Protein AF-A0A3C0FYF1-F1 (afdb_monomer)

Mean predicted aligned error: 15.23 Å

Solvent-accessible surface area (backbone atoms only — not comparable to full-atom values): 23617 Å² total; per-residue (Å²): 107,72,69,59,52,50,49,64,76,41,51,91,79,51,52,75,67,56,49,53,53,52,49,53,48,49,56,50,48,57,61,75,69,49,78,74,63,60,72,56,49,61,72,53,39,64,73,31,57,93,36,77,67,30,49,50,52,52,50,50,48,56,54,50,75,79,43,85,51,36,62,59,48,36,39,55,43,13,52,52,30,30,51,48,55,74,44,46,79,72,55,81,54,66,71,36,42,51,34,52,51,57,49,42,57,51,42,52,53,43,38,56,68,32,52,76,68,42,75,62,92,44,71,44,47,43,35,42,50,39,35,28,33,47,42,29,26,36,26,73,66,31,34,56,71,71,57,44,70,73,45,46,77,57,39,62,54,35,82,53,95,73,76,54,73,67,56,51,47,51,36,50,55,52,48,47,48,54,39,52,45,28,54,44,45,52,45,74,76,40,45,70,61,34,54,62,43,32,76,81,40,67,76,43,62,52,48,66,59,51,54,43,65,75,35,50,50,42,58,31,44,52,47,47,34,53,52,36,48,51,50,22,68,77,62,75,64,51,50,44,46,70,89,57,74,73,46,52,49,48,38,26,73,28,43,29,65,33,70,27,39,28,43,61,46,84,61,91,37,81,86,63,87,80,56,52,62,28,28,39,36,26,44,43,75,40,90,84,66,72,75,42,31,25,44,33,26,41,48,82,64,59,90,83,27,67,65,52,52,50,26,60,76,71,50,22,16,27,30,40,33,42,65,70,49,54,65,63,48,48,84,48,49,72,36,53,30,40,38,35,17,39,92,84,22,37,36,38,31,38,50,59,91,74,56,49,72,69,62,52,52,73,71,54,80,70,76,73,79,80,74,69,81,76,74,67,66,87,54,46,43,59,86,48,65,63,77,35,55,25,75,80,38,28,59,85,34,39,59,25,38,31,54,58,68,58,10,46,51,9,36,47,27,64,77,34,65,90,81,39,80,88,56,74,38,75,30,53,14,56,74,72,119

Sequence (433 aa):
QKVIDFKTKHQKSLTTDLIKKLDGLVTTMNTFFKPVDVQALLNTSKLVKGTLLGDKVQSFINAKADNDNPSYIVNETALLLLDIREGLLTEKRSLARLQLLDISLKLEELLFQNAPNWEPETVSGQLEKICALTTASVGAGYLELWEWEQISGTLSKFGESKLTLAELTQVLETARSAVEWSAATVKANYQEVVNTYTAFEPKSYAFIDDRIRGSVALHLGQSVGQLGDFISKESALTNKVMDITNQSTFRGLNPGYAFGELVVVDGSSEDIEVSADKIYIFQRSPSDLKPVAGIATVAEGNMVSHVQLLARNLGIPNAALSDQNLQSLKKYDGDRVFYAVSNKGNVILKPETQMTDQERGLFLKKERNTDKIEVPVEKIQLGTTDVLNMRDVDASDSGALCGPKAANLGQLKKMFPEQVVEGLVIPFGIFKD

Structure (mmCIF, N/CA/C/O backbone):
data_AF-A0A3C0FYF1-F1
#
_entry.id   AF-A0A3C0FYF1-F1
#
loop_
_atom_site.group_PDB
_atom_site.id
_atom_site.type_symbol
_atom_site.label_atom_id
_atom_site.label_alt_id
_atom_site.label_comp_id
_atom_site.label_asym_id
_atom_site.label_entity_id
_atom_site.label_seq_id
_atom_site.pdbx_PDB_ins_code
_atom_site.Cartn_x
_atom_site.Cartn_y
_atom_site.Cartn_z
_atom_site.occupancy
_atom_site.B_iso_or_equiv
_atom_site.auth_seq_id
_atom_site.auth_comp_id
_atom_site.auth_asym_id
_atom_site.auth_atom_id
_atom_site.pdbx_PDB_model_num
ATOM 1 N N . GLN A 1 1 ? -15.568 22.247 5.409 1.00 77.62 1 GLN A N 1
ATOM 2 C CA . GLN A 1 1 ? -15.174 23.643 5.120 1.00 77.62 1 GLN A CA 1
ATOM 3 C C . GLN A 1 1 ? -15.304 24.031 3.642 1.00 77.62 1 GLN A C 1
ATOM 5 O O . GLN A 1 1 ? -16.175 24.830 3.338 1.00 77.62 1 GLN A O 1
ATOM 10 N N . LYS A 1 2 ? -14.576 23.408 2.699 1.00 84.44 2 LYS A N 1
ATOM 11 C CA . LYS A 1 2 ? -14.571 23.799 1.264 1.00 84.44 2 LYS A CA 1
ATOM 12 C C . LYS A 1 2 ? -15.954 24.000 0.609 1.00 84.44 2 LYS A C 1
ATOM 14 O O . LYS A 1 2 ? -16.149 24.968 -0.117 1.00 84.44 2 LYS A O 1
ATOM 19 N N . VAL A 1 3 ? -16.921 23.112 0.869 1.00 86.75 3 VAL A N 1
ATOM 20 C CA . VAL A 1 3 ? -18.294 23.225 0.324 1.00 86.75 3 VAL A CA 1
ATOM 21 C C . VAL A 1 3 ? -19.041 24.433 0.903 1.00 86.75 3 VAL A C 1
ATOM 23 O O . VAL A 1 3 ? -19.753 25.125 0.179 1.00 86.75 3 VAL A O 1
ATOM 26 N N . ILE A 1 4 ? -18.836 24.722 2.190 1.00 88.69 4 ILE A N 1
ATOM 27 C CA . ILE A 1 4 ? -19.415 25.882 2.880 1.00 88.69 4 ILE A CA 1
ATOM 28 C C . ILE A 1 4 ? -18.813 27.172 2.310 1.00 88.69 4 ILE A C 1
ATOM 30 O O . ILE A 1 4 ? -19.552 28.103 1.983 1.00 88.69 4 ILE A O 1
ATOM 34 N N . ASP A 1 5 ? -17.494 27.204 2.107 1.00 90.94 5 ASP A N 1
ATOM 35 C CA . ASP A 1 5 ? -16.796 28.358 1.530 1.00 90.94 5 ASP A CA 1
ATOM 36 C C . ASP A 1 5 ? -17.251 28.616 0.089 1.00 90.94 5 ASP A C 1
ATOM 38 O O . ASP A 1 5 ? -17.552 29.752 -0.276 1.00 90.94 5 ASP A O 1
ATOM 42 N N . PHE A 1 6 ? -17.372 27.559 -0.722 1.00 91.88 6 PHE A N 1
ATOM 43 C CA . PHE A 1 6 ? -17.886 27.647 -2.089 1.00 91.88 6 PHE A CA 1
ATOM 44 C C . PHE A 1 6 ? -19.315 28.199 -2.115 1.00 91.88 6 PHE A C 1
ATOM 46 O O . PHE A 1 6 ? -19.596 29.153 -2.846 1.00 91.88 6 PHE A O 1
ATOM 53 N N . LYS A 1 7 ? -20.207 27.646 -1.280 1.00 90.00 7 LYS A N 1
ATOM 54 C CA . LYS A 1 7 ? -21.593 28.114 -1.160 1.00 90.00 7 LYS A CA 1
ATOM 55 C C . LYS A 1 7 ? -21.641 29.597 -0.793 1.00 90.00 7 LYS A C 1
ATOM 57 O O . LYS A 1 7 ? -22.388 30.348 -1.412 1.00 90.00 7 LYS A O 1
ATOM 62 N N . THR A 1 8 ? -20.826 30.019 0.172 1.00 90.38 8 THR A N 1
ATOM 63 C CA . THR A 1 8 ? -20.766 31.409 0.648 1.00 90.38 8 THR A CA 1
ATOM 64 C C . THR A 1 8 ? -20.240 32.347 -0.441 1.00 90.38 8 THR A C 1
ATOM 66 O O . THR A 1 8 ? -20.841 33.383 -0.718 1.00 90.38 8 THR A O 1
ATOM 69 N N . LYS A 1 9 ? -19.162 31.956 -1.130 1.00 93.00 9 LYS A N 1
ATOM 70 C CA . LYS A 1 9 ? -18.534 32.745 -2.200 1.00 93.00 9 LYS A CA 1
ATOM 71 C C . LYS A 1 9 ? -19.445 32.936 -3.416 1.00 93.00 9 LYS A C 1
ATOM 73 O O . LYS A 1 9 ? -19.435 34.003 -4.024 1.00 93.00 9 LYS A O 1
ATOM 78 N N . HIS A 1 10 ? -20.237 31.924 -3.763 1.00 91.75 10 HIS A N 1
ATOM 79 C CA . HIS A 1 10 ? -21.076 31.916 -4.967 1.00 91.75 10 HIS A CA 1
ATOM 80 C C . HIS A 1 10 ? -22.570 32.107 -4.678 1.00 91.75 10 HIS A C 1
ATOM 82 O O . HIS A 1 10 ? -23.399 31.948 -5.571 1.00 91.75 10 HIS A O 1
ATOM 88 N N . GLN A 1 11 ? -22.939 32.496 -3.455 1.00 86.19 11 GLN A N 1
ATOM 89 C CA . GLN A 1 11 ? -24.332 32.549 -3.003 1.00 86.19 11 GLN A CA 1
ATOM 90 C C . GLN A 1 11 ? -25.250 33.379 -3.914 1.00 86.19 11 GLN A C 1
ATOM 92 O O . GLN A 1 11 ? -26.404 33.015 -4.114 1.00 86.19 11 GLN A O 1
ATOM 97 N N . LYS A 1 12 ? -24.736 34.470 -4.502 1.00 87.12 12 LYS A N 1
ATOM 98 C CA . LYS A 1 12 ? -25.500 35.363 -5.393 1.00 87.12 12 LYS A CA 1
ATOM 99 C C . LYS A 1 12 ? -25.732 34.797 -6.799 1.00 87.12 12 LYS A C 1
ATOM 101 O O . LYS A 1 12 ? -26.635 35.258 -7.485 1.00 87.12 12 LYS A O 1
ATOM 106 N N . SER A 1 13 ? -24.914 33.840 -7.236 1.00 90.56 13 SER A N 1
ATOM 107 C CA . SER A 1 13 ? -24.991 33.220 -8.567 1.00 90.56 13 SER A CA 1
ATOM 108 C C . SER A 1 13 ? -25.652 31.840 -8.554 1.00 90.56 13 SER A C 1
ATOM 110 O O . SER A 1 13 ? -25.868 31.256 -9.612 1.00 90.56 13 SER A O 1
ATOM 112 N N . LEU A 1 14 ? -25.941 31.288 -7.373 1.00 90.06 14 LEU A N 1
ATOM 113 C CA . LEU A 1 14 ? -26.557 29.973 -7.224 1.00 90.06 14 LEU A CA 1
ATOM 114 C C . LEU A 1 14 ? -28.083 30.084 -7.253 1.00 90.06 14 LEU A C 1
ATOM 116 O O . LEU A 1 14 ? -28.677 30.947 -6.608 1.00 90.06 14 LEU A O 1
ATOM 120 N N . THR A 1 15 ? -28.731 29.172 -7.974 1.00 93.06 15 THR A N 1
ATOM 121 C CA . THR A 1 15 ? -30.193 29.061 -7.964 1.00 93.06 15 THR A CA 1
ATOM 122 C C . THR A 1 15 ? -30.685 28.521 -6.621 1.00 93.06 15 THR A C 1
ATOM 124 O O . THR A 1 15 ? -29.960 27.834 -5.899 1.00 93.06 15 THR A O 1
ATOM 127 N N . THR A 1 16 ? -31.954 28.768 -6.294 1.00 91.19 16 THR A N 1
ATOM 128 C CA . THR A 1 16 ? -32.572 28.249 -5.064 1.00 91.19 16 THR A CA 1
ATOM 129 C C . THR A 1 16 ? -32.516 26.717 -4.976 1.00 91.19 16 THR A C 1
ATOM 131 O O . THR A 1 16 ? -32.326 26.178 -3.887 1.00 91.19 16 THR A O 1
ATOM 134 N N . ASP A 1 17 ? -32.633 26.011 -6.107 1.00 93.75 17 ASP A N 1
ATOM 135 C CA . ASP A 1 17 ? -32.500 24.546 -6.166 1.00 93.75 17 ASP A CA 1
ATOM 136 C C . ASP A 1 17 ? -31.073 24.081 -5.828 1.00 93.75 17 ASP A C 1
ATOM 138 O O . ASP A 1 17 ? -30.882 23.191 -4.997 1.00 93.75 17 ASP A O 1
ATOM 142 N N . LEU A 1 18 ? -30.055 24.734 -6.400 1.00 91.56 18 LEU A N 1
ATOM 143 C CA . LEU A 1 18 ? -28.651 24.437 -6.103 1.00 91.56 18 LEU A CA 1
ATOM 144 C C . LEU A 1 18 ? -28.305 24.717 -4.638 1.00 91.56 18 LEU A C 1
ATOM 146 O O . LEU A 1 18 ? -27.593 23.929 -4.021 1.00 91.56 18 LEU A O 1
ATOM 150 N N . ILE A 1 19 ? -28.841 25.795 -4.059 1.00 91.50 19 ILE A N 1
ATOM 151 C CA . ILE A 1 19 ? -28.662 26.109 -2.635 1.00 91.50 19 ILE A CA 1
ATOM 152 C C . ILE A 1 19 ? -29.231 24.984 -1.763 1.00 91.50 19 ILE A C 1
ATOM 154 O O . ILE A 1 19 ? -28.526 24.510 -0.876 1.00 91.50 19 ILE A O 1
ATOM 158 N N . LYS A 1 20 ? -30.447 24.493 -2.053 1.00 93.62 20 LYS A N 1
ATOM 159 C CA . LYS A 1 20 ? -31.047 23.365 -1.318 1.00 93.62 20 LYS A CA 1
ATOM 160 C C . LYS A 1 20 ? -30.212 22.087 -1.418 1.00 93.62 20 LYS A C 1
ATOM 162 O O . LYS A 1 20 ? -30.033 21.401 -0.415 1.00 93.62 20 LYS A O 1
ATOM 167 N N . LYS A 1 21 ? -29.680 21.771 -2.603 1.00 92.88 21 LYS A N 1
ATOM 168 C CA . LYS A 1 21 ? -28.794 20.609 -2.796 1.00 92.88 21 LYS A CA 1
ATOM 169 C C . LYS A 1 21 ? -27.493 20.747 -2.006 1.00 92.88 21 LYS A C 1
ATOM 171 O O . LYS A 1 21 ? -27.070 19.789 -1.367 1.00 92.88 21 LYS A O 1
ATOM 176 N N . LEU A 1 22 ? -26.888 21.936 -2.009 1.00 92.69 22 LEU A N 1
ATOM 177 C CA . LEU A 1 22 ? -25.689 22.222 -1.220 1.00 92.69 22 LEU A CA 1
ATOM 178 C C . LEU A 1 22 ? -25.964 22.146 0.284 1.00 92.69 22 LEU A C 1
ATOM 180 O O . LEU A 1 22 ? -25.123 21.640 1.016 1.00 92.69 22 LEU A O 1
ATOM 184 N N . ASP A 1 23 ? -27.135 22.586 0.745 1.00 92.69 23 ASP A N 1
ATOM 185 C CA . ASP A 1 23 ? -27.543 22.436 2.145 1.00 92.69 23 ASP A CA 1
ATOM 186 C C . ASP A 1 23 ? -27.698 20.970 2.546 1.00 92.69 23 ASP A C 1
ATOM 188 O O . ASP A 1 23 ? -27.118 20.546 3.546 1.00 92.69 23 ASP A O 1
ATOM 192 N N . GLY A 1 24 ? -28.381 20.168 1.724 1.00 92.88 24 GLY A N 1
ATOM 193 C CA . GLY A 1 24 ? -28.468 18.722 1.935 1.00 92.88 24 GLY A CA 1
ATOM 194 C C . GLY A 1 24 ? -27.092 18.046 1.958 1.00 92.88 24 GLY A C 1
ATOM 195 O O . GLY A 1 24 ? -26.829 17.202 2.819 1.00 92.88 24 GLY A O 1
ATOM 196 N N . LEU A 1 25 ? -26.183 18.459 1.068 1.00 91.25 25 LEU A N 1
ATOM 197 C CA . LEU A 1 25 ? -24.801 17.982 1.055 1.00 91.25 25 LEU A CA 1
ATOM 198 C C . LEU A 1 25 ? -24.061 18.366 2.342 1.00 91.25 25 LEU A C 1
ATOM 200 O O . LEU A 1 25 ? -23.414 17.509 2.933 1.00 91.25 25 LEU A O 1
ATOM 204 N N . VAL A 1 26 ? -24.178 19.611 2.816 1.00 91.50 26 VAL A N 1
ATOM 205 C CA . VAL A 1 26 ? -23.542 20.061 4.066 1.00 91.50 26 VAL A CA 1
ATOM 206 C C . VAL A 1 26 ? -24.069 19.276 5.268 1.00 91.50 26 VAL A C 1
ATOM 208 O O . VAL A 1 26 ? -23.268 18.815 6.077 1.00 91.50 26 VAL A O 1
ATOM 211 N N . THR A 1 27 ? -25.382 19.052 5.374 1.00 93.12 27 THR A N 1
ATOM 212 C CA . THR A 1 27 ? -25.962 18.216 6.441 1.00 93.12 27 THR A CA 1
ATOM 213 C C . THR A 1 27 ? -25.430 16.784 6.389 1.00 93.12 27 THR A C 1
ATOM 215 O O . THR A 1 27 ? -25.056 16.222 7.420 1.00 93.12 27 THR A O 1
ATOM 218 N N . THR A 1 28 ? -25.347 16.210 5.188 1.00 89.31 28 THR A N 1
ATOM 219 C CA . THR A 1 28 ? -24.805 14.863 4.977 1.00 89.31 28 THR A CA 1
ATOM 220 C C . THR A 1 28 ? -23.338 14.810 5.397 1.00 89.31 28 THR A C 1
ATOM 222 O O . THR A 1 28 ? -22.968 13.987 6.227 1.00 89.31 28 THR A O 1
ATOM 225 N N . MET A 1 29 ? -22.512 15.748 4.928 1.00 85.44 29 MET A N 1
ATOM 226 C CA . MET A 1 29 ? -21.100 15.845 5.303 1.00 85.44 29 MET A CA 1
ATOM 227 C C . MET A 1 29 ? -20.915 16.013 6.814 1.00 85.44 29 MET A C 1
ATOM 229 O O . MET A 1 29 ? -20.097 15.314 7.395 1.00 85.44 29 MET A O 1
ATOM 233 N N . ASN A 1 30 ? -21.694 16.869 7.478 1.00 87.12 30 ASN A N 1
ATOM 234 C CA . ASN A 1 30 ? -21.612 17.035 8.934 1.00 87.12 30 ASN A CA 1
ATOM 235 C C . ASN A 1 30 ? -21.947 15.745 9.697 1.00 87.12 30 ASN A C 1
ATOM 237 O O . ASN A 1 30 ? -21.440 15.536 10.794 1.00 87.12 30 ASN A O 1
ATOM 241 N N . THR A 1 31 ? -22.792 14.888 9.124 1.00 85.38 31 THR A N 1
ATOM 242 C CA . THR A 1 31 ? -23.115 13.579 9.703 1.00 85.38 31 THR A CA 1
ATOM 243 C C . THR A 1 31 ? -21.977 12.584 9.471 1.00 85.38 31 THR A C 1
ATOM 245 O O . THR A 1 31 ? -21.546 11.933 10.415 1.00 85.38 31 THR A O 1
ATOM 248 N N . PHE A 1 32 ? -21.461 12.500 8.241 1.00 77.69 32 PHE A N 1
ATOM 249 C CA . PHE A 1 32 ? -20.393 11.567 7.858 1.00 77.69 32 PHE A CA 1
ATOM 250 C C . PHE A 1 32 ? -19.027 11.901 8.473 1.00 77.69 32 PHE A C 1
ATOM 252 O O . PHE A 1 32 ? -18.264 10.998 8.785 1.00 77.69 32 PHE A O 1
ATOM 259 N N . PHE A 1 33 ? -18.715 13.185 8.655 1.00 77.94 33 PHE A N 1
ATOM 260 C CA . PHE A 1 33 ? -17.458 13.653 9.252 1.00 77.94 33 PHE A CA 1
ATOM 261 C C . PHE A 1 33 ? -17.600 13.977 10.743 1.00 77.94 33 PHE A C 1
ATOM 263 O O . PHE A 1 33 ? -16.772 14.698 11.303 1.00 77.94 33 PHE A O 1
ATOM 270 N N . LYS A 1 34 ? -18.663 13.492 11.395 1.00 84.56 34 LYS A N 1
ATOM 271 C CA . LYS A 1 34 ? -18.806 13.640 12.841 1.00 84.56 34 LYS A CA 1
ATOM 272 C C . LYS A 1 34 ? -17.660 12.873 13.525 1.00 84.56 34 LYS A C 1
ATOM 274 O O . LYS A 1 34 ? -17.457 11.705 13.188 1.00 84.56 34 LYS A O 1
ATOM 279 N N . PRO A 1 35 ? -16.947 13.486 14.489 1.00 82.38 35 PRO A N 1
ATOM 280 C CA . PRO A 1 35 ? -15.924 12.785 15.251 1.00 82.38 35 PRO A CA 1
ATOM 281 C C . PRO A 1 35 ? -16.484 11.517 15.894 1.00 82.38 35 PRO A C 1
ATOM 283 O O . PRO A 1 35 ? -17.601 11.531 16.428 1.00 82.38 35 PRO A O 1
ATOM 286 N N . VAL A 1 36 ? -15.707 10.436 15.850 1.00 82.19 36 VAL A N 1
ATOM 287 C CA . VAL A 1 36 ? -16.067 9.184 16.521 1.00 82.19 36 VAL A CA 1
ATOM 288 C C . VAL A 1 36 ? -16.213 9.429 18.023 1.00 82.19 36 VAL A C 1
ATOM 290 O O . VAL A 1 36 ? -15.292 9.896 18.693 1.00 82.19 36 VAL A O 1
ATOM 293 N N . ASP A 1 37 ? -17.380 9.082 18.564 1.00 83.19 37 ASP A N 1
ATOM 294 C CA . ASP A 1 37 ? -17.626 9.103 20.003 1.00 83.19 37 ASP A CA 1
ATOM 295 C C . ASP A 1 37 ? -16.982 7.869 20.647 1.00 83.19 37 ASP A C 1
ATOM 297 O O . ASP A 1 37 ? -17.576 6.792 20.725 1.00 83.19 37 ASP A O 1
ATOM 301 N N . VAL A 1 38 ? -15.737 8.027 21.095 1.00 80.38 38 VAL A N 1
ATOM 302 C CA . VAL A 1 38 ? -14.959 6.960 21.739 1.00 80.38 38 VAL A CA 1
ATOM 303 C C . VAL A 1 38 ? -15.633 6.476 23.030 1.00 80.38 38 VAL A C 1
ATOM 305 O O . VAL A 1 38 ? -15.543 5.297 23.362 1.00 80.38 38 VAL A O 1
ATOM 308 N N . GLN A 1 39 ? -16.389 7.331 23.732 1.00 81.62 39 GLN A N 1
ATOM 309 C CA . GLN A 1 39 ? -17.134 6.921 24.929 1.00 81.62 39 GLN A CA 1
ATOM 310 C C . GLN A 1 39 ? -18.309 6.000 24.579 1.00 81.62 39 GLN A C 1
ATOM 312 O O . GLN A 1 39 ? -18.651 5.104 25.354 1.00 81.62 39 GLN A O 1
ATOM 317 N N . ALA A 1 40 ? -18.887 6.131 23.381 1.00 82.12 40 ALA A N 1
ATOM 318 C CA . ALA A 1 40 ? -19.912 5.205 22.905 1.00 82.12 40 ALA A CA 1
ATOM 319 C C . ALA A 1 40 ? -19.389 3.762 22.734 1.00 82.12 40 ALA A C 1
ATOM 321 O O . ALA A 1 40 ? -20.188 2.819 22.772 1.00 82.12 40 ALA A O 1
ATOM 322 N N . LEU A 1 41 ? -18.069 3.548 22.640 1.00 79.06 41 LEU A N 1
ATOM 323 C CA . LEU A 1 41 ? -17.482 2.202 22.654 1.00 79.06 41 LEU A CA 1
ATOM 324 C C . LEU A 1 41 ? -17.758 1.465 23.972 1.00 79.06 41 LEU A C 1
ATOM 326 O O . LEU A 1 41 ? -17.966 0.255 23.940 1.00 79.06 41 LEU A O 1
ATOM 330 N N . LEU A 1 42 ? -17.879 2.171 25.107 1.00 75.38 42 LEU A N 1
ATOM 331 C CA . LEU A 1 42 ? -18.256 1.567 26.398 1.00 75.38 42 LEU A CA 1
ATOM 332 C C . LEU A 1 42 ? -19.659 0.959 26.373 1.00 75.38 42 LEU A C 1
ATOM 334 O O . LEU A 1 42 ? -19.934 -0.053 27.020 1.00 75.38 42 LEU A O 1
ATOM 338 N N . ASN A 1 43 ? -20.566 1.568 25.610 1.00 77.44 43 ASN A N 1
ATOM 339 C CA . ASN A 1 43 ? -21.913 1.035 25.441 1.00 77.44 43 ASN A CA 1
ATOM 340 C C . ASN A 1 43 ? -21.913 -0.235 24.586 1.00 77.44 43 ASN A C 1
ATOM 342 O O . ASN A 1 43 ? -22.748 -1.116 24.809 1.00 77.44 43 ASN A O 1
ATOM 346 N N . THR A 1 44 ? -20.965 -0.327 23.654 1.00 75.56 44 THR A N 1
ATOM 347 C CA . THR A 1 44 ? -20.784 -1.454 22.732 1.00 75.56 44 THR A CA 1
ATOM 348 C C . THR A 1 44 ? -19.985 -2.592 23.377 1.00 75.56 44 THR A C 1
ATOM 350 O O . THR A 1 44 ? -20.196 -3.746 23.034 1.00 75.56 44 THR A O 1
ATOM 353 N N . SER A 1 45 ? -19.149 -2.316 24.385 1.00 77.50 45 SER A N 1
ATOM 354 C CA . SER A 1 45 ? -18.263 -3.298 25.031 1.00 77.50 45 SER A CA 1
ATOM 355 C C . SER A 1 45 ? -18.880 -4.071 26.214 1.00 77.50 45 SER A C 1
ATOM 357 O O . SER A 1 45 ? -18.182 -4.773 26.951 1.00 77.50 45 SER A O 1
ATOM 359 N N . LYS A 1 46 ? -20.202 -3.996 26.419 1.00 85.75 46 LYS A N 1
ATOM 360 C CA . LYS A 1 46 ? -20.868 -4.562 27.611 1.00 85.75 46 LYS A CA 1
ATOM 361 C C . LYS A 1 46 ? -20.633 -6.063 27.818 1.00 85.75 46 LYS A C 1
ATOM 363 O O . LYS A 1 46 ? -20.489 -6.482 28.963 1.00 85.75 46 LYS A O 1
ATOM 368 N N . LEU A 1 47 ? -20.607 -6.873 26.754 1.00 87.50 47 LEU A N 1
ATOM 369 C CA . LEU A 1 47 ? -20.444 -8.333 26.867 1.00 87.50 47 LEU A CA 1
ATOM 370 C C . LEU A 1 47 ? -18.976 -8.763 26.950 1.00 87.50 47 LEU A C 1
ATOM 372 O O . LEU A 1 47 ? -18.688 -9.866 27.423 1.00 87.50 47 LEU A O 1
ATOM 376 N N . VAL A 1 48 ? -18.056 -7.901 26.512 1.00 86.81 48 VAL A N 1
ATOM 377 C CA . VAL A 1 48 ? -16.608 -8.138 26.599 1.00 86.81 48 VAL A CA 1
ATOM 378 C C . VAL A 1 48 ? -16.019 -7.634 27.919 1.00 86.81 48 VAL A C 1
ATOM 380 O O . VAL A 1 48 ? -14.856 -7.899 28.204 1.00 86.81 48 VAL A O 1
ATOM 383 N N . LYS A 1 49 ? -16.808 -6.961 28.764 1.00 86.94 49 LYS A N 1
ATOM 384 C CA . LYS A 1 49 ? -16.379 -6.514 30.095 1.00 86.94 49 LYS A CA 1
ATOM 385 C C . LYS A 1 49 ? -15.852 -7.684 30.940 1.00 86.94 49 LYS A C 1
ATOM 387 O O . LYS A 1 49 ? -16.514 -8.716 31.047 1.00 86.94 49 LYS A O 1
ATOM 392 N N . GLY A 1 50 ? -14.682 -7.501 31.558 1.00 83.25 50 GLY A N 1
ATOM 393 C CA . GLY A 1 50 ? -14.011 -8.532 32.358 1.00 83.25 50 GLY A CA 1
ATOM 394 C C . GLY A 1 50 ? -13.317 -9.619 31.531 1.00 83.25 50 GLY A C 1
ATOM 395 O O . GLY A 1 50 ? -12.921 -10.645 32.079 1.00 83.25 50 GLY A O 1
ATOM 396 N N . THR A 1 51 ? -13.195 -9.423 30.216 1.00 90.00 51 THR A N 1
ATOM 397 C CA . THR A 1 51 ? -12.295 -10.206 29.361 1.00 90.00 51 THR A CA 1
ATOM 398 C C . THR A 1 51 ? -11.019 -9.417 29.109 1.00 90.00 51 THR A C 1
ATOM 400 O O . THR A 1 51 ? -11.039 -8.189 29.129 1.00 90.00 51 THR A O 1
ATOM 403 N N . LEU A 1 52 ? -9.940 -10.115 28.756 1.00 90.75 52 LEU A N 1
ATOM 404 C CA . LEU A 1 52 ? -8.658 -9.486 28.438 1.00 90.75 52 LEU A CA 1
ATOM 405 C C . LEU A 1 52 ? -8.774 -8.414 27.337 1.00 90.75 52 LEU A C 1
ATOM 407 O O . LEU A 1 52 ? -8.202 -7.338 27.470 1.00 90.75 52 LEU A O 1
ATOM 411 N N . LEU A 1 53 ? -9.554 -8.667 26.279 1.00 92.12 53 LEU A N 1
ATOM 412 C CA . LEU A 1 53 ? -9.794 -7.671 25.226 1.00 92.12 53 LEU A CA 1
ATOM 413 C C . LEU A 1 53 ? -10.692 -6.524 25.699 1.00 92.12 53 LEU A C 1
ATOM 415 O O . LEU A 1 53 ? -10.440 -5.374 25.357 1.00 92.12 53 LEU A O 1
ATOM 419 N N . GLY A 1 54 ? -11.716 -6.805 26.506 1.00 90.94 54 GLY A N 1
ATOM 420 C CA . GLY A 1 54 ? -12.560 -5.753 27.074 1.00 90.94 54 GLY A CA 1
ATOM 421 C C . GLY A 1 54 ? -11.794 -4.808 27.998 1.00 90.94 54 GLY A C 1
ATOM 422 O O . GLY A 1 54 ? -12.033 -3.603 27.965 1.00 90.94 54 GLY A O 1
ATOM 423 N N . ASP A 1 55 ? -10.840 -5.332 28.767 1.00 91.69 55 ASP A N 1
ATOM 424 C CA . ASP A 1 55 ? -9.983 -4.533 29.644 1.00 91.69 55 ASP A CA 1
ATOM 425 C C . ASP A 1 55 ? -9.026 -3.646 28.831 1.00 91.69 55 ASP A C 1
ATOM 427 O O . ASP A 1 55 ? -8.817 -2.479 29.178 1.00 91.69 55 ASP A O 1
ATOM 431 N N . LYS A 1 56 ? -8.512 -4.148 27.698 1.00 93.38 56 LYS A N 1
ATOM 432 C CA . LYS A 1 56 ? -7.740 -3.345 26.733 1.00 93.38 56 LYS A CA 1
ATOM 433 C C . LYS A 1 56 ? -8.582 -2.228 26.114 1.00 93.38 56 LYS A C 1
ATOM 435 O O . LYS A 1 56 ? -8.144 -1.081 26.100 1.00 93.38 56 LYS A O 1
ATOM 440 N N . VAL A 1 57 ? -9.815 -2.525 25.689 1.00 92.50 57 VAL A N 1
ATOM 441 C CA . VAL A 1 57 ? -10.759 -1.514 25.170 1.00 92.50 57 VAL A CA 1
ATOM 442 C C . VAL A 1 57 ? -11.034 -0.434 26.221 1.00 92.50 57 VAL A C 1
ATOM 444 O O . VAL A 1 57 ? -10.972 0.754 25.916 1.00 92.50 57 VAL A O 1
ATOM 447 N N . GLN A 1 58 ? -11.296 -0.820 27.472 1.00 91.12 58 GLN A N 1
ATOM 448 C CA . GLN A 1 58 ? -11.525 0.135 28.559 1.00 91.12 58 GLN A CA 1
ATOM 449 C C . GLN A 1 58 ? -10.292 1.010 28.823 1.00 91.12 58 GLN A C 1
ATOM 451 O O . GLN A 1 58 ? -10.428 2.217 29.024 1.00 91.12 58 GLN A O 1
ATOM 456 N N . SER A 1 59 ? -9.102 0.407 28.813 1.00 91.19 59 SER A N 1
ATOM 457 C CA . SER A 1 59 ? -7.836 1.114 29.024 1.00 91.19 59 SER A CA 1
ATOM 458 C C . SER A 1 59 ? -7.580 2.137 27.919 1.00 91.19 59 SER A C 1
ATOM 460 O O . SER A 1 59 ? -7.263 3.284 28.222 1.00 91.19 59 SER A O 1
ATOM 462 N N . PHE A 1 60 ? -7.816 1.758 26.660 1.00 92.81 60 PHE A N 1
ATOM 463 C CA . PHE A 1 60 ? -7.734 2.657 25.510 1.00 92.81 60 PHE A CA 1
ATOM 464 C C . PHE A 1 60 ? -8.678 3.857 25.646 1.00 92.81 60 PHE A C 1
ATOM 466 O O . PHE A 1 60 ? -8.251 4.997 25.489 1.00 92.81 60 PHE A O 1
ATOM 473 N N . ILE A 1 61 ? -9.949 3.623 25.992 1.00 90.06 61 ILE A N 1
ATOM 474 C CA . ILE A 1 61 ? -10.950 4.694 26.133 1.00 90.06 61 ILE A CA 1
ATOM 475 C C . ILE A 1 61 ? -10.544 5.690 27.225 1.00 90.06 61 ILE A C 1
ATOM 477 O O . ILE A 1 61 ? -10.668 6.899 27.029 1.00 90.06 61 ILE A O 1
ATOM 481 N N . ASN A 1 62 ? -10.040 5.190 28.356 1.00 89.00 62 ASN A N 1
ATOM 482 C CA . ASN A 1 62 ? -9.580 6.035 29.454 1.00 89.00 62 ASN A CA 1
ATOM 483 C C . ASN A 1 62 ? -8.352 6.856 29.039 1.00 89.00 62 ASN A C 1
ATOM 485 O O . ASN A 1 62 ? -8.349 8.071 29.189 1.00 89.00 62 ASN A O 1
ATOM 489 N N . ALA A 1 63 ? -7.338 6.214 28.455 1.00 87.81 63 ALA A N 1
ATOM 490 C CA . ALA A 1 63 ? -6.099 6.892 28.090 1.00 87.81 63 ALA A CA 1
ATOM 491 C C . ALA A 1 63 ? -6.294 7.906 26.945 1.00 87.81 63 ALA A C 1
ATOM 493 O O . ALA A 1 63 ? -5.697 8.981 26.943 1.00 87.81 63 ALA A O 1
ATOM 494 N N . LYS A 1 64 ? -7.203 7.615 26.006 1.00 86.81 64 LYS A N 1
ATOM 495 C CA . LYS A 1 64 ? -7.619 8.538 24.942 1.00 86.81 64 LYS A CA 1
ATOM 496 C C . LYS A 1 64 ? -8.340 9.780 25.473 1.00 86.81 64 LYS A C 1
ATOM 498 O O . LYS A 1 64 ? -8.258 10.831 24.833 1.00 86.81 64 LYS A O 1
ATOM 503 N N . ALA A 1 65 ? -9.064 9.674 26.590 1.00 82.75 65 ALA A N 1
ATOM 504 C CA . ALA A 1 65 ? -9.727 10.823 27.210 1.00 82.75 65 ALA A CA 1
ATOM 505 C C . ALA A 1 65 ? -8.710 11.855 27.727 1.00 82.75 65 ALA A C 1
ATOM 507 O O . ALA A 1 65 ? -8.983 13.053 27.683 1.00 82.75 65 ALA A O 1
ATOM 508 N N . ASP A 1 66 ? -7.529 11.386 28.133 1.00 81.56 66 ASP A N 1
ATOM 509 C CA . ASP A 1 66 ? -6.452 12.214 28.675 1.00 81.56 66 ASP A CA 1
ATOM 510 C C . ASP A 1 66 ? -5.419 12.643 27.612 1.00 81.56 66 ASP A C 1
ATOM 512 O O . ASP A 1 66 ? -4.562 13.486 27.886 1.00 81.56 66 ASP A O 1
ATOM 516 N N . ASN A 1 67 ? -5.483 12.087 26.393 1.00 83.69 67 ASN A N 1
ATOM 517 C CA . ASN A 1 67 ? -4.515 12.349 25.329 1.00 83.69 67 ASN A CA 1
ATOM 518 C C . ASN A 1 67 ? -5.179 12.549 23.955 1.00 83.69 67 ASN A C 1
ATOM 520 O O . ASN A 1 67 ? -5.718 11.624 23.335 1.00 83.69 67 ASN A O 1
ATOM 524 N N . ASP A 1 68 ? -5.097 13.784 23.458 1.00 83.81 68 ASP A N 1
ATOM 525 C CA . ASP A 1 68 ? -5.648 14.197 22.163 1.00 83.81 68 ASP A CA 1
ATOM 526 C C . ASP A 1 68 ? -4.585 14.347 21.061 1.00 83.81 68 ASP A C 1
ATOM 528 O O . ASP A 1 68 ? -4.870 14.859 19.982 1.00 83.81 68 ASP A O 1
ATOM 532 N N . ASN A 1 69 ? -3.351 13.891 21.307 1.00 91.12 69 ASN A N 1
ATOM 533 C CA . ASN A 1 69 ? -2.288 13.928 20.307 1.00 91.12 69 ASN A CA 1
ATOM 534 C C . ASN A 1 69 ? -2.581 12.931 19.162 1.00 91.12 69 ASN A C 1
ATOM 536 O O . ASN A 1 69 ? -2.655 11.728 19.427 1.00 91.12 69 ASN A O 1
ATOM 540 N N . PRO A 1 70 ? -2.666 13.373 17.891 1.00 92.12 70 PRO A N 1
ATOM 541 C CA . PRO A 1 70 ? -2.915 12.492 16.751 1.00 92.12 70 PRO A CA 1
ATOM 542 C C . PRO A 1 70 ? -1.970 11.289 16.648 1.00 92.12 70 PRO A C 1
ATOM 544 O O . PRO A 1 70 ? -2.432 10.200 16.309 1.00 92.12 70 PRO A O 1
ATOM 547 N N . SER A 1 71 ? -0.678 11.441 16.973 1.00 94.38 71 SER A N 1
ATOM 548 C CA . SER A 1 71 ? 0.272 10.320 16.908 1.00 94.38 71 SER A CA 1
ATOM 549 C C . SER A 1 71 ? -0.055 9.234 17.930 1.00 94.38 71 SER A C 1
ATOM 551 O O . SER A 1 71 ? -0.050 8.048 17.607 1.00 94.38 71 SER A O 1
ATOM 553 N N . TYR A 1 72 ? -0.411 9.641 19.149 1.00 94.19 72 TYR A N 1
ATOM 554 C CA . TYR A 1 72 ? -0.841 8.732 20.204 1.00 94.19 72 TYR A CA 1
ATOM 555 C C . TYR A 1 72 ? -2.125 8.002 19.806 1.00 94.19 72 TYR A C 1
ATOM 557 O O . TYR A 1 72 ? -2.195 6.779 19.878 1.00 94.19 72 TYR A O 1
ATOM 565 N N . ILE A 1 73 ? -3.118 8.748 19.312 1.00 93.62 73 ILE A N 1
ATOM 566 C CA . ILE A 1 73 ? -4.410 8.191 18.899 1.00 93.62 73 ILE A CA 1
ATOM 567 C C . ILE A 1 73 ? -4.212 7.130 17.819 1.00 93.62 73 ILE A C 1
ATOM 569 O O . ILE A 1 73 ? -4.746 6.032 17.944 1.00 93.62 73 ILE A O 1
ATOM 573 N N . VAL A 1 74 ? -3.449 7.438 16.768 1.00 96.31 74 VAL A N 1
ATOM 574 C CA . VAL A 1 74 ? -3.236 6.512 15.650 1.00 96.31 74 VAL A CA 1
ATOM 575 C C . VAL A 1 74 ? -2.496 5.255 16.110 1.00 96.31 74 VAL A C 1
ATOM 577 O O . VAL A 1 74 ? -2.940 4.157 15.783 1.00 96.31 74 VAL A O 1
ATOM 580 N N . ASN A 1 75 ? -1.427 5.389 16.901 1.00 96.12 75 ASN A N 1
ATOM 581 C CA . ASN A 1 75 ? -0.675 4.240 17.415 1.00 96.12 75 ASN A CA 1
ATOM 582 C C . ASN A 1 75 ? -1.539 3.322 18.291 1.00 96.12 75 ASN A C 1
ATOM 584 O O . ASN A 1 75 ? -1.662 2.132 18.007 1.00 96.12 75 ASN A O 1
ATOM 588 N N . GLU A 1 76 ? -2.178 3.866 19.325 1.00 96.25 76 GLU A N 1
ATOM 589 C CA . GLU A 1 76 ? -2.948 3.061 20.280 1.00 96.25 76 GLU A CA 1
ATOM 590 C C . GLU A 1 76 ? -4.189 2.434 19.639 1.00 96.25 76 GLU A C 1
ATOM 592 O O . GLU A 1 76 ? -4.545 1.294 19.937 1.00 96.25 76 GLU A O 1
ATOM 597 N N . THR A 1 77 ? -4.827 3.147 18.705 1.00 96.62 77 THR A N 1
ATOM 598 C CA . THR A 1 77 ? -5.968 2.598 17.962 1.00 96.62 77 THR A CA 1
ATOM 599 C C . THR A 1 77 ? -5.523 1.446 17.059 1.00 96.62 77 THR A C 1
ATOM 601 O O . THR A 1 77 ? -6.212 0.429 16.993 1.00 96.62 77 THR A O 1
ATOM 604 N N . ALA A 1 78 ? -4.366 1.566 16.396 1.00 97.75 78 ALA A N 1
ATOM 605 C CA . ALA A 1 78 ? -3.808 0.503 15.562 1.00 97.75 78 ALA A CA 1
ATOM 606 C C . ALA A 1 78 ? -3.450 -0.749 16.380 1.00 97.75 78 ALA A C 1
ATOM 608 O O . ALA A 1 78 ? -3.776 -1.862 15.967 1.00 97.75 78 ALA A O 1
ATOM 609 N N . LEU A 1 79 ? -2.831 -0.569 17.551 1.00 97.38 79 LEU A N 1
ATOM 610 C CA . LEU A 1 79 ? -2.490 -1.666 18.461 1.00 97.38 79 LEU A CA 1
ATOM 611 C C . LEU A 1 79 ? -3.737 -2.385 18.979 1.00 97.38 79 LEU A C 1
ATOM 613 O O . LEU A 1 79 ? -3.808 -3.610 18.904 1.00 97.38 79 LEU A O 1
ATOM 617 N N . LEU A 1 80 ? -4.749 -1.639 19.435 1.00 97.12 80 LEU A N 1
ATOM 618 C CA . LEU A 1 80 ? -6.001 -2.237 19.897 1.00 97.12 80 LEU A CA 1
ATOM 619 C C . LEU A 1 80 ? -6.715 -3.001 18.774 1.00 97.12 80 LEU A C 1
ATOM 621 O O . LEU A 1 80 ? -7.298 -4.058 19.013 1.00 97.12 80 LEU A O 1
ATOM 625 N N . LEU A 1 81 ? -6.669 -2.482 17.546 1.00 97.25 81 LEU A N 1
ATOM 626 C CA . LEU A 1 81 ? -7.262 -3.143 16.391 1.00 97.25 81 LEU A CA 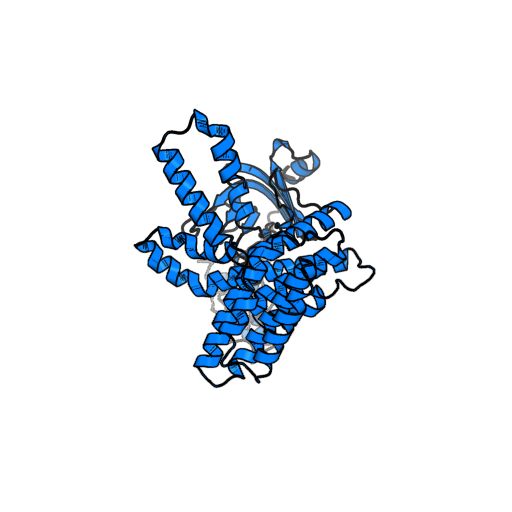1
ATOM 627 C C . LEU A 1 81 ? -6.562 -4.479 16.083 1.00 97.25 81 LEU A C 1
ATOM 629 O O . LEU A 1 81 ? -7.239 -5.482 15.847 1.00 97.25 81 LEU A O 1
ATOM 633 N N . LEU A 1 82 ? -5.226 -4.518 16.148 1.00 97.75 82 LEU A N 1
ATOM 634 C CA . LEU A 1 82 ? -4.455 -5.757 16.011 1.00 97.75 82 LEU A CA 1
ATOM 635 C C . LEU A 1 82 ? -4.760 -6.746 17.146 1.00 97.75 82 LEU A C 1
ATOM 637 O O . LEU A 1 82 ? -5.054 -7.909 16.878 1.00 97.75 82 LEU A O 1
ATOM 641 N N . ASP A 1 83 ? -4.784 -6.273 18.393 1.00 97.12 83 ASP A N 1
ATOM 642 C CA . ASP A 1 83 ? -5.116 -7.086 19.567 1.00 97.12 83 ASP A CA 1
ATOM 643 C C . ASP A 1 83 ? -6.489 -7.756 19.435 1.00 97.12 83 ASP A C 1
ATOM 645 O O . ASP A 1 83 ? -6.657 -8.938 19.753 1.00 97.12 83 ASP A O 1
ATOM 649 N N . ILE A 1 84 ? -7.487 -7.007 18.953 1.00 96.25 84 ILE A N 1
ATOM 650 C CA . ILE A 1 84 ? -8.823 -7.543 18.690 1.00 96.25 84 ILE A CA 1
ATOM 651 C C . ILE A 1 84 ? -8.754 -8.634 17.622 1.00 96.25 84 ILE A C 1
ATOM 653 O O . ILE A 1 84 ? -9.354 -9.691 17.825 1.00 96.25 84 ILE A O 1
ATOM 657 N N . ARG A 1 85 ? -8.021 -8.420 16.521 1.00 95.88 85 ARG A N 1
ATOM 658 C CA . ARG A 1 85 ? -7.869 -9.423 15.456 1.00 95.88 85 ARG A CA 1
ATOM 659 C C . ARG A 1 85 ? -7.241 -10.715 15.981 1.00 95.88 85 ARG A C 1
ATOM 661 O O . ARG A 1 85 ? -7.789 -11.791 15.743 1.00 95.88 85 ARG A O 1
ATOM 668 N N . GLU A 1 86 ? -6.133 -10.621 16.710 1.00 95.25 86 GLU A N 1
ATOM 669 C CA . GLU A 1 86 ? -5.422 -11.780 17.264 1.00 95.25 86 GLU A CA 1
ATOM 670 C C . GLU A 1 86 ? -6.257 -12.517 18.323 1.00 95.25 86 GLU A C 1
ATOM 672 O O . GLU A 1 86 ? -6.297 -13.749 18.371 1.00 95.25 86 GLU A O 1
ATOM 677 N N . GLY A 1 87 ? -6.977 -11.769 19.162 1.00 92.94 87 GLY A N 1
ATOM 678 C CA . GLY A 1 87 ? -7.774 -12.316 20.256 1.00 92.94 87 GLY A CA 1
ATOM 679 C C . GLY A 1 87 ? -9.204 -12.729 19.884 1.00 92.94 87 GLY A C 1
ATOM 680 O O . GLY A 1 87 ? -9.897 -13.312 20.725 1.00 92.94 87 GLY A O 1
ATOM 681 N N . LEU A 1 88 ? -9.670 -12.471 18.655 1.00 91.62 88 LEU A N 1
ATOM 682 C CA . LEU A 1 88 ? -11.075 -12.655 18.263 1.00 91.62 88 LEU A CA 1
ATOM 683 C C . LEU A 1 88 ? -11.568 -14.097 18.467 1.00 91.62 88 LEU A C 1
ATOM 685 O O . LEU A 1 88 ? -12.692 -14.334 18.917 1.00 91.62 88 LEU A O 1
ATOM 689 N N . LEU A 1 89 ? -10.719 -15.080 18.149 1.00 90.94 89 LEU A N 1
ATOM 690 C CA . LEU A 1 89 ? -11.050 -16.503 18.271 1.00 90.94 89 LEU A CA 1
ATOM 691 C C . LEU A 1 89 ? -10.933 -17.033 19.709 1.00 90.94 89 LEU A C 1
ATOM 693 O O . LEU A 1 89 ? -11.453 -18.122 20.000 1.00 90.94 89 LEU A O 1
ATOM 697 N N . THR A 1 90 ? -10.281 -16.283 20.601 1.00 91.44 90 THR A N 1
ATOM 698 C CA . THR A 1 90 ? -10.126 -16.619 22.023 1.00 91.44 90 THR A CA 1
ATOM 699 C C . THR A 1 90 ? -11.443 -16.452 22.767 1.00 91.44 90 THR A C 1
ATOM 701 O O . THR A 1 90 ? -11.845 -17.350 23.508 1.00 91.44 90 THR A O 1
ATOM 704 N N . GLU A 1 91 ? -12.173 -15.365 22.507 1.00 90.94 91 GLU A N 1
ATOM 705 C CA . GLU A 1 91 ? -13.562 -15.236 22.947 1.00 90.94 91 GLU A CA 1
ATOM 706 C C . GLU A 1 91 ? -14.390 -16.351 22.295 1.00 90.94 91 GLU A C 1
ATOM 708 O O . GLU A 1 91 ? -14.241 -16.603 21.106 1.00 90.94 91 GLU A O 1
ATOM 713 N N . LYS A 1 92 ? -15.244 -17.067 23.034 1.00 90.75 92 LYS A N 1
ATOM 714 C CA . LYS A 1 92 ? -16.066 -18.171 22.487 1.00 90.75 92 LYS A CA 1
ATOM 715 C C . LYS A 1 92 ? -17.542 -17.804 22.350 1.00 90.75 92 LYS A C 1
ATOM 717 O O . LYS A 1 92 ? -18.266 -18.458 21.603 1.00 90.75 92 LYS A O 1
ATOM 722 N N . ARG A 1 93 ? -17.988 -16.747 23.030 1.00 92.94 93 ARG A N 1
ATOM 723 C CA . ARG A 1 93 ? -19.371 -16.265 23.009 1.00 92.94 93 ARG A CA 1
ATOM 724 C C . ARG A 1 93 ? -19.614 -15.483 21.717 1.00 92.94 93 ARG A C 1
ATOM 726 O O . ARG A 1 93 ? -19.001 -14.443 21.491 1.00 92.94 93 ARG A O 1
ATOM 733 N N . SER A 1 94 ? -20.537 -15.960 20.884 1.00 92.62 94 SER A N 1
ATOM 734 C CA . SER A 1 94 ? -20.835 -15.381 19.562 1.00 92.62 94 SER A CA 1
ATOM 735 C C . SER A 1 94 ? -21.212 -13.897 19.618 1.00 92.62 94 SER A C 1
ATOM 737 O O . SER A 1 94 ? -20.684 -13.104 18.846 1.00 92.62 94 SER A O 1
ATOM 739 N N . LEU A 1 95 ? -22.067 -13.503 20.566 1.00 92.12 95 LEU A N 1
ATOM 740 C CA . LEU A 1 95 ? -22.483 -12.106 20.731 1.00 92.12 95 LEU A CA 1
ATOM 741 C C . LEU A 1 95 ? -21.338 -11.194 21.191 1.00 92.12 95 LEU A C 1
ATOM 743 O O . LEU A 1 95 ? -21.261 -10.051 20.758 1.00 92.12 95 LEU A O 1
ATOM 747 N N . ALA A 1 96 ? -20.430 -11.692 22.036 1.00 91.69 96 ALA A N 1
ATOM 748 C CA . ALA A 1 96 ? -19.264 -10.920 22.463 1.00 91.69 96 ALA A CA 1
ATOM 749 C C . ALA A 1 96 ? -18.258 -10.746 21.313 1.00 91.69 96 ALA A C 1
ATOM 751 O O . ALA A 1 96 ? -17.716 -9.660 21.145 1.00 91.69 96 ALA A O 1
ATOM 752 N N . ARG A 1 97 ? -18.072 -11.771 20.464 1.00 92.62 97 ARG A N 1
ATOM 753 C CA . ARG A 1 97 ? -17.283 -11.635 19.226 1.00 92.62 97 ARG A CA 1
ATOM 754 C C . ARG A 1 97 ? -17.868 -10.599 18.278 1.00 92.62 97 ARG A C 1
ATOM 756 O O . ARG A 1 97 ? -17.117 -9.807 17.729 1.00 92.62 97 ARG A O 1
ATOM 763 N N . LEU A 1 98 ? -19.190 -10.594 18.098 1.00 92.38 98 LEU A N 1
ATOM 764 C CA . LEU A 1 98 ? -19.843 -9.595 17.254 1.00 92.38 98 LEU A CA 1
ATOM 765 C C . LEU A 1 98 ? -19.596 -8.177 17.787 1.00 92.38 98 LEU A C 1
ATOM 767 O O . LEU A 1 98 ? -19.245 -7.299 17.013 1.00 92.38 98 LEU A O 1
ATOM 771 N N . GLN A 1 99 ? -19.653 -7.978 19.109 1.00 92.38 99 GLN A N 1
ATOM 772 C CA . GLN A 1 99 ? -19.297 -6.690 19.713 1.00 92.38 99 GLN A CA 1
ATOM 773 C C . GLN A 1 99 ? -17.833 -6.297 19.486 1.00 92.38 99 GLN A C 1
ATOM 775 O O . GLN A 1 99 ? -17.554 -5.121 19.284 1.00 92.38 99 GLN A O 1
ATOM 780 N N . LEU A 1 100 ? -16.895 -7.250 19.501 1.00 93.06 100 LEU A N 1
ATOM 781 C CA . LEU A 1 100 ? -15.495 -6.971 19.156 1.00 93.06 100 LEU A CA 1
ATOM 782 C C . LEU A 1 100 ? -15.347 -6.512 17.699 1.00 93.06 100 LEU A C 1
ATOM 784 O O . LEU A 1 100 ? -14.562 -5.605 17.443 1.00 93.06 100 LEU A O 1
ATOM 788 N N . LEU A 1 101 ? -16.123 -7.084 16.773 1.00 93.44 101 LEU A N 1
ATOM 789 C CA . LEU A 1 101 ? -16.163 -6.642 15.374 1.00 93.44 101 LEU A CA 1
ATOM 790 C C . LEU A 1 101 ? -16.803 -5.252 15.228 1.00 93.44 101 LEU A C 1
ATOM 792 O O . LEU A 1 101 ? -16.304 -4.412 14.489 1.00 93.44 101 LEU A O 1
ATOM 796 N N . ASP A 1 102 ? -17.872 -4.959 15.970 1.00 92.56 102 ASP A N 1
ATOM 797 C CA . ASP A 1 102 ? -18.461 -3.613 15.976 1.00 92.56 102 ASP A CA 1
ATOM 798 C C . ASP A 1 102 ? -17.464 -2.570 16.509 1.00 92.56 102 ASP A C 1
ATOM 800 O O . ASP A 1 102 ? -17.366 -1.458 15.983 1.00 92.56 102 ASP A O 1
ATOM 804 N N . ILE A 1 103 ? -16.691 -2.936 17.538 1.00 93.31 103 ILE A N 1
ATOM 805 C CA . ILE A 1 103 ? -15.606 -2.105 18.066 1.00 93.31 103 ILE A CA 1
ATOM 806 C C . ILE A 1 103 ? -14.511 -1.936 17.008 1.00 93.31 103 ILE A C 1
ATOM 808 O O . ILE A 1 103 ? -14.093 -0.803 16.783 1.00 93.31 103 ILE A O 1
ATOM 812 N N . SER A 1 104 ? -14.077 -3.002 16.325 1.00 94.88 104 SER A N 1
ATOM 813 C CA . SER A 1 104 ? -13.022 -2.914 15.304 1.00 94.88 104 SER A CA 1
ATOM 814 C C . SER A 1 104 ? -13.392 -1.932 14.188 1.00 94.88 104 SER A C 1
ATOM 816 O O . SER A 1 104 ? -12.596 -1.054 13.867 1.00 94.88 104 SER A O 1
ATOM 818 N N . LEU A 1 105 ? -14.637 -1.973 13.701 1.00 93.00 105 LEU A N 1
ATOM 819 C CA . LEU A 1 105 ? -15.138 -1.033 12.690 1.00 93.00 105 LEU A CA 1
ATOM 820 C C . LEU A 1 105 ? -15.094 0.428 13.167 1.00 93.00 105 LEU A C 1
ATOM 822 O O . LEU A 1 105 ? -14.806 1.339 12.391 1.00 93.00 105 LEU A O 1
ATOM 826 N N . LYS A 1 106 ? -15.366 0.674 14.453 1.00 92.69 106 LYS A N 1
ATOM 827 C CA . LYS A 1 106 ? -15.284 2.021 15.036 1.00 92.69 106 LYS A CA 1
ATOM 828 C C . LYS A 1 106 ? -13.847 2.499 15.223 1.00 92.69 106 LYS A C 1
ATOM 830 O O . LYS A 1 106 ? -13.589 3.693 15.083 1.00 92.69 106 LYS A O 1
ATOM 835 N N . LEU A 1 107 ? -12.920 1.591 15.517 1.00 94.75 107 LEU A N 1
ATOM 836 C CA . LEU A 1 107 ? -11.490 1.899 15.570 1.00 94.75 107 LEU A CA 1
ATOM 837 C C . LEU A 1 107 ? -10.944 2.221 14.172 1.00 94.75 107 LEU A C 1
ATOM 839 O O . LEU A 1 107 ? -10.181 3.172 14.033 1.00 94.75 107 LEU A O 1
ATOM 843 N N . GLU A 1 108 ? -11.378 1.506 13.130 1.00 94.94 108 GLU A N 1
ATOM 844 C CA . GLU A 1 108 ? -11.051 1.837 11.734 1.00 94.94 108 GLU A CA 1
ATOM 845 C C . GLU A 1 108 ? -11.540 3.242 11.350 1.00 94.94 108 GLU A C 1
ATOM 847 O O . GLU A 1 108 ? -10.784 4.027 10.779 1.00 94.94 108 GLU A O 1
ATOM 852 N N . GLU A 1 109 ? -12.777 3.594 11.719 1.00 92.25 109 GLU A N 1
ATOM 853 C CA . GLU A 1 109 ? -13.329 4.939 11.506 1.00 92.25 109 GLU A CA 1
ATOM 854 C C . GLU A 1 109 ? -12.505 6.010 12.243 1.00 92.25 109 GLU A C 1
ATOM 856 O O . GLU A 1 109 ? -12.176 7.054 11.674 1.00 92.25 109 GLU A O 1
ATOM 861 N N . LEU A 1 110 ? -12.109 5.734 13.491 1.00 92.50 110 LEU A N 1
ATOM 862 C CA . LEU A 1 110 ? -11.274 6.631 14.291 1.00 92.50 110 LEU A CA 1
ATOM 863 C C . LEU A 1 110 ? -9.883 6.819 13.664 1.00 92.50 110 LEU A C 1
ATOM 865 O O . LEU A 1 110 ? -9.399 7.950 13.590 1.00 92.50 110 LEU A O 1
ATOM 869 N N . LEU A 1 111 ? -9.257 5.742 13.179 1.00 94.44 111 LEU A N 1
ATOM 870 C CA . LEU A 1 111 ? -7.979 5.783 12.462 1.00 94.44 111 LEU A CA 1
ATOM 871 C C . LEU A 1 111 ? -8.083 6.610 11.185 1.00 94.44 111 LEU A C 1
ATOM 873 O O . LEU A 1 111 ? -7.256 7.493 10.965 1.00 94.44 111 LEU A O 1
ATOM 877 N N . PHE A 1 112 ? -9.110 6.368 10.370 1.00 92.69 112 PHE A N 1
ATOM 878 C CA . PHE A 1 112 ? -9.324 7.086 9.116 1.00 92.69 112 PHE A CA 1
ATOM 879 C C . PHE A 1 112 ? -9.494 8.597 9.340 1.00 92.69 112 PHE A C 1
ATOM 881 O O . PHE A 1 112 ? -8.944 9.407 8.598 1.00 92.69 112 PHE A O 1
ATOM 888 N N . GLN A 1 113 ? -10.197 9.001 10.404 1.00 90.00 113 GLN A N 1
ATOM 889 C CA . GLN A 1 113 ? -10.380 10.417 10.743 1.00 90.00 113 GLN A CA 1
ATOM 890 C C . GLN A 1 113 ? -9.117 11.084 11.320 1.00 90.00 113 GLN A C 1
ATOM 892 O O . GLN A 1 113 ? -8.923 12.282 11.113 1.00 90.00 113 GLN A O 1
ATOM 897 N N . ASN A 1 114 ? -8.265 10.346 12.044 1.00 92.50 114 ASN A N 1
ATOM 898 C CA . ASN A 1 114 ? -7.113 10.918 12.758 1.00 92.50 114 ASN A CA 1
ATOM 899 C C . ASN A 1 114 ? -5.776 10.783 12.020 1.00 92.50 114 ASN A C 1
ATOM 901 O O . ASN A 1 114 ? -4.883 11.601 12.241 1.00 92.50 114 ASN A O 1
ATOM 905 N N . ALA A 1 115 ? -5.627 9.815 11.113 1.00 94.44 115 ALA A N 1
ATOM 906 C CA . ALA A 1 115 ? -4.404 9.632 10.333 1.00 94.44 115 ALA A CA 1
ATOM 907 C C . ALA A 1 115 ? -3.987 10.879 9.520 1.00 94.44 115 ALA A C 1
ATOM 909 O O . ALA A 1 115 ? -2.785 11.158 9.469 1.00 94.44 115 ALA A O 1
ATOM 910 N N . PRO A 1 116 ? -4.907 11.669 8.924 1.00 92.56 116 PRO A N 1
ATOM 911 C CA . PRO A 1 116 ? -4.554 12.937 8.281 1.00 92.56 116 PRO A CA 1
ATOM 912 C C . PRO A 1 116 ? -4.042 14.008 9.248 1.00 92.56 116 PRO A C 1
ATOM 914 O O . PRO A 1 116 ? -3.225 14.825 8.849 1.00 92.56 116 PRO A O 1
ATOM 917 N N . ASN A 1 117 ? -4.503 14.002 10.504 1.00 93.31 117 ASN A N 1
ATOM 918 C CA . ASN A 1 117 ? -4.160 15.031 11.495 1.00 93.31 117 ASN A CA 1
ATOM 919 C C . ASN A 1 117 ? -2.760 14.832 12.088 1.00 93.31 117 ASN A C 1
ATOM 921 O O . ASN A 1 117 ? -2.194 15.753 12.672 1.00 93.31 117 ASN A O 1
ATOM 925 N N . TRP A 1 118 ? -2.201 13.628 11.969 1.00 95.69 118 TRP A N 1
ATOM 926 C CA . TRP A 1 118 ? -0.811 13.380 12.319 1.00 95.69 118 TRP A CA 1
ATOM 927 C C . TRP A 1 118 ? 0.086 13.786 11.151 1.00 95.69 118 TRP A C 1
ATOM 929 O O . TRP A 1 118 ? 0.246 13.020 10.204 1.00 95.69 118 TRP A O 1
ATOM 939 N N . GLU A 1 119 ? 0.689 14.969 11.214 1.00 94.69 119 GLU A N 1
ATOM 940 C CA . GLU A 1 119 ? 1.682 15.445 10.242 1.00 94.69 119 GLU A CA 1
ATOM 941 C C . GLU A 1 119 ? 3.089 15.349 10.860 1.00 94.69 119 GLU A C 1
ATOM 943 O O . GLU A 1 119 ? 3.450 16.187 11.686 1.00 94.69 119 GLU A O 1
ATOM 948 N N . PRO A 1 120 ? 3.887 14.308 10.549 1.00 93.69 120 PRO A N 1
ATOM 949 C CA . PRO A 1 120 ? 5.199 14.146 11.161 1.00 93.69 120 PRO A CA 1
ATOM 950 C C . PRO A 1 120 ? 6.192 15.211 10.689 1.00 93.69 120 PRO A C 1
ATOM 952 O O . PRO A 1 120 ? 6.399 15.398 9.493 1.00 93.69 120 PRO A O 1
ATOM 955 N N . GLU A 1 121 ? 6.872 15.859 11.635 1.00 91.31 121 GLU A N 1
ATOM 956 C CA . GLU A 1 121 ? 7.927 16.843 11.338 1.00 91.31 121 GLU A CA 1
ATOM 957 C C . GLU A 1 121 ? 9.302 16.195 11.107 1.00 91.31 121 GLU A C 1
ATOM 959 O O . GLU A 1 121 ? 10.223 16.821 10.582 1.00 91.31 121 GLU A O 1
ATOM 964 N N . THR A 1 122 ? 9.463 14.934 11.518 1.00 92.81 122 THR A N 1
ATOM 965 C CA . THR A 1 122 ? 10.737 14.208 11.478 1.00 92.81 122 THR A CA 1
ATOM 966 C C . THR A 1 122 ? 10.607 12.899 10.709 1.00 92.81 122 THR A C 1
ATOM 968 O O . THR A 1 122 ? 9.535 12.297 10.649 1.00 92.81 122 THR A O 1
ATOM 971 N N . VAL A 1 123 ? 11.730 12.411 10.169 1.00 92.19 123 VAL A N 1
ATOM 972 C CA . VAL A 1 123 ? 11.794 11.092 9.515 1.00 92.19 123 VAL A CA 1
ATOM 973 C C . VAL A 1 123 ? 11.382 9.989 10.485 1.00 92.19 123 VAL A C 1
ATOM 975 O O . VAL A 1 123 ? 10.603 9.125 10.111 1.00 92.19 123 VAL A O 1
ATOM 978 N N . SER A 1 124 ? 11.844 10.045 11.739 1.00 94.31 124 SER A N 1
ATOM 979 C CA . SER A 1 124 ? 11.453 9.086 12.781 1.00 94.31 124 SER A CA 1
ATOM 980 C C . SER A 1 124 ? 9.932 9.060 12.971 1.00 94.31 124 SER A C 1
ATOM 982 O O . SER A 1 124 ? 9.338 7.990 12.880 1.00 94.31 124 SER A O 1
ATOM 984 N N . GLY A 1 125 ? 9.281 10.224 13.080 1.00 95.56 125 GLY A N 1
ATOM 985 C CA . GLY A 1 125 ? 7.819 10.296 13.157 1.00 95.56 125 GLY A CA 1
ATOM 986 C C . GLY A 1 125 ? 7.114 9.784 11.893 1.00 95.56 125 GLY A C 1
ATOM 987 O O . GLY A 1 125 ? 6.048 9.182 11.987 1.00 95.56 125 GLY A O 1
ATOM 988 N N . GLN A 1 126 ? 7.702 9.971 10.705 1.00 96.25 126 GLN A N 1
ATOM 989 C CA . GLN A 1 126 ? 7.159 9.414 9.461 1.00 96.25 126 GLN A CA 1
ATOM 990 C C . GLN A 1 126 ? 7.246 7.884 9.436 1.00 96.25 126 GLN A C 1
ATOM 992 O O . GLN A 1 126 ? 6.297 7.219 9.022 1.00 96.25 126 GLN A O 1
ATOM 997 N N . LEU A 1 127 ? 8.369 7.321 9.888 1.00 97.12 127 LEU A N 1
ATOM 998 C CA . LEU A 1 127 ? 8.555 5.876 10.013 1.00 97.12 127 LEU A CA 1
ATOM 999 C C .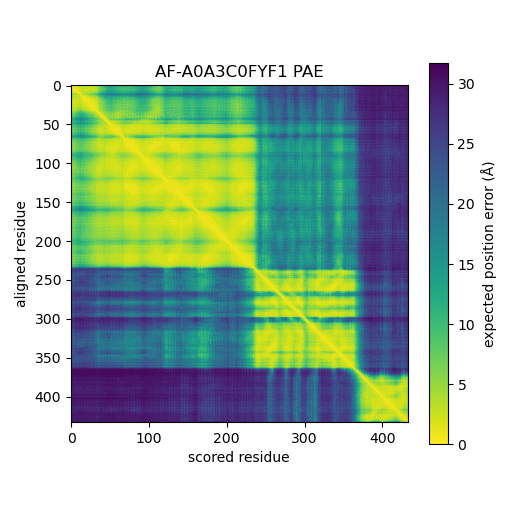 LEU A 1 127 ? 7.599 5.280 11.054 1.00 97.12 127 LEU A C 1
ATOM 1001 O O . LEU A 1 127 ? 6.990 4.243 10.801 1.00 97.12 127 LEU A O 1
ATOM 1005 N N . GLU A 1 128 ? 7.414 5.963 12.184 1.00 97.62 128 GLU A N 1
ATOM 1006 C CA . GLU A 1 128 ? 6.451 5.584 13.220 1.00 97.62 128 GLU A CA 1
ATOM 1007 C C . GLU A 1 128 ? 5.025 5.568 12.659 1.00 97.62 128 GLU A C 1
ATOM 1009 O O . GLU A 1 128 ? 4.308 4.580 12.811 1.00 97.62 128 GLU A O 1
ATOM 1014 N N . LYS A 1 129 ? 4.639 6.613 11.913 1.00 98.00 129 LYS A N 1
ATOM 1015 C CA . LYS A 1 129 ? 3.332 6.690 11.252 1.00 98.00 129 LYS A CA 1
ATOM 1016 C C . LYS A 1 129 ? 3.112 5.552 10.260 1.00 98.00 129 LYS A C 1
ATOM 1018 O O . LYS A 1 129 ? 2.038 4.955 10.246 1.00 98.00 129 LYS A O 1
ATOM 1023 N N . ILE A 1 130 ? 4.119 5.221 9.452 1.00 98.06 130 ILE A N 1
ATOM 1024 C CA . ILE A 1 130 ? 4.059 4.081 8.527 1.00 98.06 130 ILE A CA 1
ATOM 1025 C C . ILE A 1 130 ? 3.877 2.769 9.293 1.00 98.06 130 ILE A C 1
ATOM 1027 O O . ILE A 1 130 ? 3.033 1.958 8.910 1.00 98.06 130 ILE A O 1
ATOM 1031 N N . CYS A 1 131 ? 4.623 2.566 10.380 1.00 98.06 131 CYS A N 1
ATOM 1032 C CA . CYS A 1 131 ? 4.490 1.378 11.216 1.00 98.06 131 CYS A CA 1
ATOM 1033 C C . CYS A 1 131 ? 3.073 1.275 11.798 1.00 98.06 131 CYS A C 1
ATOM 1035 O O . CYS A 1 131 ? 2.407 0.266 11.589 1.00 98.06 131 CYS A O 1
ATOM 1037 N N . ALA A 1 132 ? 2.560 2.344 12.414 1.00 98.06 132 ALA A N 1
ATOM 1038 C CA . ALA A 1 132 ? 1.217 2.385 12.988 1.00 98.06 132 ALA A CA 1
ATOM 1039 C C . ALA A 1 132 ? 0.115 2.108 11.951 1.00 98.06 132 ALA A C 1
ATOM 1041 O O . ALA A 1 132 ? -0.794 1.317 12.195 1.00 98.06 132 ALA A O 1
ATOM 1042 N N . LEU A 1 133 ? 0.201 2.714 10.762 1.00 98.19 133 LEU A N 1
ATOM 1043 C CA . LEU A 1 133 ? -0.775 2.498 9.690 1.00 98.19 133 LEU A CA 1
ATOM 1044 C C . LEU A 1 133 ? -0.672 1.098 9.068 1.00 98.19 133 LEU A C 1
ATOM 1046 O O . LEU A 1 133 ? -1.684 0.543 8.634 1.00 98.19 133 LEU A O 1
ATOM 1050 N N . THR A 1 134 ? 0.521 0.498 9.062 1.00 98.12 134 THR A N 1
ATOM 1051 C CA . THR A 1 134 ? 0.692 -0.903 8.659 1.00 98.12 134 THR A CA 1
ATOM 1052 C C . THR A 1 134 ? 0.064 -1.829 9.697 1.00 98.12 134 THR A C 1
ATOM 1054 O O . THR A 1 134 ? -0.754 -2.666 9.329 1.00 98.12 134 THR A O 1
ATOM 1057 N N . THR A 1 135 ? 0.330 -1.614 10.989 1.00 98.31 135 THR A N 1
ATOM 1058 C CA . THR A 1 135 ? -0.322 -2.327 12.101 1.00 98.31 135 THR A CA 1
ATOM 1059 C C . THR A 1 135 ? -1.844 -2.228 12.013 1.00 98.31 135 THR A C 1
ATOM 1061 O O . THR A 1 135 ? -2.536 -3.234 12.139 1.00 98.31 135 THR A O 1
ATOM 1064 N N . ALA A 1 136 ? -2.385 -1.041 11.720 1.00 98.00 136 ALA A N 1
ATOM 1065 C CA . ALA A 1 136 ? -3.816 -0.847 11.504 1.00 98.00 136 ALA A CA 1
ATOM 1066 C C . ALA A 1 136 ? -4.343 -1.636 10.295 1.00 98.00 136 ALA A C 1
ATOM 1068 O O . ALA A 1 136 ? -5.420 -2.222 10.365 1.00 98.00 136 ALA A O 1
ATOM 1069 N N . SER A 1 137 ? -3.586 -1.677 9.196 1.00 97.12 137 SER A N 1
ATOM 1070 C CA . SER A 1 137 ? -3.952 -2.440 7.994 1.00 97.12 137 SER A CA 1
ATOM 1071 C C . SER A 1 137 ? -3.990 -3.945 8.277 1.00 97.12 137 SER A C 1
ATOM 1073 O O . SER A 1 137 ? -4.882 -4.641 7.792 1.00 97.12 137 SER A O 1
ATOM 1075 N N . VAL A 1 138 ? -3.088 -4.437 9.131 1.00 97.56 138 VAL A N 1
ATOM 1076 C CA . VAL A 1 138 ? -3.146 -5.802 9.666 1.00 97.56 138 VAL A CA 1
ATOM 1077 C C . VAL A 1 138 ? -4.367 -5.949 10.570 1.00 97.56 138 VAL A C 1
ATOM 1079 O O . VAL A 1 138 ? -5.191 -6.816 10.330 1.00 97.56 138 VAL A O 1
ATOM 1082 N N . GLY A 1 139 ? -4.587 -5.090 11.561 1.00 96.81 139 GLY A N 1
ATOM 1083 C CA . GLY A 1 139 ? -5.759 -5.196 12.438 1.00 96.81 139 GLY A CA 1
ATOM 1084 C C . GLY A 1 139 ? -7.105 -5.214 11.687 1.00 96.81 139 GLY A C 1
ATOM 1085 O O . GLY A 1 139 ? -7.995 -5.982 12.042 1.00 96.81 139 GLY A O 1
ATOM 1086 N N . ALA A 1 140 ? -7.223 -4.442 10.604 1.00 95.50 140 ALA A N 1
ATOM 1087 C CA . ALA A 1 140 ? -8.425 -4.342 9.773 1.00 95.50 140 ALA A CA 1
ATOM 1088 C C . ALA A 1 140 ? -8.593 -5.469 8.730 1.00 95.50 140 ALA A C 1
ATOM 1090 O O . ALA A 1 140 ? -9.612 -5.523 8.043 1.00 95.50 140 ALA A O 1
ATOM 1091 N N . GLY A 1 141 ? -7.619 -6.372 8.578 1.00 94.38 141 GLY A N 1
ATOM 1092 C CA . GLY A 1 141 ? -7.735 -7.487 7.628 1.00 94.38 141 GLY A CA 1
ATOM 1093 C C . GLY A 1 141 ? -7.261 -7.200 6.202 1.00 94.38 141 GLY A C 1
ATOM 1094 O O . GLY A 1 141 ? -7.558 -7.990 5.311 1.00 94.38 141 GLY A O 1
ATOM 1095 N N . TYR A 1 142 ? -6.538 -6.103 5.959 1.00 94.25 142 TYR A N 1
ATOM 1096 C CA . TYR A 1 142 ? -5.951 -5.817 4.640 1.00 94.25 142 TYR A CA 1
ATOM 1097 C C . TYR A 1 142 ? -4.616 -6.543 4.422 1.00 94.25 142 TYR A C 1
ATOM 1099 O O . TYR A 1 142 ? -4.280 -6.873 3.289 1.00 94.25 142 TYR A O 1
ATOM 1107 N N . LEU A 1 143 ? -3.883 -6.824 5.500 1.00 94.94 143 LEU A N 1
ATOM 1108 C CA . LEU A 1 143 ? -2.638 -7.601 5.504 1.00 94.94 143 LEU A CA 1
ATOM 1109 C C . LEU A 1 143 ? -2.781 -8.814 6.404 1.00 94.94 143 LEU A C 1
ATOM 1111 O O . LEU A 1 143 ? -3.378 -8.698 7.468 1.00 94.94 143 LEU A O 1
ATOM 1115 N N . GLU A 1 144 ? -2.224 -9.957 6.039 1.00 94.62 144 GLU A N 1
ATOM 1116 C CA . GLU A 1 144 ? -2.270 -11.152 6.876 1.00 94.62 144 GLU A CA 1
ATOM 1117 C C . GLU A 1 144 ? -1.307 -11.086 8.071 1.00 94.62 144 GLU A C 1
ATOM 1119 O O . GLU A 1 144 ? -0.277 -10.411 8.044 1.00 94.62 144 GLU A O 1
ATOM 1124 N N . LEU A 1 145 ? -1.626 -11.824 9.144 1.00 95.81 145 LEU A N 1
ATOM 1125 C CA . LEU A 1 145 ? -0.785 -11.864 10.352 1.00 95.81 145 LEU A CA 1
ATOM 1126 C C . LEU A 1 145 ? 0.623 -12.402 10.051 1.00 95.81 145 LEU A C 1
ATOM 1128 O O . LEU A 1 145 ? 1.609 -11.871 10.551 1.00 95.81 145 LEU A O 1
ATOM 1132 N N . TRP A 1 146 ? 0.733 -13.409 9.184 1.00 95.69 146 TRP A N 1
ATOM 1133 C CA . TRP A 1 146 ? 2.033 -13.959 8.799 1.00 95.69 146 TRP A CA 1
ATOM 1134 C C . TRP A 1 146 ? 2.849 -12.976 7.941 1.00 95.69 146 TRP A C 1
ATOM 1136 O O . TRP A 1 146 ? 4.071 -12.955 8.052 1.00 95.69 146 TRP A O 1
ATOM 1146 N N . GLU A 1 147 ? 2.205 -12.138 7.115 1.00 95.44 147 GLU A N 1
ATOM 1147 C CA . GLU A 1 147 ? 2.887 -11.079 6.352 1.00 95.44 147 GLU A CA 1
ATOM 1148 C C . GLU A 1 147 ? 3.460 -10.039 7.313 1.00 95.44 147 GLU A C 1
ATOM 1150 O O . GLU A 1 147 ? 4.618 -9.639 7.187 1.00 95.44 147 GLU A O 1
ATOM 1155 N N . TRP A 1 148 ? 2.668 -9.658 8.321 1.00 96.56 148 TRP A N 1
ATOM 1156 C CA . TRP A 1 148 ? 3.084 -8.748 9.383 1.00 96.56 148 TRP A CA 1
ATOM 1157 C C . TRP A 1 148 ? 4.309 -9.249 10.152 1.00 96.56 148 TRP A C 1
ATOM 1159 O O . TRP A 1 148 ? 5.254 -8.488 10.371 1.00 96.56 148 TRP A O 1
ATOM 1169 N N . GLU A 1 149 ? 4.340 -10.533 10.511 1.00 95.69 149 GLU A N 1
ATOM 1170 C CA . GLU A 1 149 ? 5.488 -11.157 11.179 1.00 95.69 149 GLU A CA 1
ATOM 1171 C C . GLU A 1 149 ? 6.789 -11.003 10.373 1.00 95.69 149 GLU A C 1
ATOM 1173 O O . GLU A 1 149 ? 7.851 -10.813 10.963 1.00 95.69 149 GLU A O 1
ATOM 1178 N N . GLN A 1 150 ? 6.720 -11.016 9.035 1.00 96.38 150 GLN A N 1
ATOM 1179 C CA . GLN A 1 150 ? 7.904 -10.853 8.182 1.00 96.38 150 GLN A CA 1
ATOM 1180 C C . GLN A 1 150 ? 8.392 -9.401 8.083 1.00 96.38 150 GLN A C 1
ATOM 1182 O O . GLN A 1 150 ? 9.593 -9.164 7.940 1.00 96.38 150 GLN A O 1
ATOM 1187 N N . ILE A 1 151 ? 7.485 -8.421 8.133 1.00 96.44 151 ILE A N 1
ATOM 1188 C CA . ILE A 1 151 ? 7.815 -7.018 7.826 1.00 96.44 151 ILE A CA 1
ATOM 1189 C C . ILE A 1 151 ? 7.947 -6.119 9.059 1.00 96.44 151 ILE A C 1
ATOM 1191 O O . ILE A 1 151 ? 8.669 -5.119 9.010 1.00 96.44 151 ILE A O 1
ATOM 1195 N N . SER A 1 152 ? 7.298 -6.473 10.170 1.00 95.44 152 SER A N 1
ATOM 1196 C CA . SER A 1 152 ? 7.194 -5.643 11.380 1.00 95.44 152 SER A CA 1
ATOM 1197 C C . SER A 1 152 ? 8.550 -5.197 11.926 1.00 95.44 152 SER A C 1
ATOM 1199 O O . SER A 1 152 ? 8.743 -4.010 12.178 1.00 95.44 152 SER A O 1
ATOM 1201 N N . GLY A 1 153 ? 9.526 -6.107 12.014 1.00 94.75 153 GLY A N 1
ATOM 1202 C CA . GLY A 1 153 ? 10.870 -5.793 12.515 1.00 94.75 153 GLY A CA 1
ATOM 1203 C C . GLY A 1 153 ? 11.637 -4.778 11.658 1.00 94.75 153 GLY A C 1
ATOM 1204 O O . GLY A 1 153 ? 12.465 -4.027 12.171 1.00 94.75 153 GLY A O 1
ATOM 1205 N N . THR A 1 154 ? 11.352 -4.713 10.354 1.00 95.06 154 THR A N 1
ATOM 1206 C CA . THR A 1 154 ? 11.936 -3.688 9.475 1.00 95.06 154 THR A CA 1
ATOM 1207 C C . THR A 1 154 ? 11.219 -2.351 9.648 1.00 95.06 154 THR A C 1
ATOM 1209 O O . THR A 1 154 ? 11.865 -1.306 9.684 1.00 95.06 154 THR A O 1
ATOM 1212 N N . LEU A 1 155 ? 9.894 -2.370 9.792 1.00 95.44 155 LEU A N 1
ATOM 1213 C CA . LEU A 1 155 ? 9.082 -1.160 9.944 1.00 95.44 155 LEU A CA 1
ATOM 1214 C C . LEU A 1 155 ? 9.233 -0.505 11.327 1.00 95.44 155 LEU A C 1
ATOM 1216 O O . LEU A 1 155 ? 9.047 0.703 11.450 1.00 95.44 155 LEU A O 1
ATOM 1220 N N . SER A 1 156 ? 9.654 -1.256 12.349 1.00 93.00 156 SER A N 1
ATOM 1221 C CA . SER A 1 156 ? 9.838 -0.763 13.721 1.00 93.00 156 SER A CA 1
ATOM 1222 C C . SER A 1 156 ? 11.141 0.012 13.972 1.00 93.00 156 SER A C 1
ATOM 1224 O O . SER A 1 156 ? 11.462 0.332 15.116 1.00 93.00 156 SER A O 1
ATOM 1226 N N . LYS A 1 157 ? 11.915 0.342 12.929 1.00 90.12 157 LYS A N 1
ATOM 1227 C CA . LYS A 1 157 ? 13.209 1.047 13.046 1.00 90.12 157 LYS A CA 1
ATOM 1228 C C . LYS A 1 157 ? 13.112 2.543 13.379 1.00 90.12 157 LYS A C 1
ATOM 1230 O O . LYS A 1 157 ? 14.127 3.230 13.452 1.00 90.12 157 LYS A O 1
ATOM 1235 N N . PHE A 1 158 ? 11.913 3.071 13.613 1.00 89.50 158 PHE A N 1
ATOM 1236 C CA . PHE A 1 158 ? 11.693 4.488 13.929 1.00 89.50 158 PHE A CA 1
ATOM 1237 C C . PHE A 1 158 ? 12.322 4.942 15.259 1.00 89.50 158 PHE A C 1
ATOM 1239 O O . PHE A 1 158 ? 12.546 6.138 15.436 1.00 89.50 158 PHE A O 1
ATOM 1246 N N . GLY A 1 159 ? 12.639 4.013 16.170 1.00 86.12 159 GLY A N 1
ATOM 1247 C CA . GLY A 1 159 ? 13.343 4.300 17.426 1.00 86.12 159 GLY A CA 1
ATOM 1248 C C . GLY A 1 159 ? 14.864 4.459 17.290 1.00 86.12 159 GLY A C 1
ATOM 1249 O O . GLY A 1 159 ? 15.532 4.828 18.258 1.00 86.12 159 GLY A O 1
ATOM 1250 N N . GLU A 1 160 ? 15.439 4.180 16.117 1.00 88.12 160 GLU A N 1
ATOM 1251 C CA . GLU A 1 160 ? 16.877 4.316 15.895 1.00 88.12 160 GLU A CA 1
ATOM 1252 C C . GLU A 1 160 ? 17.274 5.788 15.711 1.00 88.12 160 GLU A C 1
ATOM 1254 O O . GLU A 1 160 ? 16.693 6.526 14.918 1.00 88.12 160 GLU A O 1
ATOM 1259 N N . SER A 1 161 ? 18.317 6.227 16.425 1.00 85.12 161 SER A N 1
ATOM 1260 C CA . SER A 1 161 ? 18.777 7.626 16.362 1.00 85.12 161 SER A CA 1
ATOM 1261 C C . SER A 1 161 ? 19.343 8.035 14.995 1.00 85.12 161 SER A C 1
ATOM 1263 O O . SER A 1 161 ? 19.396 9.226 14.683 1.00 85.12 161 SER A O 1
ATOM 1265 N N . LYS A 1 162 ? 19.808 7.066 14.196 1.00 87.69 162 LYS A N 1
ATOM 1266 C CA . LYS A 1 162 ? 20.385 7.258 12.862 1.00 87.69 162 LYS A CA 1
ATOM 1267 C C . LYS A 1 162 ? 20.120 6.019 12.016 1.00 87.69 162 LYS A C 1
ATOM 1269 O O . LYS A 1 162 ? 20.314 4.915 12.501 1.00 87.69 162 LYS A O 1
ATOM 1274 N N . LEU A 1 163 ? 19.781 6.232 10.749 1.00 88.44 163 LEU A N 1
ATOM 1275 C CA . LEU A 1 163 ? 19.659 5.191 9.730 1.00 88.44 163 LEU A CA 1
ATOM 1276 C C . LEU A 1 163 ? 20.522 5.570 8.531 1.00 88.44 163 LEU A C 1
ATOM 1278 O O . LEU A 1 163 ? 20.596 6.740 8.145 1.00 88.44 163 LEU A O 1
ATOM 1282 N N . THR A 1 164 ? 21.171 4.584 7.923 1.00 88.31 164 THR A N 1
ATOM 1283 C CA . THR A 1 164 ? 21.813 4.768 6.621 1.00 88.31 164 THR A CA 1
ATOM 1284 C C . THR A 1 164 ? 20.75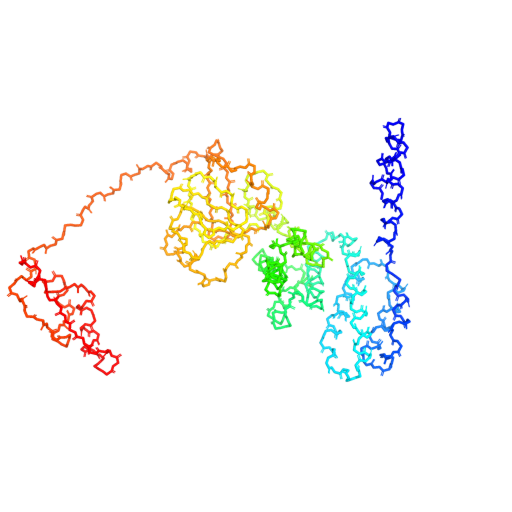8 4.902 5.522 1.00 88.31 164 THR A C 1
ATOM 1286 O O . THR A 1 164 ? 19.629 4.425 5.648 1.00 88.31 164 THR A O 1
ATOM 1289 N N . LEU A 1 165 ? 21.131 5.503 4.387 1.00 83.94 165 LEU A N 1
ATOM 1290 C CA . LEU A 1 165 ? 20.244 5.590 3.223 1.00 83.94 165 LEU A CA 1
ATOM 1291 C C . LEU A 1 165 ? 19.784 4.202 2.740 1.00 83.94 165 LEU A C 1
ATOM 1293 O O . LEU A 1 165 ? 18.647 4.050 2.302 1.00 83.94 165 LEU A O 1
ATOM 1297 N N . ALA A 1 166 ? 20.653 3.191 2.834 1.00 80.62 166 ALA A N 1
ATOM 1298 C CA . ALA A 1 166 ? 20.325 1.818 2.461 1.00 80.62 166 ALA A CA 1
ATOM 1299 C C . ALA A 1 166 ? 19.249 1.223 3.381 1.00 80.62 166 ALA A C 1
ATOM 1301 O O . ALA A 1 166 ? 18.285 0.640 2.896 1.00 80.62 166 ALA A O 1
ATOM 1302 N N . GLU A 1 167 ? 19.365 1.427 4.694 1.00 88.62 167 GLU A N 1
ATOM 1303 C CA . GLU A 1 167 ? 18.355 0.975 5.656 1.00 88.62 167 GLU A CA 1
ATOM 1304 C C . GLU A 1 167 ? 17.033 1.712 5.471 1.00 88.62 167 GLU A C 1
ATOM 1306 O O . GLU A 1 167 ? 15.982 1.081 5.459 1.00 88.62 167 GLU A O 1
ATOM 1311 N N . LEU A 1 168 ? 17.074 3.027 5.252 1.00 89.88 168 LEU A N 1
ATOM 1312 C CA . LEU A 1 168 ? 15.869 3.813 5.004 1.00 89.88 168 LEU A CA 1
ATOM 1313 C C . LEU A 1 168 ? 15.171 3.383 3.702 1.00 89.88 168 LEU A C 1
ATOM 1315 O O . LEU A 1 168 ? 13.946 3.300 3.650 1.00 89.88 168 LEU A O 1
ATOM 1319 N N . THR A 1 169 ? 15.952 3.039 2.674 1.00 85.50 169 THR A N 1
ATOM 1320 C CA . THR A 1 169 ? 15.436 2.464 1.422 1.00 85.50 169 THR A CA 1
ATOM 1321 C C . THR A 1 169 ? 14.804 1.095 1.669 1.00 85.50 169 THR A C 1
ATOM 1323 O O . THR A 1 169 ? 13.724 0.827 1.156 1.00 85.50 169 THR A O 1
ATOM 1326 N N . GLN A 1 170 ? 15.412 0.248 2.504 1.00 89.06 170 GLN A N 1
ATOM 1327 C CA . GLN A 1 170 ? 14.835 -1.047 2.871 1.00 89.06 170 GLN A CA 1
ATOM 1328 C C . GLN A 1 170 ? 13.488 -0.892 3.591 1.00 89.06 170 GLN A C 1
ATOM 1330 O O . GLN A 1 170 ? 12.547 -1.636 3.304 1.00 89.06 170 GLN A O 1
ATOM 1335 N N . VAL A 1 171 ? 13.371 0.086 4.496 1.00 93.69 171 VAL A N 1
ATOM 1336 C CA . VAL A 1 171 ? 12.102 0.407 5.167 1.00 93.69 171 VAL A CA 1
ATOM 1337 C C . VAL A 1 171 ? 11.055 0.868 4.155 1.00 93.69 171 VAL A C 1
ATOM 1339 O O . VAL A 1 171 ? 9.930 0.374 4.183 1.00 93.69 171 VAL A O 1
ATOM 1342 N N . LEU A 1 172 ? 11.429 1.747 3.219 1.00 89.88 172 LEU A N 1
ATOM 1343 C CA . LEU A 1 172 ? 10.538 2.209 2.153 1.00 89.88 172 LEU A CA 1
ATOM 1344 C C . LEU A 1 172 ? 10.029 1.054 1.278 1.00 89.88 172 LEU A C 1
ATOM 1346 O O . LEU A 1 172 ? 8.828 0.958 1.049 1.00 89.88 172 LEU A O 1
ATOM 1350 N N . GLU A 1 173 ? 10.911 0.173 0.807 1.00 86.25 173 GLU A N 1
ATOM 1351 C CA . GLU A 1 173 ? 10.536 -0.978 -0.029 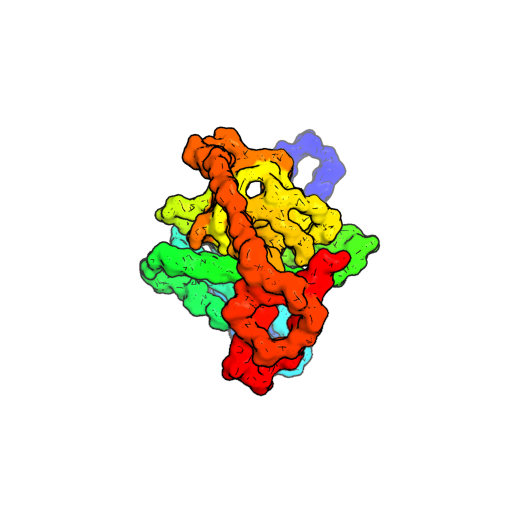1.00 86.25 173 GLU A CA 1
ATOM 1352 C C . GLU A 1 173 ? 9.609 -1.951 0.711 1.00 86.25 173 GLU A C 1
ATOM 1354 O O . GLU A 1 173 ? 8.627 -2.448 0.152 1.00 86.25 173 GLU A O 1
ATOM 1359 N N . THR A 1 174 ? 9.883 -2.177 1.995 1.00 93.31 174 THR A N 1
ATOM 1360 C CA . THR A 1 174 ? 9.041 -3.014 2.856 1.00 93.31 174 THR A CA 1
ATOM 1361 C C . THR A 1 174 ? 7.655 -2.392 3.035 1.00 93.31 174 THR A C 1
ATOM 1363 O O . THR A 1 174 ? 6.640 -3.069 2.894 1.00 93.31 174 THR A O 1
ATOM 1366 N N . ALA A 1 175 ? 7.594 -1.082 3.277 1.00 93.62 175 ALA A N 1
ATOM 1367 C CA . ALA A 1 175 ? 6.335 -0.370 3.445 1.00 93.62 175 ALA A CA 1
ATOM 1368 C C . ALA A 1 175 ? 5.528 -0.270 2.138 1.00 93.62 175 ALA A C 1
ATOM 1370 O O . ALA A 1 175 ? 4.302 -0.349 2.166 1.00 93.62 175 ALA A O 1
ATOM 1371 N N . ARG A 1 176 ? 6.194 -0.148 0.980 1.00 87.94 176 ARG A N 1
ATOM 1372 C CA . ARG A 1 176 ? 5.544 -0.242 -0.341 1.00 87.94 176 ARG A CA 1
ATOM 1373 C C . ARG A 1 176 ? 4.883 -1.602 -0.536 1.00 87.94 176 ARG A C 1
ATOM 1375 O O . ARG A 1 176 ? 3.717 -1.646 -0.910 1.00 87.94 176 ARG A O 1
ATOM 1382 N N . SER A 1 177 ? 5.589 -2.677 -0.189 1.00 88.50 177 SER A N 1
ATOM 1383 C CA . SER A 1 177 ? 5.043 -4.039 -0.262 1.00 88.50 177 SER A CA 1
ATOM 1384 C C . SER A 1 177 ? 3.782 -4.172 0.604 1.00 88.50 177 SER A C 1
ATOM 1386 O O . SER A 1 177 ? 2.768 -4.684 0.146 1.00 88.50 177 SER A O 1
ATOM 1388 N N . ALA A 1 178 ? 3.784 -3.599 1.814 1.00 93.38 178 ALA A N 1
ATOM 1389 C CA . ALA A 1 178 ? 2.604 -3.573 2.682 1.00 93.38 178 ALA A CA 1
ATOM 1390 C C . ALA A 1 178 ? 1.392 -2.851 2.053 1.00 93.38 178 ALA A C 1
ATOM 1392 O O . ALA A 1 178 ? 0.255 -3.307 2.192 1.00 93.38 178 ALA A O 1
ATOM 1393 N N . VAL A 1 179 ? 1.611 -1.738 1.341 1.00 89.00 179 VAL A N 1
ATOM 1394 C CA . VAL A 1 179 ? 0.551 -1.020 0.603 1.00 89.00 179 VAL A CA 1
ATOM 1395 C C . VAL A 1 179 ? 0.007 -1.875 -0.540 1.00 89.00 179 VAL A C 1
ATOM 1397 O O . VAL A 1 179 ? -1.208 -1.973 -0.721 1.00 89.00 179 VAL A O 1
ATOM 1400 N N . GLU A 1 180 ? 0.902 -2.492 -1.309 1.00 85.38 180 GLU A N 1
ATOM 1401 C CA . GLU A 1 180 ? 0.557 -3.326 -2.461 1.00 85.38 180 GLU A CA 1
ATOM 1402 C C . GLU A 1 180 ? -0.261 -4.545 -2.032 1.00 85.38 180 GLU A C 1
ATOM 1404 O O . GLU A 1 180 ? -1.345 -4.775 -2.573 1.00 85.38 180 GLU A O 1
ATOM 1409 N N . TRP A 1 181 ? 0.194 -5.266 -1.007 1.00 92.12 181 TRP A N 1
ATOM 1410 C CA . TRP A 1 181 ? -0.522 -6.410 -0.447 1.00 92.12 181 TRP A CA 1
ATOM 1411 C C . TRP A 1 181 ? -1.876 -5.995 0.137 1.00 92.12 181 TRP A C 1
ATOM 1413 O O . TRP A 1 181 ? -2.877 -6.641 -0.158 1.00 92.12 181 TRP A O 1
ATOM 1423 N N . SER A 1 182 ? -1.961 -4.848 0.824 1.00 89.75 182 SER A N 1
ATOM 1424 C CA . SER A 1 182 ? -3.240 -4.311 1.324 1.00 89.75 182 SER A CA 1
ATOM 1425 C C . SER A 1 182 ? -4.283 -4.129 0.214 1.00 89.75 182 SER A C 1
ATOM 1427 O O . SER A 1 182 ? -5.450 -4.500 0.365 1.00 89.75 182 SER A O 1
ATOM 1429 N N . ALA A 1 183 ? -3.872 -3.571 -0.928 1.00 85.31 183 ALA A N 1
ATOM 1430 C CA . ALA A 1 183 ? -4.745 -3.403 -2.087 1.00 85.31 183 ALA A CA 1
ATOM 1431 C C . ALA A 1 183 ? -5.042 -4.740 -2.791 1.00 85.31 183 ALA A C 1
ATOM 1433 O O . ALA A 1 183 ? -6.165 -4.972 -3.254 1.00 85.31 183 ALA A O 1
ATOM 1434 N N . ALA A 1 184 ? -4.046 -5.625 -2.873 1.00 85.25 184 ALA A N 1
ATOM 1435 C CA . ALA A 1 184 ? -4.170 -6.936 -3.495 1.00 85.25 184 ALA A CA 1
ATOM 1436 C C . ALA A 1 184 ? -5.143 -7.844 -2.734 1.00 85.25 184 ALA A C 1
ATOM 1438 O O . ALA A 1 184 ? -5.947 -8.511 -3.377 1.00 85.25 184 ALA A O 1
ATOM 1439 N N . THR A 1 185 ? -5.161 -7.808 -1.400 1.00 89.62 185 THR A N 1
ATOM 1440 C CA . THR A 1 185 ? -6.095 -8.575 -0.557 1.00 89.62 185 THR A CA 1
ATOM 1441 C C . THR A 1 185 ? -7.553 -8.246 -0.869 1.00 89.62 185 THR A C 1
ATOM 1443 O O . THR A 1 185 ? -8.394 -9.141 -0.974 1.00 89.62 185 THR A O 1
ATOM 1446 N N . VAL A 1 186 ? -7.880 -6.968 -1.087 1.00 89.56 186 VAL A N 1
ATOM 1447 C CA . VAL A 1 186 ? -9.242 -6.559 -1.474 1.00 89.56 186 VAL A CA 1
ATOM 1448 C C . VAL A 1 186 ? -9.597 -7.132 -2.846 1.00 89.56 186 VAL A C 1
ATOM 1450 O O . VAL A 1 186 ? -10.678 -7.693 -3.025 1.00 89.56 186 VAL A O 1
ATOM 1453 N N . LYS A 1 187 ? -8.679 -7.055 -3.815 1.00 86.31 187 LYS A N 1
ATOM 1454 C CA . LYS A 1 187 ? -8.891 -7.647 -5.144 1.00 86.31 187 LYS A CA 1
ATOM 1455 C C . LYS A 1 187 ? -9.050 -9.165 -5.057 1.00 86.31 187 LYS A C 1
ATOM 1457 O O . LYS A 1 187 ? -10.002 -9.700 -5.611 1.00 86.31 187 LYS A O 1
ATOM 1462 N N . ALA A 1 188 ? -8.181 -9.851 -4.325 1.00 87.56 188 ALA A N 1
ATOM 1463 C CA . ALA A 1 188 ? -8.212 -11.301 -4.179 1.00 87.56 188 ALA A CA 1
ATOM 1464 C C . ALA A 1 188 ? -9.554 -11.801 -3.621 1.00 87.56 188 ALA A C 1
ATOM 1466 O O . ALA A 1 188 ? -10.088 -12.789 -4.115 1.00 87.56 188 ALA A O 1
ATOM 1467 N N . ASN A 1 189 ? -10.127 -11.089 -2.647 1.00 91.19 189 ASN A N 1
ATOM 1468 C CA . ASN A 1 189 ? -11.385 -11.485 -2.016 1.00 91.19 189 ASN A CA 1
ATOM 1469 C C . ASN A 1 189 ? -12.637 -11.106 -2.820 1.00 91.19 189 ASN A C 1
ATOM 1471 O O . ASN A 1 189 ? -13.643 -11.810 -2.748 1.00 91.19 189 ASN A O 1
ATOM 1475 N N . TYR A 1 190 ? -12.614 -9.986 -3.550 1.00 92.25 190 TYR A N 1
ATOM 1476 C CA . TYR A 1 190 ? -13.842 -9.399 -4.101 1.00 92.25 190 TYR A CA 1
ATOM 1477 C C . TYR A 1 190 ? -13.873 -9.277 -5.629 1.00 92.25 190 TYR A C 1
ATOM 1479 O O . TYR A 1 190 ? -14.954 -9.063 -6.175 1.00 92.25 190 TYR A O 1
ATOM 1487 N N . GLN A 1 191 ? -12.750 -9.413 -6.346 1.00 88.44 191 GLN A N 1
ATOM 1488 C CA . GLN A 1 191 ? -12.691 -9.113 -7.785 1.00 88.44 191 GLN A CA 1
ATOM 1489 C C . GLN A 1 191 ? -13.659 -9.966 -8.613 1.00 88.44 191 GLN A C 1
ATOM 1491 O O . GLN A 1 191 ? -14.342 -9.435 -9.485 1.00 88.44 191 GLN A O 1
ATOM 1496 N N . GLU A 1 192 ? -13.752 -11.269 -8.343 1.00 91.69 192 GLU A N 1
ATOM 1497 C CA . GLU A 1 192 ? -14.644 -12.173 -9.083 1.00 91.69 192 GLU A CA 1
ATOM 1498 C C . GLU A 1 192 ? -16.123 -11.796 -8.899 1.00 91.69 192 GLU A C 1
ATOM 1500 O O . GLU A 1 192 ? -16.889 -11.698 -9.864 1.00 91.69 192 GLU A O 1
ATOM 1505 N N . VAL A 1 193 ? -16.515 -11.510 -7.656 1.00 95.44 193 VAL A N 1
ATOM 1506 C CA . VAL A 1 193 ? -17.880 -11.091 -7.323 1.00 95.44 193 VAL A CA 1
ATOM 1507 C C . VAL A 1 193 ? -18.190 -9.740 -7.967 1.00 95.44 193 VAL A C 1
ATOM 1509 O O . VAL A 1 193 ? -19.244 -9.578 -8.580 1.00 95.44 193 VAL A O 1
ATOM 1512 N N . VAL A 1 194 ? -17.259 -8.785 -7.903 1.00 93.06 194 VAL A N 1
ATOM 1513 C CA . VAL A 1 194 ? -17.403 -7.474 -8.551 1.00 93.06 194 VAL A CA 1
ATOM 1514 C C . VAL A 1 194 ? -17.553 -7.621 -10.063 1.00 93.06 194 VAL A C 1
ATOM 1516 O O . VAL A 1 194 ? -18.437 -6.986 -10.635 1.00 93.06 194 VAL A O 1
ATOM 1519 N N . ASN A 1 195 ? -16.768 -8.484 -10.712 1.00 90.81 195 ASN A N 1
ATOM 1520 C CA . ASN A 1 195 ? -16.894 -8.747 -12.148 1.00 90.81 195 ASN A CA 1
ATOM 1521 C C . ASN A 1 195 ? -18.288 -9.290 -12.494 1.00 90.81 195 ASN A C 1
ATOM 1523 O O . ASN A 1 195 ? -18.915 -8.820 -13.442 1.00 90.81 195 ASN A O 1
ATOM 1527 N N . THR A 1 196 ? -18.799 -10.223 -11.685 1.00 94.94 196 THR A N 1
ATOM 1528 C CA . THR A 1 196 ? -20.137 -10.807 -11.864 1.00 94.94 196 THR A CA 1
ATOM 1529 C C . THR A 1 196 ? -21.234 -9.746 -11.769 1.00 94.94 196 THR A C 1
ATOM 1531 O O . THR A 1 196 ? -22.108 -9.682 -12.631 1.00 94.94 196 THR A O 1
ATOM 1534 N N . TYR A 1 197 ? -21.181 -8.884 -10.750 1.00 95.31 197 TYR A N 1
ATOM 1535 C CA . TYR A 1 197 ? -22.167 -7.815 -10.571 1.00 95.31 197 TYR A CA 1
ATOM 1536 C C . TYR A 1 197 ? -22.062 -6.738 -11.651 1.00 95.31 197 TYR A C 1
ATOM 1538 O O . TYR A 1 197 ? -23.082 -6.239 -12.121 1.00 95.31 197 TYR A O 1
ATOM 1546 N N . THR A 1 198 ? -20.848 -6.439 -12.115 1.00 92.19 198 THR A N 1
ATOM 1547 C CA . THR A 1 198 ? -20.609 -5.389 -13.117 1.00 92.19 198 THR A CA 1
ATOM 1548 C C . THR A 1 198 ? -21.296 -5.698 -14.450 1.00 92.19 198 THR A C 1
ATOM 1550 O O . THR A 1 198 ? -21.657 -4.777 -15.179 1.00 92.19 198 THR A O 1
ATOM 1553 N N . ALA A 1 199 ? -21.559 -6.977 -14.742 1.00 93.69 199 ALA A N 1
ATOM 1554 C CA . ALA A 1 199 ? -22.294 -7.398 -15.933 1.00 93.69 199 ALA A CA 1
ATOM 1555 C C . ALA A 1 199 ? -23.744 -6.870 -15.993 1.00 93.69 199 ALA A C 1
ATOM 1557 O O . ALA A 1 199 ? -24.287 -6.730 -17.088 1.00 93.69 199 ALA A O 1
ATOM 1558 N N . PHE A 1 200 ? -24.378 -6.577 -14.849 1.00 95.44 200 PHE A N 1
ATOM 1559 C CA . PHE A 1 200 ? -25.768 -6.095 -14.795 1.00 95.44 200 PHE A CA 1
ATOM 1560 C C . PHE A 1 200 ? -25.981 -4.841 -13.929 1.00 95.44 200 PHE A C 1
ATOM 1562 O O . PHE A 1 200 ? -27.017 -4.192 -14.058 1.00 95.44 200 PHE A O 1
ATOM 1569 N N . GLU A 1 201 ? -25.022 -4.461 -13.085 1.00 95.31 201 GLU A N 1
ATOM 1570 C CA . GLU A 1 201 ? -25.020 -3.227 -12.295 1.00 95.31 201 GLU A CA 1
ATOM 1571 C C . GLU A 1 201 ? -23.664 -2.513 -12.451 1.00 95.31 201 GLU A C 1
ATOM 1573 O O . GLU A 1 201 ? -22.740 -2.753 -11.676 1.00 95.31 201 GLU A O 1
ATOM 1578 N N . PRO A 1 202 ? -23.509 -1.608 -13.434 1.00 87.06 202 PRO A N 1
ATOM 1579 C CA . PRO A 1 202 ? -22.233 -0.943 -13.706 1.00 87.06 202 PRO A CA 1
ATOM 1580 C C . PRO A 1 202 ? -21.637 -0.178 -12.514 1.00 87.06 202 PRO A C 1
ATOM 1582 O O . PRO A 1 202 ? -20.423 0.022 -12.465 1.00 87.06 202 PRO A O 1
ATOM 1585 N N . LYS A 1 203 ? -22.446 0.245 -11.527 1.00 88.00 203 LYS A N 1
ATOM 1586 C CA . LYS A 1 203 ? -21.931 0.935 -10.331 1.00 88.00 203 LYS A CA 1
ATOM 1587 C C . LYS A 1 203 ? -21.103 0.032 -9.420 1.00 88.00 203 LYS A C 1
ATOM 1589 O O . LYS A 1 203 ? -20.330 0.557 -8.624 1.00 88.00 203 LYS A O 1
ATOM 1594 N N . SER A 1 204 ? -21.223 -1.296 -9.523 1.00 91.25 204 SER A N 1
ATOM 1595 C CA . SER A 1 204 ? -20.415 -2.207 -8.705 1.00 91.25 204 SER A CA 1
ATOM 1596 C C . SER A 1 204 ? -18.932 -2.173 -9.062 1.00 91.25 204 SER A C 1
ATOM 1598 O O . SER A 1 204 ? -18.113 -2.514 -8.214 1.00 91.25 204 SER A O 1
ATOM 1600 N N . TYR A 1 205 ? -18.572 -1.734 -10.275 1.00 84.56 205 TYR A N 1
ATOM 1601 C CA . TYR A 1 205 ? -17.181 -1.666 -10.736 1.00 84.56 205 TYR A CA 1
ATOM 1602 C C . TYR A 1 205 ? -16.278 -0.867 -9.782 1.00 84.56 205 TYR A C 1
ATOM 1604 O O . TYR A 1 205 ? -15.146 -1.262 -9.511 1.00 84.56 205 TYR A O 1
ATOM 1612 N N . ALA A 1 206 ? -16.798 0.224 -9.208 1.00 83.38 206 ALA A N 1
ATOM 1613 C CA . ALA A 1 206 ? -16.044 1.099 -8.311 1.00 83.38 206 ALA A CA 1
ATOM 1614 C C . ALA A 1 206 ? -15.815 0.511 -6.904 1.00 83.38 206 ALA A C 1
ATOM 1616 O O . ALA A 1 206 ? -15.049 1.077 -6.130 1.00 83.38 206 ALA A O 1
ATOM 1617 N N . PHE A 1 207 ? -16.432 -0.627 -6.558 1.00 90.62 207 PHE A N 1
ATOM 1618 C CA . PHE A 1 207 ? -16.414 -1.169 -5.194 1.00 90.62 207 PHE A CA 1
ATOM 1619 C C . PHE A 1 207 ? -15.002 -1.394 -4.638 1.00 90.62 207 PHE A C 1
ATOM 1621 O O . PHE A 1 207 ? -14.736 -1.035 -3.492 1.00 90.62 207 PHE A O 1
ATOM 1628 N N . ILE A 1 208 ? -14.101 -1.990 -5.428 1.00 86.25 208 ILE A N 1
ATOM 1629 C CA . ILE A 1 208 ? -12.721 -2.278 -4.997 1.00 86.25 208 ILE A CA 1
ATOM 1630 C C . ILE A 1 208 ? -11.993 -0.984 -4.640 1.00 86.25 208 ILE A C 1
ATOM 1632 O O . ILE A 1 208 ? -11.354 -0.872 -3.596 1.00 86.25 208 ILE A O 1
ATOM 1636 N N . ASP A 1 209 ? -12.114 -0.006 -5.522 1.00 82.56 209 ASP A N 1
ATOM 1637 C CA . ASP A 1 209 ? -11.434 1.273 -5.436 1.00 82.56 209 ASP A CA 1
ATOM 1638 C C . ASP A 1 209 ? -11.988 2.113 -4.272 1.00 82.56 209 ASP A C 1
ATOM 1640 O O . ASP A 1 209 ? -11.236 2.655 -3.461 1.00 82.56 209 ASP A O 1
ATOM 1644 N N . ASP A 1 210 ? -13.310 2.114 -4.092 1.00 87.56 210 ASP A N 1
ATOM 1645 C CA . ASP A 1 210 ? -13.977 2.749 -2.955 1.00 87.56 210 ASP A CA 1
ATOM 1646 C C . ASP A 1 210 ? -13.637 2.068 -1.626 1.00 87.56 210 ASP A C 1
ATOM 1648 O O . ASP A 1 210 ? -13.433 2.751 -0.621 1.00 87.56 210 ASP A O 1
ATOM 1652 N N . ARG A 1 211 ? -13.498 0.736 -1.608 1.00 89.06 211 ARG A N 1
ATOM 1653 C CA . ARG A 1 211 ? -13.060 -0.009 -0.422 1.00 89.06 211 ARG A CA 1
ATOM 1654 C C . ARG A 1 211 ? -11.644 0.380 -0.011 1.00 89.06 211 ARG A C 1
ATOM 1656 O O . ARG A 1 211 ? -11.413 0.632 1.167 1.00 89.06 211 ARG A O 1
ATOM 1663 N N . ILE A 1 212 ? -10.709 0.439 -0.959 1.00 86.00 212 ILE A N 1
ATOM 1664 C CA . ILE A 1 212 ? -9.314 0.804 -0.677 1.00 86.00 212 ILE A CA 1
ATOM 1665 C C . ILE A 1 212 ? -9.243 2.264 -0.213 1.00 86.00 212 ILE A C 1
ATOM 1667 O O . ILE A 1 212 ? -8.642 2.550 0.824 1.00 86.00 212 ILE A O 1
ATOM 1671 N N . ARG A 1 213 ? -9.903 3.188 -0.924 1.00 85.00 213 ARG A N 1
ATOM 1672 C CA . ARG A 1 213 ? -9.904 4.618 -0.575 1.00 85.00 213 ARG A CA 1
ATOM 1673 C C . ARG A 1 213 ? -10.628 4.944 0.725 1.00 85.00 213 ARG A C 1
ATOM 1675 O O . ARG A 1 213 ? -10.268 5.919 1.373 1.00 85.00 213 ARG A O 1
ATOM 1682 N N . GLY A 1 214 ? -11.628 4.156 1.104 1.00 86.88 214 GLY A N 1
ATOM 1683 C CA . GLY A 1 214 ? -12.340 4.288 2.375 1.00 86.88 214 GLY A CA 1
ATOM 1684 C C . GLY A 1 214 ? -11.628 3.638 3.564 1.00 86.88 214 GLY A C 1
ATOM 1685 O O . GLY A 1 214 ? -12.212 3.573 4.641 1.00 86.88 214 GLY A O 1
ATOM 1686 N N . SER A 1 215 ? -10.405 3.129 3.379 1.00 90.81 215 SER A N 1
ATOM 1687 C CA . SER A 1 215 ? -9.664 2.384 4.397 1.00 90.81 215 SER A CA 1
ATOM 1688 C C . SER A 1 215 ? -8.368 3.072 4.820 1.00 90.81 215 SER A C 1
ATOM 1690 O O . SER A 1 215 ? -7.877 4.004 4.178 1.00 90.81 215 SER A O 1
ATOM 1692 N N . VAL A 1 216 ? -7.757 2.543 5.881 1.00 92.25 216 VAL A N 1
ATOM 1693 C CA . VAL A 1 216 ? -6.427 2.954 6.357 1.00 92.25 216 VAL A CA 1
ATOM 1694 C C . VAL A 1 216 ? -5.318 2.762 5.312 1.00 92.25 216 VAL A C 1
ATOM 1696 O O . VAL A 1 216 ? -4.317 3.479 5.366 1.00 92.25 216 VAL A O 1
ATOM 1699 N N . ALA A 1 217 ? -5.511 1.886 4.315 1.00 89.38 217 ALA A N 1
ATOM 1700 C CA . ALA A 1 217 ? -4.543 1.654 3.243 1.00 89.38 217 ALA A CA 1
ATOM 1701 C C . ALA A 1 217 ? -4.274 2.919 2.407 1.00 89.38 217 ALA A C 1
ATOM 1703 O O . ALA A 1 217 ? -3.149 3.126 1.951 1.00 89.38 217 ALA A O 1
ATOM 1704 N N . LEU A 1 218 ? -5.269 3.807 2.255 1.00 89.81 218 LEU A N 1
ATOM 1705 C CA . LEU A 1 218 ? -5.082 5.098 1.584 1.00 89.81 218 LEU A CA 1
ATOM 1706 C C . LEU A 1 218 ? -4.037 5.953 2.310 1.00 89.81 218 LEU A C 1
ATOM 1708 O O . LEU A 1 218 ? -3.113 6.480 1.688 1.00 89.81 218 LEU A O 1
ATOM 1712 N N . HIS A 1 219 ? -4.180 6.087 3.628 1.00 92.94 219 HIS A N 1
ATOM 1713 C CA . HIS A 1 219 ? -3.265 6.886 4.436 1.00 92.94 219 HIS A CA 1
ATOM 1714 C C . HIS A 1 219 ? -1.893 6.230 4.554 1.00 92.94 219 HIS A C 1
ATOM 1716 O O . HIS A 1 219 ? -0.888 6.938 4.517 1.00 92.94 219 HIS A O 1
ATOM 1722 N N . LEU A 1 220 ? -1.835 4.895 4.611 1.00 94.62 220 LEU A N 1
ATOM 1723 C CA . LEU A 1 220 ? -0.574 4.165 4.538 1.00 94.62 220 LEU A CA 1
ATOM 1724 C C . LEU A 1 220 ? 0.155 4.489 3.225 1.00 94.62 220 LEU A C 1
ATOM 1726 O O . LEU A 1 220 ? 1.304 4.924 3.259 1.00 94.62 220 LEU A O 1
ATOM 1730 N N . GLY A 1 221 ? -0.526 4.376 2.080 1.00 88.25 221 GLY A N 1
ATOM 1731 C CA . GLY A 1 221 ? 0.039 4.704 0.768 1.00 88.25 221 GLY A CA 1
ATOM 1732 C C . GLY A 1 221 ? 0.546 6.145 0.671 1.00 88.25 221 GLY A C 1
ATOM 1733 O O . GLY A 1 221 ? 1.640 6.384 0.158 1.00 88.25 221 GLY A O 1
ATOM 1734 N N . GLN A 1 222 ? -0.199 7.106 1.225 1.00 88.88 222 GLN A N 1
ATOM 1735 C CA . GLN A 1 222 ? 0.224 8.510 1.300 1.00 88.88 222 GLN A CA 1
ATOM 1736 C C . GLN A 1 222 ? 1.490 8.688 2.149 1.00 88.88 222 GLN A C 1
ATOM 1738 O O . GLN A 1 222 ? 2.429 9.354 1.712 1.00 88.88 222 GLN A O 1
ATOM 1743 N N . SER A 1 223 ? 1.547 8.077 3.335 1.00 94.38 223 SER A N 1
ATOM 1744 C CA . SER A 1 223 ? 2.714 8.163 4.218 1.00 94.38 223 SER A CA 1
ATOM 1745 C C . SER A 1 223 ? 3.954 7.492 3.618 1.00 94.38 223 SER A C 1
ATOM 1747 O O . SER A 1 223 ? 5.058 8.033 3.710 1.00 94.38 223 SER A O 1
ATOM 1749 N N . VAL A 1 224 ? 3.786 6.358 2.939 1.00 92.19 224 VAL A N 1
ATOM 1750 C CA . VAL A 1 224 ? 4.871 5.691 2.208 1.00 92.19 224 VAL A CA 1
ATOM 1751 C C . VAL A 1 224 ? 5.367 6.553 1.044 1.00 92.19 224 VAL A C 1
ATOM 1753 O O . VAL A 1 224 ? 6.577 6.698 0.864 1.00 92.19 224 VAL A O 1
ATOM 1756 N N . GLY A 1 225 ? 4.461 7.192 0.297 1.00 83.38 225 GLY A N 1
ATOM 1757 C CA . GLY A 1 225 ? 4.815 8.140 -0.764 1.00 83.38 225 GLY A CA 1
ATOM 1758 C C . GLY A 1 225 ? 5.642 9.322 -0.249 1.00 83.38 225 GLY A C 1
ATOM 1759 O O . GLY A 1 225 ? 6.699 9.617 -0.797 1.00 83.38 225 GLY A O 1
ATOM 1760 N N . GLN A 1 226 ? 5.228 9.934 0.866 1.00 89.62 226 GLN A N 1
ATOM 1761 C CA . GLN A 1 226 ? 5.962 11.031 1.514 1.00 89.62 226 GLN A CA 1
ATOM 1762 C C . GLN A 1 226 ? 7.379 10.624 1.952 1.00 89.62 226 GLN A C 1
ATOM 1764 O O . GLN A 1 226 ? 8.325 11.389 1.759 1.00 89.62 226 GLN A O 1
ATOM 1769 N N . LEU A 1 227 ? 7.551 9.415 2.505 1.00 90.44 227 LEU A N 1
ATOM 1770 C CA . LEU A 1 227 ? 8.882 8.883 2.815 1.00 90.44 227 LEU A CA 1
ATOM 1771 C C . LEU A 1 227 ? 9.712 8.715 1.535 1.00 90.44 227 LEU A C 1
ATOM 1773 O O . LEU A 1 227 ? 10.881 9.095 1.501 1.00 90.44 227 LEU A O 1
ATOM 1777 N N . GLY A 1 228 ? 9.109 8.179 0.474 1.00 85.12 228 GLY A N 1
ATOM 1778 C CA . GLY A 1 228 ? 9.758 8.036 -0.826 1.00 85.12 228 GLY A CA 1
ATOM 1779 C C . GLY A 1 228 ? 10.207 9.368 -1.424 1.00 85.12 228 GLY A C 1
ATOM 1780 O O . GLY A 1 228 ? 11.321 9.455 -1.945 1.00 85.12 228 GLY A O 1
ATOM 1781 N N . ASP A 1 229 ? 9.391 10.413 -1.304 1.00 82.44 229 ASP A N 1
ATOM 1782 C CA . ASP A 1 229 ? 9.723 11.766 -1.754 1.00 82.44 229 ASP A CA 1
ATOM 1783 C C . ASP A 1 229 ? 10.894 12.350 -0.948 1.00 82.44 229 ASP A C 1
ATOM 1785 O O . ASP A 1 229 ? 11.821 12.921 -1.530 1.00 82.44 229 ASP A O 1
ATOM 1789 N N . PHE A 1 230 ? 10.904 12.145 0.374 1.00 86.25 230 PHE A N 1
ATOM 1790 C CA . PHE A 1 230 ? 12.021 12.530 1.239 1.00 86.25 230 PHE A CA 1
ATOM 1791 C C . PHE A 1 230 ? 13.326 11.831 0.829 1.00 86.25 230 PHE A C 1
ATOM 1793 O O . PHE A 1 230 ? 14.322 12.502 0.556 1.00 86.25 230 PHE A O 1
ATOM 1800 N N . ILE A 1 231 ? 13.320 10.497 0.706 1.00 83.50 231 ILE A N 1
ATOM 1801 C CA . ILE A 1 231 ? 14.503 9.725 0.289 1.00 83.50 231 ILE A CA 1
ATOM 1802 C C . ILE A 1 231 ? 14.992 10.191 -1.082 1.00 83.50 231 ILE A C 1
ATOM 1804 O O . ILE A 1 231 ? 16.191 10.376 -1.285 1.00 83.50 231 ILE A O 1
ATOM 1808 N N . SER A 1 232 ? 14.075 10.401 -2.023 1.00 75.31 232 SER A N 1
ATOM 1809 C CA . SER A 1 232 ? 14.391 10.858 -3.378 1.00 75.31 232 SER A CA 1
ATOM 1810 C C . SER A 1 232 ? 15.100 12.217 -3.356 1.00 75.31 232 SER A C 1
ATOM 1812 O O . SER A 1 232 ? 16.118 12.393 -4.029 1.00 75.31 232 SER A O 1
ATOM 1814 N N . LYS A 1 233 ? 14.606 13.159 -2.543 1.00 78.06 233 LYS A N 1
ATOM 1815 C CA . LYS A 1 233 ? 15.198 14.491 -2.373 1.00 78.06 233 LYS A CA 1
ATOM 1816 C C . LYS A 1 233 ? 16.615 14.428 -1.795 1.00 78.06 233 LYS A C 1
ATOM 1818 O O . LYS A 1 233 ? 17.503 15.093 -2.320 1.00 78.06 233 LYS A O 1
ATOM 1823 N N . GLU A 1 234 ? 16.831 13.618 -0.762 1.00 76.94 234 GLU A N 1
ATOM 1824 C CA . GLU A 1 234 ? 18.121 13.531 -0.061 1.00 76.94 234 GLU A CA 1
ATOM 1825 C C . GLU A 1 234 ? 19.166 12.680 -0.805 1.00 76.94 234 GLU A C 1
ATOM 1827 O O . GLU A 1 234 ? 20.368 12.885 -0.655 1.00 76.94 234 GLU A O 1
ATOM 1832 N N . SER A 1 235 ? 18.732 11.723 -1.632 1.00 66.81 235 SER A N 1
ATOM 1833 C CA . SER A 1 235 ? 19.632 10.794 -2.332 1.00 66.81 235 SER A CA 1
ATOM 1834 C C . SER A 1 235 ? 20.026 11.219 -3.747 1.00 66.81 235 SER A C 1
ATOM 1836 O O . SER A 1 235 ? 20.874 10.565 -4.354 1.00 66.81 235 SER A O 1
ATOM 1838 N N . ALA A 1 236 ? 19.390 12.255 -4.311 1.00 61.06 236 ALA A N 1
ATOM 1839 C CA . ALA A 1 236 ? 19.433 12.589 -5.742 1.00 61.06 236 ALA A CA 1
ATOM 1840 C C . ALA A 1 236 ? 19.046 11.420 -6.686 1.00 61.06 236 ALA A C 1
ATOM 1842 O O . ALA A 1 236 ? 19.170 11.533 -7.908 1.00 61.06 236 ALA A O 1
ATOM 1843 N N . LEU A 1 237 ? 18.541 10.307 -6.139 1.00 61.00 237 LEU A N 1
ATOM 1844 C CA . LEU A 1 237 ? 18.041 9.135 -6.850 1.00 61.00 237 LEU A CA 1
ATOM 1845 C C . LEU A 1 237 ? 16.528 9.296 -7.033 1.00 61.00 237 LEU A C 1
ATOM 1847 O O . LEU A 1 237 ? 15.744 8.510 -6.509 1.00 61.00 237 LEU A O 1
ATOM 1851 N N . THR A 1 238 ? 16.102 10.326 -7.764 1.00 64.69 238 THR A N 1
ATOM 1852 C CA . THR A 1 238 ? 14.674 10.554 -8.019 1.00 64.69 238 THR A CA 1
ATOM 1853 C C . THR A 1 238 ? 14.203 9.724 -9.209 1.00 64.69 238 THR A C 1
ATOM 1855 O O . THR A 1 238 ? 14.901 9.609 -10.223 1.00 64.69 238 THR A O 1
ATOM 1858 N N . ASN A 1 239 ? 12.988 9.185 -9.119 1.00 77.50 239 ASN A N 1
ATOM 1859 C CA . ASN A 1 239 ? 12.234 8.872 -10.328 1.00 77.50 239 ASN A CA 1
ATOM 1860 C C . ASN A 1 239 ? 12.037 10.179 -11.116 1.00 77.50 239 ASN A C 1
ATOM 1862 O O . ASN A 1 239 ? 11.965 11.264 -10.531 1.00 77.50 239 ASN A O 1
ATOM 1866 N N . LYS A 1 240 ? 12.052 10.089 -12.443 1.00 84.94 240 LYS A N 1
ATOM 1867 C CA . LYS A 1 240 ? 11.804 11.217 -13.349 1.00 84.94 240 LYS A CA 1
ATOM 1868 C C . LYS A 1 240 ? 10.814 10.762 -14.394 1.00 84.94 240 LYS A C 1
ATOM 1870 O O . LYS A 1 240 ? 11.207 10.370 -15.486 1.00 84.94 240 LYS A O 1
ATOM 1875 N N . VAL A 1 241 ? 9.548 10.753 -14.015 1.00 87.69 241 VAL A N 1
ATOM 1876 C CA . VAL A 1 241 ? 8.443 10.280 -14.839 1.00 87.69 241 VAL A CA 1
ATOM 1877 C C . VAL A 1 241 ? 7.597 11.482 -15.227 1.00 87.69 241 VAL A C 1
ATOM 1879 O O . VAL A 1 241 ? 6.792 11.954 -14.435 1.00 87.69 241 VAL A O 1
ATOM 1882 N N . MET A 1 242 ? 7.790 11.986 -16.444 1.00 89.56 242 MET A N 1
ATOM 1883 C CA . MET A 1 242 ? 7.037 13.106 -17.011 1.00 89.56 242 MET A CA 1
ATOM 1884 C C . MET A 1 242 ? 6.914 14.291 -16.028 1.00 89.56 242 MET A C 1
ATOM 1886 O O . MET A 1 242 ? 7.891 14.669 -15.381 1.00 89.56 242 MET A O 1
ATOM 1890 N N . ASP A 1 243 ? 5.725 14.884 -15.916 1.00 85.44 243 ASP A N 1
ATOM 1891 C CA . ASP A 1 243 ? 5.383 15.953 -14.972 1.00 85.44 243 ASP A CA 1
ATOM 1892 C C . ASP A 1 243 ? 4.460 15.468 -13.830 1.00 85.44 243 ASP A C 1
ATOM 1894 O O . ASP A 1 243 ? 3.848 16.285 -13.138 1.00 85.44 243 ASP A O 1
ATOM 1898 N N . ILE A 1 244 ? 4.296 14.149 -13.658 1.00 83.50 244 ILE A N 1
ATOM 1899 C CA . ILE A 1 244 ? 3.264 13.610 -12.763 1.00 83.50 244 ILE A CA 1
ATOM 1900 C C . ILE A 1 244 ? 3.693 13.703 -11.297 1.00 83.50 244 ILE A C 1
ATOM 1902 O O . ILE A 1 244 ? 4.879 13.668 -10.966 1.00 83.50 244 ILE A O 1
ATOM 1906 N N . THR A 1 245 ? 2.718 13.810 -10.398 1.00 74.88 245 THR A N 1
ATOM 1907 C CA . THR A 1 245 ? 2.934 13.794 -8.944 1.00 74.88 245 THR A CA 1
ATOM 1908 C C . THR A 1 245 ? 3.078 12.362 -8.414 1.00 74.88 245 THR A C 1
ATOM 1910 O O . THR A 1 245 ? 2.709 11.404 -9.094 1.00 74.88 245 THR A O 1
ATOM 1913 N N . ASN A 1 246 ? 3.569 12.196 -7.180 1.00 72.19 246 ASN A N 1
ATOM 1914 C CA . ASN A 1 246 ? 3.736 10.889 -6.520 1.00 72.19 246 ASN A CA 1
ATOM 1915 C C . ASN A 1 246 ? 4.635 9.911 -7.305 1.00 72.19 246 ASN A C 1
ATOM 1917 O O . ASN A 1 246 ? 4.387 8.705 -7.337 1.00 72.19 246 ASN A O 1
ATOM 1921 N N . GLN A 1 247 ? 5.693 10.419 -7.949 1.00 77.31 247 GLN A N 1
ATOM 1922 C CA . GLN A 1 247 ? 6.630 9.597 -8.735 1.00 77.31 247 GLN A CA 1
ATOM 1923 C C . GLN A 1 247 ? 7.355 8.554 -7.878 1.00 77.31 247 GLN A C 1
ATOM 1925 O O . GLN A 1 247 ? 7.866 7.568 -8.401 1.00 77.31 247 GLN A O 1
ATOM 1930 N N . SER A 1 248 ? 7.374 8.734 -6.559 1.00 71.44 248 SER A N 1
ATOM 1931 C CA . SER A 1 248 ? 7.850 7.759 -5.584 1.00 71.44 248 SER A CA 1
ATOM 1932 C C . SER A 1 248 ? 7.028 6.467 -5.541 1.00 71.44 248 SER A C 1
ATOM 1934 O O . SER A 1 248 ? 7.457 5.539 -4.872 1.00 71.44 248 SER A O 1
ATOM 1936 N N . THR A 1 249 ? 5.898 6.332 -6.241 1.00 74.06 249 THR A N 1
ATOM 1937 C CA . THR A 1 249 ? 5.228 5.019 -6.362 1.00 74.06 249 THR A CA 1
ATOM 1938 C C . THR A 1 249 ? 5.740 4.177 -7.532 1.00 74.06 249 THR A C 1
ATOM 1940 O O . THR A 1 249 ? 5.384 3.009 -7.635 1.00 74.06 249 THR A O 1
ATOM 1943 N N . PHE A 1 250 ? 6.617 4.725 -8.385 1.00 82.62 250 PHE A N 1
ATOM 1944 C CA . PHE A 1 250 ? 7.311 3.925 -9.392 1.00 82.62 250 PHE A CA 1
ATOM 1945 C C . PHE A 1 250 ? 8.410 3.080 -8.762 1.00 82.62 250 PHE A C 1
ATOM 1947 O O . PHE A 1 250 ? 9.272 3.593 -8.039 1.00 82.62 250 PHE A O 1
ATOM 1954 N N . ARG A 1 251 ? 8.424 1.802 -9.128 1.00 79.88 251 ARG A N 1
ATOM 1955 C CA . ARG A 1 251 ? 9.438 0.841 -8.707 1.00 79.88 251 ARG A CA 1
ATOM 1956 C C . ARG A 1 251 ? 9.988 0.116 -9.918 1.00 79.88 251 ARG A C 1
ATOM 1958 O O . ARG A 1 251 ? 9.290 -0.667 -10.547 1.00 79.88 251 ARG A O 1
ATOM 1965 N N . GLY A 1 252 ? 11.243 0.369 -10.249 1.00 86.38 252 GLY A N 1
ATOM 1966 C CA . GLY A 1 252 ? 11.954 -0.381 -11.270 1.00 86.38 252 GLY A CA 1
ATOM 1967 C C . GLY A 1 252 ? 12.160 -1.832 -10.847 1.00 86.38 252 GLY A C 1
ATOM 1968 O O . GLY A 1 252 ? 12.684 -2.088 -9.767 1.00 86.38 252 GLY A O 1
ATOM 1969 N N . LEU A 1 253 ? 11.758 -2.762 -11.706 1.00 84.69 253 LEU A N 1
ATOM 1970 C CA . LEU A 1 253 ? 11.833 -4.204 -11.475 1.00 84.69 253 LEU A CA 1
ATOM 1971 C C . LEU A 1 253 ? 12.979 -4.822 -12.276 1.00 84.69 253 LEU A C 1
ATOM 1973 O O . LEU A 1 253 ? 13.881 -5.432 -11.709 1.00 84.69 253 LEU A O 1
ATOM 1977 N N . ASN A 1 254 ? 12.966 -4.617 -13.595 1.00 84.94 254 ASN A N 1
ATOM 1978 C CA . ASN A 1 254 ? 14.028 -5.077 -14.485 1.00 84.94 254 ASN A CA 1
ATOM 1979 C C . ASN A 1 254 ? 14.730 -3.863 -15.093 1.00 84.94 254 ASN A C 1
ATOM 1981 O O . ASN A 1 254 ? 14.054 -3.035 -15.713 1.00 84.94 254 ASN A O 1
ATOM 1985 N N . PRO A 1 255 ? 16.057 -3.737 -14.929 1.00 88.50 255 PRO A N 1
ATOM 1986 C CA . PRO A 1 255 ? 16.805 -2.637 -15.505 1.00 88.50 255 PRO A CA 1
ATOM 1987 C C . PRO A 1 255 ? 16.888 -2.764 -17.025 1.00 88.50 255 PRO A C 1
ATOM 1989 O O . PRO A 1 255 ? 16.963 -3.860 -17.577 1.00 88.50 255 PRO A O 1
ATOM 1992 N N . GLY A 1 256 ? 16.917 -1.624 -17.700 1.00 90.25 256 GLY A N 1
ATOM 1993 C CA . GLY A 1 256 ? 16.962 -1.552 -19.154 1.00 90.25 256 GLY A CA 1
ATOM 1994 C C . GLY A 1 256 ? 16.604 -0.158 -19.641 1.00 90.25 256 GLY A C 1
ATOM 1995 O O . GLY A 1 256 ? 16.292 0.731 -18.847 1.00 90.25 256 GLY A O 1
ATOM 1996 N N . TYR A 1 257 ? 16.630 0.042 -20.951 1.00 92.94 257 TYR A N 1
ATOM 1997 C CA . TYR A 1 257 ? 16.152 1.270 -21.569 1.00 92.94 257 TYR A CA 1
ATOM 1998 C C . TYR A 1 257 ? 15.480 0.967 -22.901 1.00 92.94 257 TYR A C 1
ATOM 2000 O O . TYR A 1 257 ? 15.833 0.020 -23.600 1.00 92.94 257 TYR A O 1
ATOM 2008 N N . ALA A 1 258 ? 14.505 1.793 -23.236 1.00 94.50 258 ALA A N 1
ATOM 2009 C CA . ALA A 1 258 ? 13.668 1.668 -24.404 1.00 94.50 258 ALA A CA 1
ATOM 2010 C C . ALA A 1 258 ? 13.274 3.052 -24.906 1.00 94.50 258 ALA A C 1
ATOM 2012 O O . ALA A 1 258 ? 13.246 4.037 -24.165 1.00 94.50 258 ALA A O 1
ATOM 2013 N N . PHE A 1 259 ? 12.964 3.112 -26.190 1.00 94.38 259 PHE A N 1
ATOM 2014 C CA . PHE A 1 259 ? 12.452 4.305 -26.825 1.00 94.38 259 PHE A CA 1
ATOM 2015 C C . PHE A 1 259 ? 11.400 3.891 -27.838 1.00 94.38 259 PHE A C 1
ATOM 2017 O O . PHE A 1 259 ? 11.675 3.073 -28.715 1.00 94.38 259 PHE A O 1
ATOM 2024 N N . GLY A 1 260 ? 10.198 4.429 -27.684 1.00 93.69 260 GLY A N 1
ATOM 2025 C CA . GLY A 1 260 ? 9.035 3.989 -28.436 1.00 93.69 260 GLY A CA 1
ATOM 2026 C C . GLY A 1 260 ? 7.809 4.827 -28.113 1.00 93.69 260 GLY A C 1
ATOM 2027 O O . GLY A 1 260 ? 7.874 5.780 -27.338 1.00 93.69 260 GLY A O 1
ATOM 2028 N N . GLU A 1 261 ? 6.697 4.475 -28.740 1.00 96.38 261 GLU A N 1
ATOM 2029 C CA . GLU A 1 261 ? 5.386 5.051 -28.440 1.00 96.38 261 GLU A CA 1
ATOM 2030 C C . GLU A 1 261 ? 4.874 4.511 -27.095 1.00 96.38 261 GLU A C 1
ATOM 2032 O O . GLU A 1 261 ? 4.960 3.305 -26.845 1.00 96.38 261 GLU A O 1
ATOM 2037 N N . LEU A 1 262 ? 4.372 5.395 -26.231 1.00 96.06 262 LEU A N 1
ATOM 2038 C CA . LEU A 1 262 ? 3.734 5.047 -24.966 1.00 96.06 262 LEU A CA 1
ATOM 2039 C C . LEU A 1 262 ? 2.278 4.651 -25.212 1.00 96.06 262 LEU A C 1
ATOM 2041 O O . LEU A 1 262 ? 1.525 5.432 -25.783 1.00 96.06 262 LEU A O 1
ATOM 2045 N N . VAL A 1 263 ? 1.874 3.477 -24.734 1.00 95.25 263 VAL A N 1
ATOM 2046 C CA . VAL A 1 263 ? 0.490 2.997 -24.810 1.00 95.25 263 VAL A CA 1
ATOM 2047 C C . VAL A 1 263 ? -0.024 2.725 -23.401 1.00 95.25 263 VAL A C 1
ATOM 2049 O O . VAL A 1 263 ? 0.516 1.876 -22.689 1.00 95.25 263 VAL A O 1
ATOM 2052 N N . VAL A 1 264 ? -1.061 3.444 -22.982 1.00 92.62 264 VAL A N 1
ATOM 2053 C CA . VAL A 1 264 ? -1.661 3.341 -21.649 1.00 92.62 264 VAL A CA 1
ATOM 2054 C C . VAL A 1 264 ? -2.987 2.600 -21.739 1.00 92.62 264 VAL A C 1
ATOM 2056 O O . VAL A 1 264 ? -3.983 3.107 -22.247 1.00 92.62 264 VAL A O 1
ATOM 2059 N N . VAL A 1 265 ? -3.009 1.393 -21.186 1.00 87.31 265 VAL A N 1
ATOM 2060 C CA . VAL A 1 265 ? -4.175 0.515 -21.176 1.00 87.31 265 VAL A CA 1
ATOM 2061 C C . VAL A 1 265 ? -4.828 0.544 -19.800 1.00 87.31 265 VAL A C 1
ATOM 2063 O O . VAL A 1 265 ? -4.288 0.014 -18.823 1.00 87.31 265 VAL A O 1
ATOM 2066 N N . ASP A 1 266 ? -6.022 1.127 -19.744 1.00 74.25 266 ASP A N 1
ATOM 2067 C CA . ASP A 1 266 ? -6.900 1.077 -18.577 1.00 74.25 266 ASP A CA 1
ATOM 2068 C C . ASP A 1 266 ? -8.039 0.077 -18.821 1.00 74.25 266 ASP A C 1
ATOM 2070 O O . ASP A 1 266 ? -8.779 0.214 -19.796 1.00 74.25 266 ASP A O 1
ATOM 2074 N N . GLY A 1 267 ? -8.162 -0.939 -17.962 1.00 71.56 267 GLY A N 1
ATOM 2075 C CA . GLY A 1 267 ? -9.142 -2.022 -18.096 1.00 71.56 267 GLY A CA 1
ATOM 2076 C C . GLY A 1 267 ? -8.571 -3.366 -18.576 1.00 71.56 267 GLY A C 1
ATOM 2077 O O . GLY A 1 267 ? -7.416 -3.706 -18.309 1.00 71.56 267 GLY A O 1
ATOM 2078 N N . SER A 1 268 ? -9.418 -4.175 -19.231 1.00 67.06 268 SER A N 1
ATOM 2079 C CA . SER A 1 268 ? -9.052 -5.528 -19.684 1.00 67.06 268 SER A CA 1
ATOM 2080 C C . SER A 1 268 ? -8.022 -5.480 -20.809 1.00 67.06 268 SER A C 1
ATOM 2082 O O . SER A 1 268 ? -8.205 -4.774 -21.799 1.00 67.06 268 SER A O 1
ATOM 2084 N N . SER A 1 269 ? -6.952 -6.256 -20.657 1.00 67.25 269 SER A N 1
ATOM 2085 C CA . SER A 1 269 ? -5.831 -6.326 -21.594 1.00 67.25 269 SER A CA 1
ATOM 2086 C C . SER A 1 269 ? -5.759 -7.646 -22.369 1.00 67.25 269 SER A C 1
ATOM 2088 O O . SER A 1 269 ? -4.880 -7.793 -23.212 1.00 67.25 269 SER A O 1
ATOM 2090 N N . GLU A 1 270 ? -6.672 -8.595 -22.122 1.00 65.38 270 GLU A N 1
ATOM 2091 C CA . GLU A 1 270 ? -6.597 -9.960 -22.677 1.00 65.38 270 GLU A CA 1
ATOM 2092 C C . GLU A 1 270 ? -6.694 -10.012 -24.212 1.00 65.38 270 GLU A C 1
ATOM 2094 O O . GLU A 1 270 ? -6.057 -10.868 -24.819 1.00 65.38 270 GLU A O 1
ATOM 2099 N N . ASP A 1 271 ? -7.386 -9.054 -24.839 1.00 65.44 271 ASP A N 1
ATOM 2100 C CA . ASP A 1 271 ? -7.581 -8.995 -26.298 1.00 65.44 271 ASP A CA 1
ATOM 2101 C C . ASP A 1 271 ? -6.685 -7.962 -27.009 1.00 65.44 271 ASP A C 1
ATOM 2103 O O . ASP A 1 271 ? -6.887 -7.651 -28.185 1.00 65.44 271 ASP A O 1
ATOM 2107 N N . ILE A 1 272 ? -5.706 -7.375 -26.312 1.00 75.88 272 ILE A N 1
ATOM 2108 C CA . ILE A 1 272 ? -4.878 -6.311 -26.891 1.00 75.88 272 ILE A CA 1
ATOM 2109 C C . ILE A 1 272 ? -3.720 -6.913 -27.680 1.00 75.88 272 ILE A C 1
ATOM 2111 O O . ILE A 1 272 ? -2.827 -7.561 -27.131 1.00 75.88 272 ILE A O 1
ATOM 2115 N N . GLU A 1 273 ? -3.689 -6.629 -28.980 1.00 79.62 273 GLU A N 1
ATOM 2116 C CA . GLU A 1 273 ? -2.539 -6.943 -29.817 1.00 79.62 273 GLU A CA 1
ATOM 2117 C C . GLU A 1 273 ? -1.401 -5.947 -29.547 1.00 79.62 273 GLU A C 1
ATOM 2119 O O . GLU A 1 273 ? -1.542 -4.740 -29.750 1.00 79.62 273 GLU A O 1
ATOM 2124 N N . VAL A 1 274 ? -0.266 -6.461 -29.064 1.00 86.06 274 VAL A N 1
ATOM 2125 C CA . VAL A 1 274 ? 0.899 -5.646 -28.693 1.00 86.06 274 VAL A CA 1
ATOM 2126 C C . VAL A 1 274 ? 1.992 -5.669 -29.764 1.00 86.06 274 VAL A C 1
ATOM 2128 O O . VAL A 1 274 ? 2.336 -6.714 -30.320 1.00 86.06 274 VAL A O 1
ATOM 2131 N N . SER A 1 275 ? 2.584 -4.501 -30.007 1.00 90.19 275 SER A N 1
ATOM 2132 C CA . SER A 1 275 ? 3.741 -4.297 -30.888 1.00 90.19 275 SER A CA 1
ATOM 2133 C C . SER A 1 275 ? 5.073 -4.290 -30.133 1.00 90.19 275 SER A C 1
ATOM 2135 O O . SER A 1 275 ? 5.189 -3.702 -29.057 1.00 90.19 275 SER A O 1
ATOM 2137 N N . ALA A 1 276 ? 6.106 -4.882 -30.739 1.00 88.12 276 ALA A N 1
ATOM 2138 C CA . ALA A 1 276 ? 7.422 -5.068 -30.122 1.00 88.12 276 ALA A CA 1
ATOM 2139 C C . ALA A 1 276 ? 8.224 -3.771 -29.886 1.00 88.12 276 ALA A C 1
ATOM 2141 O O . ALA A 1 276 ? 9.166 -3.763 -29.100 1.00 88.12 276 ALA A O 1
ATOM 2142 N N . ASP A 1 277 ? 7.871 -2.685 -30.567 1.00 89.38 277 ASP A N 1
ATOM 2143 C CA . ASP A 1 277 ? 8.556 -1.389 -30.558 1.00 89.38 277 ASP A CA 1
ATOM 2144 C C . ASP A 1 277 ? 7.889 -0.342 -29.647 1.00 89.38 277 ASP A C 1
ATOM 2146 O O . ASP A 1 277 ? 8.351 0.797 -29.570 1.00 89.38 277 ASP A O 1
ATOM 2150 N N . LYS A 1 278 ? 6.821 -0.723 -28.935 1.00 95.00 278 LYS A N 1
ATOM 2151 C CA . LYS A 1 278 ? 6.056 0.168 -28.051 1.00 95.00 278 LYS A CA 1
ATOM 2152 C C . LYS A 1 278 ? 6.298 -0.119 -26.571 1.00 95.00 278 LYS A C 1
ATOM 2154 O O . LYS A 1 278 ? 6.709 -1.217 -26.186 1.00 95.00 278 LYS A O 1
ATOM 2159 N N . ILE A 1 279 ? 6.047 0.892 -25.745 1.00 95.62 279 ILE A N 1
ATOM 2160 C CA . ILE A 1 279 ? 6.166 0.847 -24.286 1.00 95.62 279 ILE A CA 1
ATOM 2161 C C . ILE A 1 279 ? 4.754 0.843 -23.704 1.00 95.62 279 ILE A C 1
ATOM 2163 O O . ILE A 1 279 ? 3.999 1.782 -23.934 1.00 95.62 279 ILE A O 1
ATOM 2167 N N . TYR A 1 280 ? 4.397 -0.192 -22.944 1.00 93.94 280 TYR A N 1
ATOM 2168 C CA . TYR A 1 280 ? 3.033 -0.375 -22.444 1.00 93.94 280 TYR A CA 1
ATOM 2169 C C . TYR A 1 280 ? 2.922 -0.132 -20.944 1.00 93.94 280 TYR A C 1
ATOM 2171 O O . TYR A 1 280 ? 3.727 -0.638 -20.162 1.00 93.94 280 TYR A O 1
ATOM 2179 N N . ILE A 1 281 ? 1.869 0.579 -20.547 1.00 92.56 281 ILE A N 1
ATOM 2180 C CA . ILE A 1 281 ? 1.453 0.753 -19.156 1.00 92.56 281 ILE A CA 1
ATOM 2181 C C . ILE A 1 281 ? 0.118 0.035 -18.977 1.00 92.56 281 ILE A C 1
ATOM 2183 O O . ILE A 1 281 ? -0.876 0.426 -19.584 1.00 92.56 281 ILE A O 1
ATOM 2187 N N . PHE A 1 282 ? 0.084 -1.004 -18.147 1.00 89.19 282 PHE A N 1
ATOM 2188 C CA . PHE A 1 282 ? -1.106 -1.822 -17.927 1.00 89.19 282 PHE A CA 1
ATOM 2189 C C . PHE A 1 282 ? -1.645 -1.682 -16.507 1.00 89.19 282 PHE A C 1
ATOM 2191 O O . PHE A 1 282 ? -0.890 -1.660 -15.533 1.00 89.19 282 PHE A O 1
ATOM 2198 N N . GLN A 1 283 ? -2.966 -1.739 -16.359 1.00 83.00 283 GLN A N 1
ATOM 2199 C CA . GLN A 1 283 ? -3.552 -2.009 -15.048 1.00 83.00 283 GLN A CA 1
ATOM 2200 C C . GLN A 1 283 ? -3.257 -3.457 -14.605 1.00 83.00 283 GLN A C 1
ATOM 2202 O O . GLN A 1 283 ? -2.823 -3.700 -13.477 1.00 83.00 283 GLN A O 1
ATOM 2207 N N . ARG A 1 284 ? -3.408 -4.411 -15.532 1.00 79.25 284 ARG A N 1
ATOM 2208 C CA . ARG A 1 284 ? -3.001 -5.819 -15.416 1.00 79.25 284 ARG A CA 1
ATOM 2209 C C . ARG A 1 284 ? -2.432 -6.271 -16.758 1.00 79.25 284 ARG A C 1
ATOM 2211 O O . ARG A 1 284 ? -3.038 -5.994 -17.787 1.00 79.25 284 ARG A O 1
ATOM 2218 N N . SER A 1 285 ? -1.280 -6.939 -16.767 1.00 77.50 285 SER A N 1
ATOM 2219 C CA . SER A 1 285 ? -0.713 -7.457 -18.022 1.00 77.50 285 SER A CA 1
ATOM 2220 C C . SER A 1 285 ? -1.515 -8.653 -18.559 1.00 77.50 285 SER A C 1
ATOM 2222 O O . SER A 1 285 ? -2.011 -9.437 -17.743 1.00 77.50 285 SER A O 1
ATOM 2224 N N . PRO A 1 286 ? -1.586 -8.835 -19.891 1.00 77.88 286 PRO A N 1
ATOM 2225 C CA . PRO A 1 286 ? -2.109 -10.055 -20.501 1.00 77.88 286 PRO A CA 1
ATOM 2226 C C . PRO A 1 286 ? -1.285 -11.274 -20.068 1.00 77.88 286 PRO A C 1
ATOM 2228 O O . PRO A 1 286 ? -0.077 -11.174 -19.838 1.00 77.88 286 PRO A O 1
ATOM 2231 N N . SER A 1 287 ? -1.929 -12.435 -19.977 1.00 74.25 287 SER A N 1
ATOM 2232 C CA . SER A 1 287 ? -1.273 -13.705 -19.636 1.00 74.25 287 SER A CA 1
ATOM 2233 C C . SER A 1 287 ? -0.288 -14.176 -20.714 1.00 74.25 287 SER A C 1
ATOM 2235 O O . SER A 1 287 ? 0.756 -14.728 -20.371 1.00 74.25 287 SER A O 1
ATOM 2237 N N . ASP A 1 288 ? -0.584 -13.903 -21.988 1.00 75.25 288 ASP A N 1
ATOM 2238 C CA . ASP A 1 288 ? 0.255 -14.225 -23.154 1.00 75.25 288 ASP A CA 1
ATOM 2239 C C . ASP A 1 288 ? 0.849 -12.958 -23.796 1.00 75.25 288 ASP A C 1
ATOM 2241 O O . ASP A 1 288 ? 0.688 -12.668 -24.983 1.00 75.25 288 ASP A O 1
ATOM 2245 N N . LEU A 1 289 ? 1.497 -12.124 -22.978 1.00 81.38 289 LEU A N 1
ATOM 2246 C CA . LEU A 1 289 ? 2.125 -10.900 -23.467 1.00 81.38 289 LEU A CA 1
ATOM 2247 C C . LEU A 1 289 ? 3.330 -11.236 -24.365 1.00 81.38 289 LEU A C 1
ATOM 2249 O O . LEU A 1 289 ? 4.334 -11.784 -23.904 1.00 81.38 289 LEU A O 1
ATOM 2253 N N . LYS A 1 290 ? 3.262 -10.848 -25.644 1.00 86.06 290 LYS A N 1
ATOM 2254 C CA . LYS A 1 290 ? 4.408 -10.913 -26.569 1.00 86.06 290 LYS A CA 1
ATOM 2255 C C . LYS A 1 290 ? 5.511 -9.923 -26.144 1.00 86.06 290 LYS A C 1
ATOM 2257 O O . LYS A 1 290 ? 5.218 -8.947 -25.458 1.00 86.06 290 LYS A O 1
ATOM 2262 N N . PRO A 1 291 ? 6.780 -10.120 -26.553 1.00 87.06 291 PRO A N 1
ATOM 2263 C CA . PRO A 1 291 ? 7.854 -9.173 -26.253 1.00 87.06 291 PRO A CA 1
ATOM 2264 C C . PRO A 1 291 ? 7.536 -7.754 -26.739 1.00 87.06 291 PRO A C 1
ATOM 2266 O O . PRO A 1 291 ? 7.197 -7.566 -27.906 1.00 87.06 291 PRO A O 1
ATOM 2269 N N . VAL A 1 292 ? 7.696 -6.771 -25.853 1.00 92.25 292 VAL A N 1
ATOM 2270 C CA . VAL A 1 292 ? 7.508 -5.333 -26.113 1.00 92.25 292 VAL A CA 1
ATOM 2271 C C . VAL A 1 292 ? 8.762 -4.550 -25.721 1.00 92.25 292 VAL A C 1
ATOM 2273 O O . VAL A 1 292 ? 9.657 -5.100 -25.077 1.00 92.25 292 VAL A O 1
ATOM 2276 N N . ALA A 1 293 ? 8.843 -3.269 -26.087 1.00 91.75 293 ALA A N 1
ATOM 2277 C CA . ALA A 1 293 ? 10.030 -2.461 -25.818 1.00 91.75 293 ALA A CA 1
ATOM 2278 C C . ALA A 1 293 ? 10.167 -2.108 -24.329 1.00 91.75 293 ALA A C 1
ATOM 2280 O O . ALA A 1 293 ? 11.280 -2.036 -23.820 1.00 91.75 293 ALA A O 1
ATOM 2281 N N . GLY A 1 294 ? 9.056 -1.916 -23.616 1.00 93.06 294 GLY A N 1
ATOM 2282 C CA . GLY A 1 294 ? 9.047 -1.628 -22.181 1.00 93.06 294 GLY A CA 1
ATOM 2283 C C . GLY A 1 294 ? 7.683 -1.890 -21.554 1.00 93.06 294 GLY A C 1
ATOM 2284 O O . GLY A 1 294 ? 6.667 -1.857 -22.249 1.00 93.06 294 GLY A O 1
ATOM 2285 N N . ILE A 1 295 ? 7.667 -2.170 -20.251 1.00 92.25 295 ILE A N 1
ATOM 2286 C CA . ILE A 1 295 ? 6.453 -2.549 -19.516 1.00 92.25 295 ILE A CA 1
ATOM 2287 C C . ILE A 1 295 ? 6.380 -1.764 -18.205 1.00 92.25 295 ILE A C 1
ATOM 2289 O O . ILE A 1 295 ? 7.377 -1.643 -17.498 1.00 92.25 295 ILE A O 1
ATOM 2293 N N . ALA A 1 296 ? 5.197 -1.277 -17.832 1.00 90.81 296 ALA A N 1
ATOM 2294 C CA . ALA A 1 296 ? 4.916 -0.959 -16.440 1.00 90.81 296 ALA A CA 1
ATOM 2295 C C . ALA A 1 296 ? 3.501 -1.377 -16.017 1.00 90.81 296 ALA A C 1
ATOM 2297 O O . ALA A 1 296 ? 2.573 -1.306 -16.821 1.00 90.81 296 ALA A O 1
ATOM 2298 N N . THR A 1 297 ? 3.319 -1.832 -14.773 1.00 88.06 297 THR A N 1
ATOM 2299 C CA . THR A 1 297 ? 2.049 -2.441 -14.327 1.00 88.06 297 THR A CA 1
ATOM 2300 C C . THR A 1 297 ? 1.568 -1.974 -12.955 1.00 88.06 297 THR A C 1
ATOM 2302 O O . THR A 1 297 ? 2.374 -1.878 -12.033 1.00 88.06 297 THR A O 1
ATOM 2305 N N . VAL A 1 298 ? 0.254 -1.760 -12.792 1.00 80.31 298 VAL A N 1
ATOM 2306 C CA . VAL A 1 298 ? -0.347 -1.379 -11.495 1.00 80.31 298 VAL A CA 1
ATOM 2307 C C . VAL A 1 298 ? -0.450 -2.548 -10.524 1.00 80.31 298 VAL A C 1
ATOM 2309 O O . VAL A 1 298 ? -0.133 -2.421 -9.346 1.00 80.31 298 VAL A O 1
ATOM 2312 N N . ALA A 1 299 ? -0.936 -3.690 -11.006 1.00 65.12 299 ALA A N 1
ATOM 2313 C CA . ALA A 1 299 ? -0.997 -4.906 -10.215 1.00 65.12 299 ALA A CA 1
ATOM 2314 C C . ALA A 1 299 ? 0.269 -5.728 -10.456 1.00 65.12 299 ALA A C 1
ATOM 2316 O O . ALA A 1 299 ? 0.495 -6.208 -11.570 1.00 65.12 299 ALA A O 1
ATOM 2317 N N . GLU A 1 300 ? 1.068 -5.909 -9.405 1.00 62.38 300 GLU A N 1
ATOM 2318 C CA . GLU A 1 300 ? 2.105 -6.931 -9.377 1.00 62.38 300 GLU A CA 1
ATOM 2319 C C . GLU A 1 300 ? 1.460 -8.285 -9.718 1.00 62.38 300 GLU A C 1
ATOM 2321 O O . GLU A 1 300 ? 0.642 -8.829 -8.977 1.00 62.38 300 GLU A O 1
ATOM 2326 N N . GLY A 1 301 ? 1.812 -8.846 -10.873 1.00 49.09 301 GLY A N 1
ATOM 2327 C CA . GLY A 1 301 ? 1.861 -10.296 -10.971 1.00 49.09 301 GLY A CA 1
ATOM 2328 C C . GLY A 1 301 ? 3.095 -10.729 -10.191 1.00 49.09 301 GLY A C 1
ATOM 2329 O O . GLY A 1 301 ? 4.162 -10.184 -10.468 1.00 49.09 301 GLY A O 1
ATOM 2330 N N . ASN A 1 302 ? 2.922 -11.657 -9.242 1.00 50.03 302 ASN A N 1
ATOM 2331 C CA . ASN A 1 302 ? 3.956 -12.320 -8.429 1.00 50.03 302 ASN A CA 1
ATOM 2332 C C . ASN A 1 302 ? 5.333 -12.354 -9.133 1.00 50.03 302 ASN A C 1
ATOM 2334 O O . ASN A 1 302 ? 5.364 -12.575 -10.339 1.00 50.03 302 ASN A O 1
ATOM 2338 N N . MET A 1 303 ? 6.467 -12.218 -8.432 1.00 44.66 303 MET A N 1
ATOM 2339 C CA . MET A 1 303 ? 7.834 -12.214 -9.015 1.00 44.66 303 MET A CA 1
ATOM 2340 C C . MET A 1 303 ? 8.136 -13.355 -10.021 1.00 44.66 303 MET A C 1
ATOM 2342 O O . MET A 1 303 ? 9.063 -13.258 -10.824 1.00 44.66 303 MET A O 1
ATOM 2346 N N . VAL A 1 304 ? 7.364 -14.445 -9.985 1.00 48.91 304 VAL A N 1
ATOM 2347 C CA . VAL A 1 304 ? 7.433 -15.606 -10.897 1.00 48.91 304 VAL A CA 1
ATOM 2348 C C . VAL A 1 304 ? 6.495 -15.472 -12.116 1.00 48.91 304 VAL A C 1
ATOM 2350 O O . VAL A 1 304 ? 6.314 -16.408 -12.888 1.00 48.91 304 VAL A O 1
ATOM 2353 N N . SER A 1 305 ? 5.867 -14.314 -12.308 1.00 61.72 305 SER A N 1
ATOM 2354 C CA . SER A 1 305 ? 4.952 -14.031 -13.411 1.00 61.72 305 SER A CA 1
ATOM 2355 C C . SER A 1 305 ? 5.662 -14.238 -14.746 1.00 61.72 305 SER A C 1
ATOM 2357 O O . SER A 1 305 ? 6.803 -13.800 -14.929 1.00 61.72 305 SER A O 1
ATOM 2359 N N . HIS A 1 306 ? 4.974 -14.871 -15.701 1.00 67.25 306 HIS A N 1
ATOM 2360 C CA . HIS A 1 306 ? 5.478 -15.087 -17.060 1.00 67.25 306 HIS A CA 1
ATOM 2361 C C . HIS A 1 306 ? 6.012 -13.795 -17.690 1.00 67.25 306 HIS A C 1
ATOM 2363 O O . HIS A 1 306 ? 7.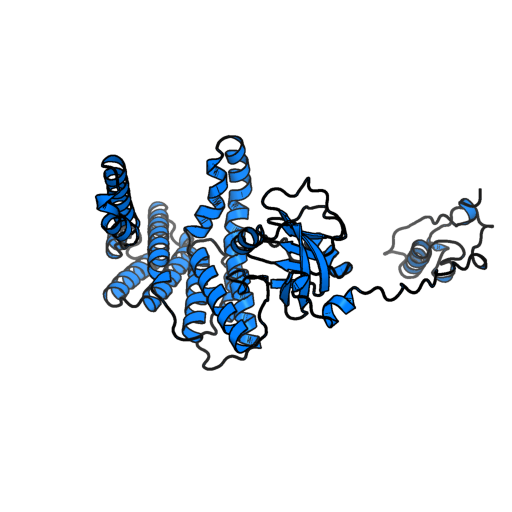043 -13.821 -18.356 1.00 67.25 306 HIS A O 1
ATOM 2369 N N . VAL A 1 307 ? 5.379 -12.657 -17.394 1.00 70.12 307 VAL A N 1
ATOM 2370 C CA . VAL A 1 307 ? 5.801 -11.331 -17.863 1.00 70.12 307 VAL A CA 1
ATOM 2371 C C . VAL A 1 307 ? 7.118 -10.887 -17.223 1.00 70.12 307 VAL A C 1
ATOM 2373 O O . VAL A 1 307 ? 7.980 -10.343 -17.909 1.00 70.12 307 VAL A O 1
ATOM 2376 N N . GLN A 1 308 ? 7.323 -11.150 -15.929 1.00 69.88 308 GLN A N 1
ATOM 2377 C CA . GLN A 1 308 ? 8.580 -10.807 -15.259 1.00 69.88 308 GLN A CA 1
ATOM 2378 C C . GLN A 1 308 ? 9.740 -11.682 -15.739 1.00 69.88 308 GLN A C 1
ATOM 2380 O O . GLN A 1 308 ? 10.832 -11.164 -15.980 1.00 69.88 308 GLN A O 1
ATOM 2385 N N . LEU A 1 309 ? 9.500 -12.982 -15.940 1.00 72.31 309 LEU A N 1
ATOM 2386 C CA . LEU A 1 309 ? 10.484 -13.901 -16.518 1.00 72.31 309 LEU A CA 1
ATOM 2387 C C . LEU A 1 309 ? 10.827 -13.522 -17.961 1.00 72.31 309 LEU A C 1
ATOM 2389 O O . LEU A 1 309 ? 12.004 -13.486 -18.317 1.00 72.31 309 LEU A O 1
ATOM 2393 N N . LEU A 1 310 ? 9.819 -13.190 -18.772 1.00 79.25 310 LEU A N 1
ATOM 2394 C CA . LEU A 1 310 ? 9.998 -12.690 -20.133 1.00 79.25 310 LEU A CA 1
ATOM 2395 C C . LEU A 1 310 ? 10.860 -11.426 -20.138 1.00 79.25 310 LEU A C 1
ATOM 2397 O O . LEU A 1 310 ? 11.880 -11.375 -20.826 1.00 79.25 310 LEU A O 1
ATOM 2401 N N . ALA A 1 311 ? 10.474 -10.431 -19.337 1.00 81.12 311 ALA A N 1
ATOM 2402 C CA . ALA A 1 311 ? 11.162 -9.154 -19.278 1.00 81.12 311 ALA A CA 1
ATOM 2403 C C . ALA A 1 311 ? 12.610 -9.307 -18.799 1.00 81.12 311 ALA A C 1
ATOM 2405 O O . ALA A 1 311 ? 13.514 -8.725 -19.391 1.00 81.12 311 ALA A O 1
ATOM 2406 N N . ARG A 1 312 ? 12.861 -10.161 -17.799 1.00 80.38 312 ARG A N 1
ATOM 2407 C CA . ARG A 1 312 ? 14.217 -10.425 -17.306 1.00 80.38 312 ARG A CA 1
ATOM 2408 C C . ARG A 1 312 ? 15.081 -11.153 -18.336 1.00 80.38 312 ARG A C 1
ATOM 2410 O O . ARG A 1 312 ? 16.242 -10.797 -18.511 1.00 80.38 312 ARG A O 1
ATOM 2417 N N . ASN A 1 313 ? 14.528 -12.153 -19.024 1.00 76.12 313 ASN A N 1
ATOM 2418 C CA . ASN A 1 313 ? 15.266 -12.939 -20.017 1.00 76.12 313 ASN A CA 1
ATOM 2419 C C . ASN A 1 313 ? 15.599 -12.133 -21.280 1.00 76.12 313 ASN A C 1
ATOM 2421 O O . ASN A 1 313 ? 16.620 -12.391 -21.912 1.00 76.12 313 ASN A O 1
ATOM 2425 N N . LEU A 1 314 ? 14.745 -11.176 -21.649 1.00 81.88 314 LEU A N 1
ATOM 2426 C CA . LEU A 1 314 ? 14.907 -10.351 -22.849 1.00 81.88 314 LEU A CA 1
ATOM 2427 C C . LEU A 1 314 ? 15.475 -8.953 -22.565 1.00 81.88 314 LEU A C 1
ATOM 2429 O O . LEU A 1 314 ? 15.661 -8.178 -23.499 1.00 81.88 314 LEU A O 1
ATOM 2433 N N . GLY A 1 315 ? 15.760 -8.626 -21.300 1.00 83.75 315 GLY A N 1
ATOM 2434 C CA . GLY A 1 315 ? 16.267 -7.311 -20.896 1.00 83.75 315 GLY A CA 1
ATOM 2435 C C . GLY A 1 315 ? 15.270 -6.172 -21.129 1.00 83.75 315 GLY A C 1
ATOM 2436 O O . GLY A 1 315 ? 15.682 -5.038 -21.367 1.00 83.75 315 GLY A O 1
ATOM 2437 N N . ILE A 1 316 ? 13.969 -6.473 -21.099 1.00 90.81 316 ILE A N 1
ATOM 2438 C CA . ILE A 1 316 ? 12.911 -5.476 -21.270 1.00 90.81 316 ILE A CA 1
ATOM 2439 C C . ILE A 1 316 ? 12.825 -4.662 -19.971 1.00 90.81 316 ILE A C 1
ATOM 2441 O O . ILE A 1 316 ? 12.580 -5.255 -18.910 1.00 90.81 316 ILE A O 1
ATOM 2445 N N . PRO A 1 317 ? 13.002 -3.327 -20.017 1.00 92.06 317 PRO A N 1
ATOM 2446 C CA . PRO A 1 317 ? 12.812 -2.488 -18.845 1.00 92.06 317 PRO A CA 1
ATOM 2447 C C . PRO A 1 317 ? 11.389 -2.647 -18.310 1.00 92.06 317 PRO A C 1
ATOM 2449 O O . PRO A 1 317 ? 10.419 -2.556 -19.067 1.00 92.06 317 PRO A O 1
ATOM 2452 N N . ASN A 1 318 ? 11.280 -2.894 -17.005 1.00 90.31 318 ASN A N 1
ATOM 2453 C CA . ASN A 1 318 ? 10.004 -3.147 -16.341 1.00 90.31 318 ASN A CA 1
ATOM 2454 C C . ASN A 1 318 ? 9.880 -2.343 -15.044 1.00 90.31 318 ASN A C 1
ATOM 2456 O O . ASN A 1 318 ? 10.853 -2.274 -14.289 1.00 90.31 318 ASN A O 1
ATOM 2460 N N . ALA A 1 319 ? 8.695 -1.809 -14.744 1.00 90.06 319 ALA A N 1
ATOM 2461 C CA . ALA A 1 319 ? 8.400 -1.144 -13.476 1.00 90.06 319 ALA A CA 1
ATOM 2462 C C . ALA A 1 319 ? 6.983 -1.421 -12.940 1.00 90.06 319 ALA A C 1
ATOM 2464 O O . ALA A 1 319 ? 6.052 -1.677 -13.692 1.00 90.06 319 ALA A O 1
ATOM 2465 N N . ALA A 1 320 ? 6.796 -1.295 -11.630 1.00 87.06 320 ALA A N 1
ATOM 2466 C CA . ALA A 1 320 ? 5.480 -1.175 -11.009 1.00 87.06 320 ALA A CA 1
ATOM 2467 C C . ALA A 1 320 ? 5.124 0.302 -10.769 1.00 87.06 320 ALA A C 1
ATOM 2469 O O . ALA A 1 320 ? 6.020 1.146 -10.662 1.00 87.06 320 ALA A O 1
ATOM 2470 N N . LEU A 1 321 ? 3.827 0.616 -10.709 1.00 86.94 321 LEU A N 1
ATOM 2471 C CA . LEU A 1 321 ? 3.296 1.956 -10.432 1.00 86.94 321 LEU A CA 1
ATOM 2472 C C . LEU A 1 321 ? 1.939 1.883 -9.715 1.00 86.94 321 LEU A C 1
ATOM 2474 O O . LEU A 1 321 ? 1.280 0.854 -9.728 1.00 86.94 321 LEU A O 1
ATOM 2478 N N . SER A 1 322 ? 1.474 2.985 -9.127 1.00 82.50 322 SER A N 1
ATOM 2479 C CA . SER A 1 322 ? 0.114 3.059 -8.569 1.00 82.50 322 SER A CA 1
ATOM 2480 C C . SER A 1 322 ? -0.963 3.270 -9.644 1.00 82.50 322 SER A C 1
ATOM 2482 O O . SER A 1 322 ? -0.694 3.815 -10.718 1.00 82.50 322 SER A O 1
ATOM 2484 N N . ASP A 1 323 ? -2.216 2.927 -9.323 1.00 82.31 323 ASP A N 1
ATOM 2485 C CA . ASP A 1 323 ? -3.371 3.191 -10.198 1.00 82.31 323 ASP A CA 1
ATOM 2486 C C . ASP A 1 323 ? -3.512 4.694 -10.505 1.00 82.31 323 ASP A C 1
ATOM 2488 O O . ASP A 1 323 ? -3.696 5.103 -11.650 1.00 82.31 323 ASP A O 1
ATOM 2492 N N . GLN A 1 324 ? -3.263 5.545 -9.503 1.00 81.56 324 GLN A N 1
ATOM 2493 C CA . GLN A 1 324 ? -3.233 6.999 -9.670 1.00 81.56 324 GLN A CA 1
ATOM 2494 C C . GLN A 1 324 ? -2.192 7.451 -10.709 1.00 81.56 324 GLN A C 1
ATOM 2496 O O . GLN A 1 324 ? -2.449 8.369 -11.496 1.00 81.56 324 GLN A O 1
ATOM 2501 N N . ASN A 1 325 ? -1.006 6.837 -10.718 1.00 87.94 325 ASN A N 1
ATOM 2502 C CA . ASN A 1 325 ? 0.026 7.139 -11.706 1.00 87.94 325 ASN A CA 1
ATOM 2503 C C . ASN A 1 325 ? -0.351 6.641 -13.104 1.00 87.94 325 ASN A C 1
ATOM 2505 O O . ASN A 1 325 ? -0.099 7.370 -14.062 1.00 87.94 325 ASN A O 1
ATOM 2509 N N . LEU A 1 326 ? -1.020 5.490 -13.232 1.00 89.75 326 LEU A N 1
ATOM 2510 C CA . LEU A 1 326 ? -1.563 5.036 -14.516 1.00 89.75 326 LEU A CA 1
ATOM 2511 C C . LEU A 1 326 ? -2.553 6.061 -15.077 1.00 89.75 326 LEU A C 1
ATOM 2513 O O . LEU A 1 326 ? -2.395 6.515 -16.209 1.00 89.75 326 LEU A O 1
ATOM 2517 N N . GLN A 1 327 ? -3.518 6.502 -14.264 1.00 89.19 327 GLN A N 1
ATOM 2518 C CA . GLN A 1 327 ? -4.497 7.512 -14.683 1.00 89.19 327 GLN A CA 1
ATOM 2519 C C . GLN A 1 327 ? -3.826 8.839 -15.070 1.00 89.19 327 GLN A C 1
ATOM 2521 O O . GLN A 1 327 ? -4.238 9.491 -16.028 1.00 89.19 327 GLN A O 1
ATOM 2526 N N . SER A 1 328 ? -2.756 9.220 -14.367 1.00 90.12 328 SER A N 1
ATOM 2527 C CA . SER A 1 328 ? -1.986 10.436 -14.668 1.00 90.12 328 SER A CA 1
ATOM 2528 C C . SER A 1 328 ? -1.181 10.334 -15.967 1.00 90.12 328 SER A C 1
ATOM 2530 O O . SER A 1 328 ? -0.950 11.356 -16.611 1.00 90.12 328 SER A O 1
ATOM 2532 N N . LEU A 1 329 ? -0.754 9.127 -16.356 1.00 92.69 329 LEU A N 1
ATOM 2533 C CA . LEU A 1 329 ? 0.008 8.881 -17.583 1.00 92.69 329 LEU A CA 1
ATOM 2534 C C . LEU A 1 329 ? -0.857 8.831 -18.843 1.00 92.69 329 LEU A C 1
ATOM 2536 O O . LEU A 1 329 ? -0.329 9.062 -19.924 1.00 92.69 329 LEU A O 1
ATOM 2540 N N . LYS A 1 330 ? -2.173 8.615 -18.728 1.00 91.69 330 LYS A N 1
ATOM 2541 C CA . LYS A 1 330 ? -3.096 8.577 -19.879 1.00 91.69 330 LYS A CA 1
ATOM 2542 C C . LYS A 1 330 ? -3.011 9.790 -20.801 1.00 91.69 330 LYS A C 1
ATOM 2544 O O . LYS A 1 330 ? -3.241 9.667 -21.995 1.00 91.69 330 LYS A O 1
ATOM 2549 N N . LYS A 1 331 ? -2.689 10.969 -20.264 1.00 93.38 331 LYS A N 1
ATOM 2550 C CA . LYS A 1 331 ? -2.547 12.193 -21.071 1.00 93.38 331 LYS A CA 1
ATOM 2551 C C . LYS A 1 331 ? -1.361 12.158 -22.047 1.00 93.38 331 LYS A C 1
ATOM 2553 O O . LYS A 1 331 ? -1.283 13.038 -22.893 1.00 93.38 331 LYS A O 1
ATOM 2558 N N . TYR A 1 332 ? -0.459 11.189 -21.891 1.00 93.56 332 TYR A N 1
ATOM 2559 C CA . TYR A 1 332 ? 0.715 10.945 -22.733 1.00 93.56 332 TYR A CA 1
ATOM 2560 C C . TYR A 1 332 ? 0.558 9.706 -23.622 1.00 93.56 332 TYR A C 1
ATOM 2562 O O . TYR A 1 332 ? 1.532 9.242 -24.211 1.00 93.56 332 TYR A O 1
ATOM 2570 N N . ASP A 1 333 ? -0.640 9.120 -23.675 1.00 94.06 333 ASP A N 1
ATOM 2571 C CA . ASP A 1 333 ? -0.925 8.006 -24.574 1.00 94.06 333 ASP A CA 1
ATOM 2572 C C . ASP A 1 333 ? -0.696 8.424 -26.038 1.00 94.06 333 ASP A C 1
ATOM 2574 O O . ASP A 1 333 ? -1.146 9.487 -26.469 1.00 94.06 333 ASP A O 1
ATOM 2578 N N . GLY A 1 334 ? 0.049 7.607 -26.783 1.00 93.06 334 GLY A N 1
ATOM 2579 C CA . GLY A 1 334 ? 0.472 7.877 -28.159 1.00 93.06 334 GLY A CA 1
ATOM 2580 C C . GLY A 1 334 ? 1.751 8.714 -28.301 1.00 93.06 334 GLY A C 1
ATOM 2581 O O . GLY A 1 334 ? 2.264 8.851 -29.415 1.00 93.06 334 GLY A O 1
ATOM 2582 N N . ASP A 1 335 ? 2.313 9.250 -27.214 1.00 95.62 335 ASP A N 1
ATOM 2583 C CA . ASP A 1 335 ? 3.543 10.041 -27.289 1.00 95.62 335 ASP A CA 1
ATOM 2584 C C . ASP A 1 335 ? 4.788 9.166 -27.453 1.00 95.62 335 ASP A C 1
ATOM 2586 O O . ASP A 1 335 ? 4.903 8.063 -26.918 1.00 95.62 335 ASP A O 1
ATOM 2590 N N . ARG A 1 336 ? 5.795 9.704 -28.144 1.00 95.75 336 ARG A N 1
ATOM 2591 C CA . ARG A 1 336 ? 7.132 9.105 -28.211 1.00 95.75 336 ARG A CA 1
ATOM 2592 C C . ARG A 1 336 ? 7.937 9.433 -26.962 1.00 95.75 336 ARG A C 1
ATOM 2594 O O . ARG A 1 336 ? 8.233 10.600 -26.680 1.00 95.75 336 ARG A O 1
ATOM 2601 N N . VAL A 1 337 ? 8.347 8.395 -26.242 1.00 96.19 337 VAL A N 1
ATOM 2602 C CA . VAL A 1 337 ? 8.963 8.525 -24.922 1.00 96.19 337 VAL A CA 1
ATOM 2603 C C . VAL A 1 337 ? 10.241 7.709 -24.810 1.00 96.19 337 VAL A C 1
ATOM 2605 O O . VAL A 1 337 ? 10.357 6.599 -25.329 1.00 96.19 337 VAL A O 1
ATOM 2608 N N . PHE A 1 338 ? 11.207 8.266 -24.090 1.00 95.81 338 PHE A N 1
ATOM 2609 C CA . PHE A 1 338 ? 12.345 7.527 -23.567 1.00 95.81 338 PHE A CA 1
ATOM 2610 C C . PHE A 1 338 ? 11.975 6.951 -22.210 1.00 95.81 338 PHE A C 1
ATOM 2612 O O . PHE A 1 338 ? 11.546 7.691 -21.323 1.00 95.81 338 PHE A O 1
ATOM 2619 N N . TYR A 1 339 ? 12.186 5.652 -22.053 1.00 95.62 339 TYR A N 1
ATOM 2620 C CA . TYR A 1 339 ? 11.915 4.910 -20.836 1.00 95.62 339 TYR A CA 1
ATOM 2621 C C . TYR A 1 339 ? 13.172 4.179 -20.384 1.00 95.62 339 TYR A C 1
ATOM 2623 O O . TYR A 1 339 ? 13.800 3.476 -21.169 1.00 95.62 339 TYR A O 1
ATOM 2631 N N . ALA A 1 340 ? 13.556 4.328 -19.124 1.00 92.81 340 ALA A N 1
ATOM 2632 C CA . ALA A 1 340 ? 14.699 3.636 -18.558 1.00 92.81 340 ALA A CA 1
ATOM 2633 C C . ALA A 1 340 ? 14.447 3.241 -17.110 1.00 92.81 340 ALA A C 1
ATOM 2635 O O . ALA A 1 340 ? 13.870 3.995 -16.327 1.00 92.81 340 ALA A O 1
ATOM 2636 N N . VAL A 1 341 ? 14.943 2.062 -16.761 1.00 91.50 341 VAL A N 1
ATOM 2637 C CA . VAL A 1 341 ? 14.910 1.509 -15.417 1.00 91.50 341 VAL A CA 1
ATOM 2638 C C . VAL A 1 341 ? 16.342 1.233 -14.981 1.00 91.50 341 VAL A C 1
ATOM 2640 O O . VAL A 1 341 ? 17.105 0.566 -15.681 1.00 91.50 341 VAL A O 1
ATOM 2643 N N . SER A 1 342 ? 16.737 1.782 -13.836 1.00 85.38 342 SER A N 1
ATOM 2644 C CA . SER A 1 342 ? 18.083 1.615 -13.293 1.00 85.38 342 SER A CA 1
ATOM 2645 C C . SER A 1 342 ? 18.217 0.302 -12.520 1.00 85.38 342 SER A C 1
ATOM 2647 O O . SER A 1 342 ? 17.242 -0.236 -11.999 1.00 85.38 342 SER A O 1
ATOM 2649 N N . ASN A 1 343 ? 19.456 -0.162 -12.336 1.00 75.25 343 ASN A N 1
ATOM 2650 C CA . ASN A 1 343 ? 19.763 -1.313 -11.473 1.00 75.25 343 ASN A CA 1
ATOM 2651 C C . ASN A 1 343 ? 19.356 -1.105 -10.003 1.00 75.25 343 ASN A C 1
ATOM 2653 O O . ASN A 1 343 ? 19.325 -2.063 -9.240 1.00 75.25 343 ASN A O 1
ATOM 2657 N N . LYS A 1 344 ? 19.098 0.142 -9.591 1.00 70.75 344 LYS A N 1
ATOM 2658 C CA . LYS A 1 344 ? 18.659 0.497 -8.235 1.00 70.75 344 LYS A CA 1
ATOM 2659 C C . LYS A 1 344 ? 17.142 0.706 -8.139 1.00 70.75 344 LYS A C 1
ATOM 2661 O O . LYS A 1 344 ? 16.671 1.170 -7.110 1.00 70.75 344 LYS A O 1
ATOM 2666 N N . GLY A 1 345 ? 16.392 0.388 -9.197 1.00 76.94 345 GLY A N 1
ATOM 2667 C CA . GLY A 1 345 ? 14.933 0.485 -9.207 1.00 76.94 345 GLY A CA 1
ATOM 2668 C C . GLY A 1 345 ? 14.386 1.878 -9.531 1.00 76.94 345 GLY A C 1
ATOM 2669 O O . GLY A 1 345 ? 13.199 2.126 -9.340 1.00 76.94 345 GLY A O 1
ATOM 2670 N N . ASN A 1 346 ? 15.214 2.793 -10.042 1.00 83.62 346 ASN A N 1
ATOM 2671 C CA . ASN A 1 346 ? 14.749 4.116 -10.461 1.00 83.62 346 ASN A CA 1
ATOM 2672 C C . ASN A 1 346 ? 14.153 4.060 -11.858 1.00 83.62 346 ASN A C 1
ATOM 2674 O O . ASN A 1 346 ? 14.712 3.411 -12.739 1.00 83.62 346 ASN A O 1
ATOM 2678 N N . VAL A 1 347 ? 13.095 4.827 -12.075 1.00 90.12 347 VAL A N 1
ATOM 2679 C CA . VAL A 1 347 ? 12.396 4.922 -13.351 1.00 90.12 347 VAL A CA 1
ATOM 2680 C C . VAL A 1 347 ? 12.537 6.327 -13.925 1.00 90.12 347 VAL A C 1
ATOM 2682 O O . VAL A 1 347 ? 12.252 7.327 -13.263 1.00 90.12 347 VAL A O 1
ATOM 2685 N N . ILE A 1 348 ? 12.968 6.395 -15.179 1.00 92.19 348 ILE A N 1
ATOM 2686 C CA . ILE A 1 348 ? 12.997 7.605 -15.992 1.00 92.19 348 ILE A CA 1
ATOM 2687 C C . ILE A 1 348 ? 12.036 7.386 -17.154 1.00 92.19 348 ILE A C 1
ATOM 2689 O O . ILE A 1 348 ? 12.202 6.450 -17.925 1.00 92.19 348 ILE A O 1
ATOM 2693 N N . LEU A 1 349 ? 11.046 8.258 -17.289 1.00 94.25 349 LEU A N 1
ATOM 2694 C CA . LEU A 1 349 ? 10.141 8.325 -18.426 1.00 94.25 349 LEU A CA 1
ATOM 2695 C C . LEU A 1 349 ? 10.045 9.788 -18.849 1.00 94.25 349 LEU A C 1
ATOM 2697 O O . LEU A 1 349 ? 9.630 10.628 -18.053 1.00 94.25 349 LEU A O 1
ATOM 2701 N N . LYS A 1 350 ? 10.443 10.115 -20.074 1.00 94.06 350 LYS A N 1
ATOM 2702 C CA . LYS A 1 350 ? 10.419 11.502 -20.557 1.00 94.06 350 LYS A CA 1
ATOM 2703 C C . LYS A 1 350 ? 10.124 11.596 -22.049 1.00 94.06 350 LYS A C 1
ATOM 2705 O O . LYS A 1 350 ? 10.416 10.644 -22.774 1.00 94.06 350 LYS A O 1
ATOM 2710 N N . PRO A 1 351 ? 9.596 12.734 -22.528 1.00 93.75 351 PRO A N 1
ATOM 2711 C CA . PRO A 1 351 ? 9.314 12.921 -23.945 1.00 93.75 351 PRO A CA 1
ATOM 2712 C C . PRO A 1 351 ? 10.596 12.921 -24.784 1.00 93.75 351 PRO A C 1
ATOM 2714 O O . PRO A 1 351 ? 11.661 13.333 -24.313 1.00 93.75 351 PRO A O 1
ATOM 2717 N N . GLU A 1 352 ? 10.478 12.552 -26.061 1.00 92.44 352 GLU A N 1
ATOM 2718 C CA . GLU A 1 352 ? 11.569 12.600 -27.051 1.00 92.44 352 GLU A CA 1
ATOM 2719 C C . GLU A 1 352 ? 12.305 13.958 -27.092 1.00 92.44 352 GLU A C 1
ATOM 2721 O O . GLU A 1 352 ? 13.532 14.035 -27.245 1.00 92.44 352 GLU A O 1
ATOM 2726 N N . THR A 1 353 ? 11.566 15.052 -26.898 1.00 91.69 353 THR A N 1
ATOM 2727 C CA . THR A 1 353 ? 12.100 16.422 -26.896 1.00 91.69 353 THR A CA 1
ATOM 2728 C C . THR A 1 353 ? 13.061 16.699 -25.740 1.00 91.69 353 THR A C 1
ATOM 2730 O O . THR A 1 353 ? 13.895 17.593 -25.856 1.00 91.69 353 THR A O 1
ATOM 2733 N N . GLN A 1 354 ? 12.988 15.924 -24.654 1.00 91.62 354 GLN A N 1
ATOM 2734 C CA . GLN A 1 354 ? 13.830 16.060 -23.461 1.00 91.62 354 GLN A CA 1
ATOM 2735 C C . GLN A 1 354 ? 14.948 15.006 -23.388 1.00 91.62 354 GLN A C 1
ATOM 2737 O O . GLN A 1 354 ? 15.665 14.922 -22.385 1.00 91.62 354 GLN A O 1
ATOM 2742 N N . MET A 1 355 ? 15.106 14.178 -24.425 1.00 91.25 355 MET A N 1
ATOM 2743 C CA . MET A 1 355 ? 16.239 13.258 -24.518 1.00 91.25 355 MET A CA 1
ATOM 2744 C C . MET A 1 355 ? 17.540 14.024 -24.743 1.00 91.25 355 MET A C 1
ATOM 2746 O O . MET A 1 355 ? 17.628 14.879 -25.624 1.00 91.25 355 MET A O 1
ATOM 2750 N N . THR A 1 356 ? 18.563 13.664 -23.977 1.00 90.19 356 THR A N 1
ATOM 2751 C CA . THR A 1 356 ? 19.934 14.140 -24.174 1.00 90.19 356 THR A CA 1
ATOM 2752 C C . THR A 1 356 ? 20.561 13.498 -25.410 1.00 90.19 356 THR A C 1
ATOM 2754 O O . THR A 1 356 ? 20.144 12.423 -25.847 1.00 90.19 356 THR A O 1
ATOM 2757 N N . ASP A 1 357 ? 21.616 14.109 -25.950 1.00 88.81 357 ASP A N 1
ATOM 2758 C CA . ASP A 1 357 ? 22.350 13.540 -27.088 1.00 88.81 357 ASP A CA 1
ATOM 2759 C C . ASP A 1 357 ? 22.941 12.159 -26.766 1.00 88.81 357 ASP A C 1
ATOM 2761 O O . ASP A 1 357 ? 22.964 11.280 -27.626 1.00 88.81 357 ASP A O 1
ATOM 2765 N N . GLN A 1 358 ? 23.352 11.933 -25.512 1.00 87.38 358 GLN A N 1
ATOM 2766 C CA . GLN A 1 358 ? 23.816 10.624 -25.047 1.00 87.38 358 GLN A CA 1
ATOM 2767 C C . GLN A 1 358 ? 22.706 9.569 -25.120 1.00 87.38 358 GLN A C 1
ATOM 2769 O O . GLN A 1 358 ? 22.938 8.477 -25.631 1.00 87.38 358 GLN A O 1
ATOM 2774 N N . GLU A 1 359 ? 21.498 9.897 -24.658 1.00 89.56 359 GLU A N 1
ATOM 2775 C CA . GLU A 1 359 ? 20.349 8.983 -24.689 1.00 89.56 359 GLU A CA 1
ATOM 2776 C C . GLU A 1 359 ? 19.866 8.720 -26.111 1.00 89.56 359 GLU A C 1
ATOM 2778 O O . GLU A 1 359 ? 19.555 7.584 -26.448 1.00 89.56 359 GLU A O 1
ATOM 2783 N N . ARG A 1 360 ? 19.860 9.740 -26.978 1.00 88.62 360 ARG A N 1
ATOM 2784 C CA . ARG A 1 360 ? 19.599 9.551 -28.415 1.00 88.62 360 ARG A CA 1
ATOM 2785 C C . ARG A 1 360 ? 20.647 8.633 -29.037 1.00 88.62 360 ARG A C 1
ATOM 2787 O O . ARG A 1 360 ? 20.305 7.748 -29.818 1.00 88.62 360 ARG A O 1
ATOM 2794 N N . GLY A 1 361 ? 21.904 8.792 -28.624 1.00 84.75 361 GLY A N 1
ATOM 2795 C CA . GLY A 1 361 ? 23.026 7.950 -29.020 1.00 84.75 361 GLY A CA 1
ATOM 2796 C C . GLY A 1 361 ? 22.865 6.467 -28.686 1.00 84.75 361 GLY A C 1
ATOM 2797 O O . GLY A 1 361 ? 23.426 5.640 -29.401 1.00 84.75 361 GLY A O 1
ATOM 2798 N N . LEU A 1 362 ? 22.062 6.112 -27.675 1.00 85.06 362 LEU A N 1
ATOM 2799 C CA . LEU A 1 362 ? 21.770 4.712 -27.330 1.00 85.06 362 LEU A CA 1
ATOM 2800 C C . LEU A 1 362 ? 20.971 3.985 -28.422 1.00 85.06 362 LEU A C 1
ATOM 2802 O O . LEU A 1 362 ? 21.069 2.766 -28.539 1.00 85.06 362 LEU A O 1
ATOM 2806 N N . PHE A 1 363 ? 20.201 4.721 -29.227 1.00 84.94 363 PHE A N 1
ATOM 2807 C CA . PHE A 1 363 ? 19.329 4.165 -30.269 1.00 84.94 363 PHE A CA 1
ATOM 2808 C C . PHE A 1 363 ? 19.840 4.429 -31.690 1.00 84.94 363 PHE A C 1
ATOM 2810 O O . PHE A 1 363 ? 19.250 3.956 -32.664 1.00 84.94 363 PHE A O 1
ATOM 2817 N N . LEU A 1 364 ? 20.954 5.153 -31.832 1.00 77.81 364 LEU A N 1
ATOM 2818 C CA . LEU A 1 364 ? 21.660 5.264 -33.102 1.00 77.81 364 LEU A CA 1
ATOM 2819 C C . LEU A 1 364 ? 22.277 3.897 -33.417 1.00 77.81 364 LEU A C 1
ATOM 2821 O O . LEU A 1 364 ? 23.189 3.444 -32.728 1.00 77.81 364 LEU A O 1
ATOM 2825 N N . LYS A 1 365 ? 21.751 3.222 -34.447 1.00 58.81 365 LYS A N 1
ATOM 2826 C CA . LYS A 1 365 ? 22.252 1.930 -34.939 1.00 58.81 365 LYS A CA 1
ATOM 2827 C C . LYS A 1 365 ? 23.781 1.971 -35.089 1.00 58.81 365 LYS A C 1
ATOM 2829 O O . LYS A 1 365 ? 24.286 2.482 -36.083 1.00 58.81 365 LYS A O 1
ATOM 2834 N N . LYS A 1 366 ? 24.519 1.341 -34.170 1.00 53.19 366 LYS A N 1
ATOM 2835 C CA . LYS A 1 366 ? 25.737 0.628 -34.567 1.00 53.19 366 LYS A CA 1
ATOM 2836 C C . LYS A 1 366 ? 25.243 -0.557 -35.377 1.00 53.19 366 LYS A C 1
ATOM 2838 O O . LYS A 1 366 ? 24.446 -1.339 -34.858 1.00 53.19 366 LYS A O 1
ATOM 2843 N N . GLU A 1 367 ? 25.611 -0.616 -36.653 1.00 46.00 367 GLU A N 1
ATOM 2844 C CA . GLU A 1 367 ? 25.307 -1.747 -37.527 1.00 46.00 367 GLU A CA 1
ATOM 2845 C C . GLU A 1 367 ? 25.465 -3.044 -36.735 1.00 46.00 367 GLU A C 1
ATOM 2847 O O . GLU A 1 367 ? 26.521 -3.312 -36.158 1.00 46.00 367 GLU A O 1
ATOM 2852 N N . ARG A 1 368 ? 24.366 -3.804 -36.623 1.00 42.03 368 ARG A N 1
ATOM 2853 C CA . ARG A 1 368 ? 24.415 -5.171 -36.110 1.00 42.03 368 ARG A CA 1
ATOM 2854 C C . ARG A 1 368 ? 25.526 -5.846 -36.891 1.00 42.03 368 ARG A C 1
ATOM 2856 O O . ARG A 1 368 ? 25.423 -5.899 -38.112 1.00 42.03 368 ARG A O 1
ATOM 2863 N N . ASN A 1 369 ? 26.551 -6.315 -36.190 1.00 44.47 369 ASN A N 1
ATOM 2864 C CA . ASN A 1 369 ? 27.617 -7.083 -36.799 1.00 44.47 369 ASN A CA 1
ATOM 2865 C C . ASN A 1 369 ? 26.948 -8.255 -37.533 1.00 44.47 369 ASN A C 1
ATOM 2867 O O . ASN A 1 369 ? 26.409 -9.166 -36.904 1.00 44.47 369 ASN A O 1
ATOM 2871 N N . THR A 1 370 ? 26.858 -8.163 -38.859 1.00 44.91 370 THR A N 1
ATOM 2872 C CA . THR A 1 370 ? 26.282 -9.180 -39.743 1.00 44.91 370 THR A CA 1
ATOM 2873 C C . THR A 1 370 ? 27.288 -10.302 -39.945 1.00 44.91 370 THR A C 1
ATOM 2875 O O . THR A 1 370 ? 27.453 -10.793 -41.060 1.00 44.91 370 THR A O 1
ATOM 2878 N N . ASP A 1 371 ? 27.949 -10.727 -38.871 1.00 44.75 371 ASP A N 1
ATOM 2879 C CA . ASP A 1 371 ? 28.601 -12.022 -38.836 1.00 44.75 371 ASP A CA 1
ATOM 2880 C C . ASP A 1 371 ? 27.464 -13.044 -38.839 1.00 44.75 371 ASP A C 1
ATOM 2882 O O . ASP A 1 371 ? 26.960 -13.491 -37.806 1.00 44.75 371 ASP A O 1
ATOM 2886 N N . LYS A 1 372 ? 26.965 -13.338 -40.044 1.00 47.31 372 LYS A N 1
ATOM 2887 C CA . LYS A 1 372 ? 26.154 -14.519 -40.288 1.00 47.31 372 LYS A CA 1
ATOM 2888 C C . LYS A 1 372 ? 26.993 -15.677 -39.775 1.00 47.31 372 LYS A C 1
ATOM 2890 O O . LYS A 1 372 ? 28.062 -15.940 -40.311 1.00 47.31 372 LYS A O 1
ATOM 2895 N N . ILE A 1 373 ? 26.519 -16.322 -38.716 1.00 51.59 373 ILE A N 1
ATOM 2896 C CA . ILE A 1 373 ? 27.100 -17.563 -38.221 1.00 51.59 373 ILE A CA 1
ATOM 2897 C C . ILE A 1 373 ? 27.023 -18.546 -39.389 1.00 51.59 373 ILE A C 1
ATOM 2899 O O . ILE A 1 373 ? 25.940 -19.010 -39.747 1.00 51.59 373 ILE A O 1
ATOM 2903 N N . GLU A 1 374 ? 28.156 -18.780 -40.042 1.00 53.06 374 GLU A N 1
ATOM 2904 C CA . GLU A 1 374 ? 28.262 -19.755 -41.113 1.00 53.06 374 GLU A CA 1
ATOM 2905 C C . GLU A 1 374 ? 28.121 -21.133 -40.470 1.00 53.06 374 GLU A C 1
ATOM 2907 O O . GLU A 1 374 ? 28.932 -21.545 -39.637 1.00 53.06 374 GLU A O 1
ATOM 2912 N N . VAL A 1 375 ? 27.015 -21.813 -40.771 1.00 58.50 375 VAL A N 1
ATOM 2913 C CA . VAL A 1 375 ? 26.781 -23.166 -40.271 1.00 58.50 375 VAL A CA 1
ATOM 2914 C C . VAL A 1 375 ? 27.795 -24.071 -40.973 1.00 58.50 375 VAL A C 1
ATOM 2916 O O . VAL A 1 375 ? 27.804 -24.094 -42.204 1.00 58.50 375 VAL A O 1
ATOM 2919 N N . PRO A 1 376 ? 28.642 -24.816 -40.240 1.00 66.62 376 PRO A N 1
ATOM 2920 C CA . PRO A 1 376 ? 29.662 -25.678 -40.830 1.00 66.62 376 PRO A CA 1
ATOM 2921 C C . PRO A 1 376 ? 29.013 -26.919 -41.460 1.00 66.62 376 PRO A C 1
ATOM 2923 O O . PRO A 1 376 ? 29.060 -28.015 -40.904 1.00 66.62 376 PRO A O 1
ATOM 2926 N N . VAL A 1 377 ? 28.393 -26.738 -42.630 1.00 71.56 377 VAL A N 1
ATOM 2927 C CA . VAL A 1 377 ? 27.677 -27.780 -43.386 1.00 71.56 377 VAL A CA 1
ATOM 2928 C C . VAL A 1 377 ? 28.573 -28.954 -43.774 1.00 71.56 377 VAL A C 1
ATOM 2930 O O . VAL A 1 377 ? 28.092 -30.072 -43.909 1.00 71.56 377 VAL A O 1
ATOM 2933 N N . GLU A 1 378 ? 29.883 -28.728 -43.867 1.00 74.31 378 GLU A N 1
ATOM 2934 C CA . GLU A 1 378 ? 30.888 -29.757 -44.158 1.00 74.31 378 GLU A CA 1
ATOM 2935 C C . GLU A 1 378 ? 30.957 -30.858 -43.091 1.00 74.31 378 GLU A C 1
ATOM 2937 O O . GLU A 1 378 ? 31.373 -31.977 -43.380 1.00 74.31 378 GLU A O 1
ATOM 2942 N N . LYS A 1 379 ? 30.557 -30.554 -41.849 1.00 77.44 379 LYS A N 1
ATOM 2943 C CA . LYS A 1 379 ? 30.596 -31.511 -40.734 1.00 77.44 379 LYS A CA 1
ATOM 2944 C C . LYS A 1 379 ? 29.346 -32.384 -40.657 1.00 77.44 379 LYS A C 1
ATOM 2946 O O . LYS A 1 379 ? 29.340 -33.348 -39.894 1.00 77.44 379 LYS A O 1
ATOM 2951 N N . ILE A 1 380 ? 28.300 -32.053 -41.417 1.00 83.06 380 ILE A N 1
ATOM 2952 C CA . ILE A 1 380 ? 27.007 -32.728 -41.343 1.00 83.06 380 ILE A CA 1
ATOM 2953 C C . ILE A 1 380 ? 27.090 -34.084 -42.049 1.00 83.06 380 ILE A C 1
ATOM 2955 O O . ILE A 1 380 ? 27.363 -34.185 -43.244 1.00 83.06 380 ILE A O 1
ATOM 2959 N N . GLN A 1 381 ? 26.805 -35.145 -41.303 1.00 82.56 381 GLN A N 1
ATOM 2960 C CA . GLN A 1 381 ? 26.763 -36.514 -41.790 1.00 82.56 381 GLN A CA 1
ATOM 2961 C C . GLN A 1 381 ? 25.358 -36.831 -42.309 1.00 82.56 381 GLN A C 1
ATOM 2963 O O . GLN A 1 381 ? 24.428 -37.077 -41.545 1.00 82.56 381 GLN A O 1
ATOM 2968 N N . LEU A 1 382 ? 25.207 -36.837 -43.634 1.00 84.19 382 LEU A N 1
ATOM 2969 C CA . LEU A 1 382 ? 23.928 -37.097 -44.312 1.00 84.19 382 LEU A CA 1
ATOM 2970 C C . LEU A 1 382 ? 23.767 -38.548 -44.799 1.00 84.19 382 LEU A C 1
ATOM 2972 O O . LEU A 1 382 ? 22.806 -38.858 -45.494 1.00 84.19 382 LEU A O 1
ATOM 2976 N N . GLY A 1 383 ? 24.729 -39.426 -44.497 1.00 81.44 383 GLY A N 1
ATOM 2977 C CA . GLY A 1 383 ? 24.705 -40.834 -44.917 1.00 81.44 383 GLY A CA 1
ATOM 2978 C C . GLY A 1 383 ? 23.864 -41.747 -44.022 1.00 81.44 383 GLY A C 1
ATOM 2979 O O . GLY A 1 383 ? 23.515 -42.843 -44.443 1.00 81.44 383 GLY A O 1
ATOM 2980 N N . THR A 1 384 ? 23.538 -41.304 -42.805 1.00 82.00 384 THR A N 1
ATOM 2981 C CA . THR A 1 384 ? 22.802 -42.099 -41.816 1.00 82.00 384 THR A CA 1
ATOM 2982 C C . THR A 1 384 ? 21.321 -41.741 -41.854 1.00 82.00 384 THR A C 1
ATOM 2984 O O . THR A 1 384 ? 20.941 -40.631 -41.479 1.00 82.00 384 THR A O 1
ATOM 2987 N N . THR A 1 385 ? 20.490 -42.684 -42.292 1.00 85.00 385 THR A N 1
ATOM 2988 C CA . THR A 1 385 ? 19.028 -42.532 -42.403 1.00 85.00 385 THR A CA 1
ATOM 2989 C C . THR A 1 385 ? 18.254 -43.376 -41.390 1.00 85.00 385 THR A C 1
ATOM 2991 O O . THR A 1 385 ? 17.029 -43.332 -41.359 1.00 85.00 385 THR A O 1
ATOM 2994 N N . ASP A 1 386 ? 18.947 -44.150 -40.558 1.00 87.12 386 ASP A N 1
ATOM 2995 C CA . ASP A 1 386 ? 18.309 -44.977 -39.538 1.00 87.12 386 ASP A CA 1
ATOM 2996 C C . ASP A 1 386 ? 18.059 -44.170 -38.262 1.00 87.12 386 ASP A C 1
ATOM 2998 O O . ASP A 1 386 ? 18.894 -43.371 -37.832 1.00 87.12 386 ASP A O 1
ATOM 3002 N N . VAL A 1 387 ? 16.904 -44.387 -37.631 1.00 89.88 387 VAL A N 1
ATOM 3003 C CA . VAL A 1 387 ? 16.604 -43.801 -36.319 1.00 89.88 387 VAL A CA 1
ATOM 3004 C C . VAL A 1 387 ? 17.534 -44.420 -35.277 1.00 89.88 387 VAL A C 1
ATOM 3006 O O . VAL A 1 387 ? 17.585 -45.638 -35.118 1.00 89.88 387 VAL A O 1
ATOM 3009 N N . LEU A 1 388 ? 18.252 -43.570 -34.547 1.00 89.19 388 LEU A N 1
ATOM 3010 C CA . LEU A 1 388 ? 19.279 -43.976 -33.594 1.00 89.19 388 LEU A CA 1
ATOM 3011 C C . LEU A 1 388 ? 18.691 -44.132 -32.194 1.00 89.19 388 LEU A C 1
ATOM 3013 O O . LEU A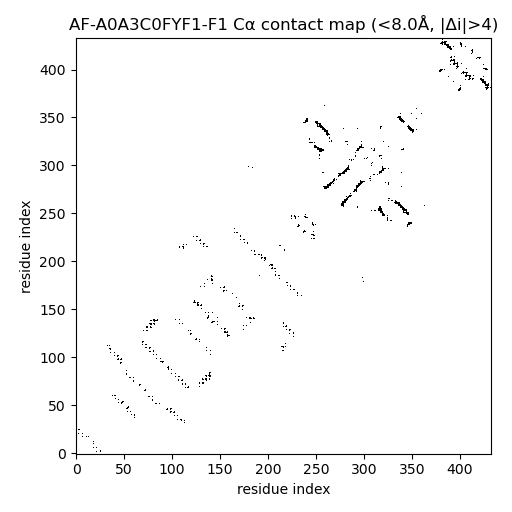 1 388 ? 17.798 -43.381 -31.790 1.00 89.19 388 LEU A O 1
ATOM 3017 N N . ASN A 1 389 ? 19.227 -45.066 -31.411 1.00 91.19 389 ASN A N 1
ATOM 3018 C CA . ASN A 1 389 ? 18.947 -45.098 -29.983 1.00 91.19 389 ASN A CA 1
ATOM 3019 C C . ASN A 1 389 ? 19.694 -43.943 -29.302 1.00 91.19 389 ASN A C 1
ATOM 3021 O O . ASN A 1 389 ? 20.875 -43.724 -29.561 1.00 91.19 389 ASN A O 1
ATOM 3025 N N . MET A 1 390 ? 19.036 -43.212 -28.400 1.00 90.88 390 MET A N 1
ATOM 3026 C CA . MET A 1 390 ? 19.663 -42.088 -27.696 1.00 90.88 390 MET A CA 1
ATOM 3027 C C . MET A 1 390 ? 20.895 -42.496 -26.873 1.00 90.88 390 MET A C 1
ATOM 3029 O O . MET A 1 390 ? 21.765 -41.664 -26.635 1.00 90.88 390 MET A O 1
ATOM 3033 N N . ARG A 1 391 ? 21.003 -43.767 -26.466 1.00 90.19 391 ARG A N 1
ATOM 3034 C CA . ARG A 1 391 ? 22.194 -44.300 -25.787 1.00 90.19 391 ARG A CA 1
ATOM 3035 C C . ARG A 1 391 ? 23.435 -44.351 -26.675 1.00 90.19 391 ARG A C 1
ATOM 3037 O O . ARG A 1 391 ? 24.543 -44.344 -26.146 1.00 90.19 391 ARG A O 1
ATOM 3044 N N . ASP A 1 392 ? 23.252 -44.381 -27.989 1.00 89.25 392 ASP A N 1
ATOM 3045 C CA . ASP A 1 392 ? 24.339 -44.519 -28.956 1.00 89.25 392 ASP A CA 1
ATOM 3046 C C . ASP A 1 392 ? 24.860 -43.159 -29.439 1.00 89.25 392 ASP A C 1
ATOM 3048 O O . ASP A 1 392 ? 25.842 -43.108 -30.170 1.00 89.25 392 ASP A O 1
ATOM 3052 N N . VAL A 1 393 ? 24.255 -42.060 -28.976 1.00 89.94 393 VAL A N 1
ATOM 3053 C CA . VAL A 1 393 ? 24.603 -40.683 -29.349 1.00 89.94 393 VAL A CA 1
ATOM 3054 C C . VAL A 1 393 ? 25.237 -39.959 -28.161 1.00 89.94 393 VAL A C 1
ATOM 3056 O O . VAL A 1 393 ? 24.849 -40.168 -27.009 1.00 89.94 393 VAL A O 1
ATOM 3059 N N . ASP A 1 394 ? 26.210 -39.090 -28.415 1.00 89.88 394 ASP A N 1
ATOM 3060 C CA . ASP A 1 394 ? 26.794 -38.218 -27.398 1.00 89.88 394 ASP A CA 1
ATOM 3061 C C . ASP A 1 394 ? 27.147 -36.812 -27.891 1.00 89.88 394 ASP A C 1
ATOM 3063 O O . ASP A 1 394 ? 26.802 -36.404 -28.997 1.00 89.88 394 ASP A O 1
ATOM 3067 N N . ALA A 1 395 ? 27.801 -36.025 -27.032 1.00 89.00 395 ALA A N 1
ATOM 3068 C CA . ALA A 1 395 ? 28.138 -34.636 -27.317 1.00 89.00 395 ALA A CA 1
ATOM 3069 C C . ALA A 1 395 ? 29.025 -34.470 -28.567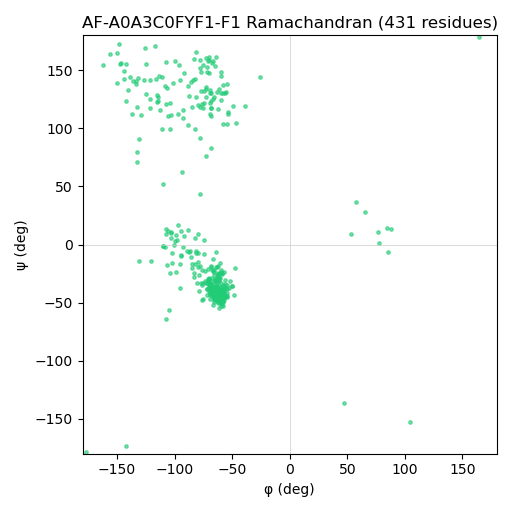 1.00 89.00 395 ALA A C 1
ATOM 3071 O O . ALA A 1 395 ? 28.985 -33.408 -29.191 1.00 89.00 395 ALA A O 1
ATOM 3072 N N . SER A 1 396 ? 29.795 -35.495 -28.956 1.00 88.44 396 SER A N 1
ATOM 3073 C CA . SER A 1 396 ? 30.629 -35.454 -30.162 1.00 88.44 396 SER A CA 1
ATOM 3074 C C . SER A 1 396 ? 29.816 -35.508 -31.461 1.00 88.44 396 SER A C 1
ATOM 3076 O O . SER A 1 396 ? 30.268 -34.999 -32.486 1.00 88.44 396 SER A O 1
ATOM 3078 N N . ASP A 1 397 ? 28.577 -36.000 -31.398 1.00 86.44 397 ASP A N 1
ATOM 3079 C CA . ASP A 1 397 ? 27.651 -36.068 -32.531 1.00 86.44 397 ASP A CA 1
ATOM 3080 C C . ASP A 1 397 ? 26.926 -34.738 -32.806 1.00 86.44 397 ASP A C 1
ATOM 3082 O O . ASP A 1 397 ? 26.215 -34.594 -33.811 1.00 86.44 397 ASP A O 1
ATOM 3086 N N . SER A 1 398 ? 27.100 -33.749 -31.919 1.00 87.62 398 SER A N 1
ATOM 3087 C CA . SER A 1 398 ? 26.451 -32.439 -31.987 1.00 87.62 398 SER A CA 1
ATOM 3088 C C . SER A 1 398 ? 26.854 -31.664 -33.241 1.00 87.62 398 SER A C 1
ATOM 3090 O O . SER A 1 398 ? 28.001 -31.248 -33.400 1.00 87.62 398 SER A O 1
ATOM 3092 N N . GLY A 1 399 ? 25.878 -31.384 -34.104 1.00 82.25 399 GLY A N 1
ATOM 3093 C CA . GLY A 1 399 ? 26.091 -30.631 -35.342 1.00 82.25 399 GLY A CA 1
ATOM 3094 C C . GLY A 1 399 ? 26.730 -31.449 -36.466 1.00 82.25 399 GLY A C 1
ATOM 3095 O O . GLY A 1 399 ? 26.943 -30.900 -37.543 1.00 82.25 399 GLY A O 1
ATOM 3096 N N . ALA A 1 400 ? 26.994 -32.740 -36.236 1.00 87.12 400 ALA A N 1
ATOM 3097 C CA . ALA A 1 400 ? 27.443 -33.681 -37.253 1.00 87.12 400 ALA A CA 1
ATOM 3098 C C . ALA A 1 400 ? 26.321 -34.657 -37.623 1.00 87.12 400 ALA A C 1
ATOM 3100 O O . ALA A 1 400 ? 25.818 -34.621 -38.741 1.00 87.12 400 ALA A O 1
ATOM 3101 N N . LEU A 1 401 ? 25.885 -35.490 -36.679 1.00 86.94 401 LEU A N 1
ATOM 3102 C CA . LEU A 1 401 ? 24.868 -36.521 -36.907 1.00 86.94 401 LEU A CA 1
ATOM 3103 C C . LEU A 1 401 ? 23.464 -36.039 -36.518 1.00 86.94 401 LEU A C 1
ATOM 3105 O O . LEU A 1 401 ? 22.483 -36.360 -37.188 1.00 86.94 401 LEU A O 1
ATOM 3109 N N . CYS A 1 402 ? 23.365 -35.252 -35.442 1.00 86.38 402 CYS A N 1
ATOM 3110 C CA . CYS A 1 402 ? 22.104 -34.737 -34.916 1.00 86.38 402 CYS A CA 1
ATOM 3111 C C . CYS A 1 402 ? 22.269 -33.352 -34.263 1.00 86.38 402 CYS A C 1
ATOM 3113 O O . CYS A 1 402 ? 23.372 -32.824 -34.103 1.00 86.38 402 CYS A O 1
ATOM 3115 N N . GLY A 1 403 ? 21.150 -32.724 -33.897 1.00 87.12 403 GLY A N 1
ATOM 3116 C CA . GLY A 1 403 ? 21.160 -31.402 -33.271 1.00 87.12 403 GLY A CA 1
ATOM 3117 C C . GLY A 1 403 ? 21.766 -31.400 -31.855 1.00 87.12 403 GLY A C 1
ATOM 3118 O O . GLY A 1 403 ? 21.680 -32.409 -31.151 1.00 87.12 403 GLY A O 1
ATOM 3119 N N . PRO A 1 404 ? 22.276 -30.249 -31.364 1.00 86.38 404 PRO A N 1
ATOM 3120 C CA . PRO A 1 404 ? 22.937 -30.154 -30.055 1.00 86.38 404 PRO A CA 1
ATOM 3121 C C . PRO A 1 404 ? 22.084 -30.631 -28.875 1.00 86.38 404 PRO A C 1
ATOM 3123 O O . PRO A 1 404 ? 22.606 -31.132 -27.885 1.00 86.38 404 PRO A O 1
ATOM 3126 N N . LYS A 1 405 ? 20.754 -30.494 -28.968 1.00 86.00 405 LYS A N 1
ATOM 3127 C CA . LYS A 1 405 ? 19.828 -30.976 -27.933 1.00 86.00 405 LYS A CA 1
ATOM 3128 C C . LYS A 1 405 ? 19.847 -32.500 -27.812 1.00 86.00 405 LYS A C 1
ATOM 3130 O O . LYS A 1 405 ? 19.919 -33.005 -26.700 1.00 86.00 405 LYS A O 1
ATOM 3135 N N . ALA A 1 406 ? 19.796 -33.211 -28.937 1.00 86.94 406 ALA A N 1
ATOM 3136 C CA . ALA A 1 406 ? 19.798 -34.671 -28.951 1.00 86.94 406 ALA A CA 1
ATOM 3137 C C . ALA A 1 406 ? 21.158 -35.227 -28.504 1.00 86.94 406 ALA A C 1
ATOM 3139 O O . ALA A 1 406 ? 21.200 -36.104 -27.648 1.00 86.94 406 ALA A O 1
ATOM 3140 N N . ALA A 1 407 ? 22.253 -34.637 -28.989 1.00 89.81 407 ALA A N 1
ATOM 3141 C CA . ALA A 1 407 ? 23.620 -34.981 -28.599 1.00 89.81 407 ALA A CA 1
ATOM 3142 C C . ALA A 1 407 ? 23.878 -34.798 -27.091 1.00 89.81 407 ALA A C 1
ATOM 3144 O O . ALA A 1 407 ? 24.360 -35.707 -26.415 1.00 89.81 407 ALA A O 1
ATOM 3145 N N . ASN A 1 408 ? 23.487 -33.647 -26.529 1.00 89.62 408 ASN A N 1
ATOM 3146 C CA . ASN A 1 408 ? 23.644 -33.384 -25.096 1.00 89.62 408 ASN A CA 1
ATOM 3147 C C . ASN A 1 408 ? 22.733 -34.265 -24.231 1.00 89.62 408 ASN A C 1
ATOM 3149 O O . ASN A 1 408 ? 23.132 -34.672 -23.142 1.00 89.62 408 ASN A O 1
ATOM 3153 N N . LEU A 1 409 ? 21.523 -34.584 -24.700 1.00 89.50 409 LEU A N 1
ATOM 3154 C CA . LEU A 1 409 ? 20.629 -35.489 -23.980 1.00 89.50 409 LEU A CA 1
ATOM 3155 C C . LEU A 1 409 ? 21.140 -36.940 -24.015 1.00 89.50 409 LEU A C 1
ATOM 3157 O O . LEU A 1 409 ? 21.087 -37.617 -22.991 1.00 89.50 409 LEU A O 1
ATOM 3161 N N . GLY A 1 410 ? 21.714 -37.386 -25.138 1.00 91.62 410 GLY A N 1
ATOM 3162 C CA . GLY A 1 410 ? 22.426 -38.664 -25.249 1.00 91.62 410 GLY A CA 1
ATOM 3163 C C . GLY A 1 410 ? 23.645 -38.741 -24.328 1.00 91.62 410 GLY A C 1
ATOM 3164 O O . GLY A 1 410 ? 23.795 -39.701 -23.572 1.00 91.62 410 GLY A O 1
ATOM 3165 N N . GLN A 1 411 ? 24.444 -37.669 -24.261 1.00 92.56 411 GLN A N 1
ATOM 3166 C CA . GLN A 1 411 ? 25.552 -37.552 -23.306 1.00 92.56 411 GLN A CA 1
ATOM 3167 C C . GLN A 1 411 ? 25.070 -37.679 -21.853 1.00 92.56 411 GLN A C 1
ATOM 3169 O O . GLN A 1 411 ? 25.651 -38.428 -21.067 1.00 92.56 411 GLN A O 1
ATOM 3174 N N . LEU A 1 412 ? 23.994 -36.975 -21.491 1.00 91.56 412 LEU A N 1
ATOM 3175 C CA . LEU A 1 412 ? 23.404 -37.067 -20.156 1.00 91.56 412 LEU A CA 1
ATOM 3176 C C . LEU A 1 412 ? 22.879 -38.474 -19.869 1.00 91.56 412 LEU A C 1
ATOM 3178 O O . LEU A 1 412 ? 23.082 -38.976 -18.768 1.00 91.56 412 LEU A O 1
ATOM 3182 N N . LYS A 1 413 ? 22.266 -39.138 -20.853 1.00 91.75 413 LYS A N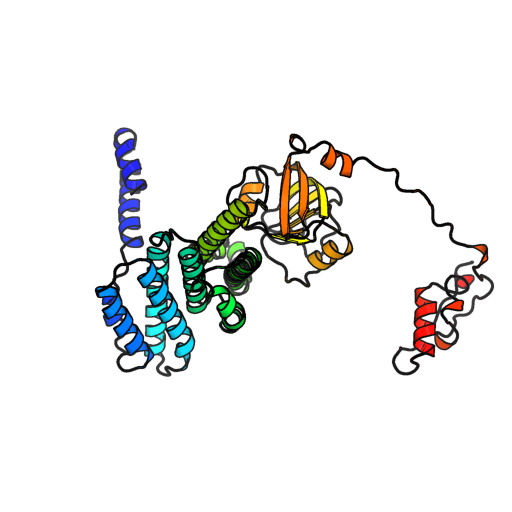 1
ATOM 3183 C CA . LYS A 1 413 ? 21.804 -40.522 -20.727 1.00 91.75 413 LYS A CA 1
ATOM 3184 C C . LYS A 1 413 ? 22.952 -41.509 -20.524 1.00 91.75 413 LYS A C 1
ATOM 3186 O O . LYS A 1 413 ? 22.810 -42.425 -19.721 1.00 91.75 413 LYS A O 1
ATOM 3191 N N . LYS A 1 414 ? 24.094 -41.314 -21.190 1.00 90.25 414 LYS A N 1
ATOM 3192 C CA . LYS A 1 414 ? 25.312 -42.109 -20.955 1.00 90.25 414 LYS A CA 1
ATOM 3193 C C . LYS A 1 414 ? 25.864 -41.901 -19.540 1.00 90.25 414 LYS A C 1
ATOM 3195 O O . LYS A 1 414 ? 26.292 -42.860 -18.907 1.00 90.25 414 LYS A O 1
ATOM 3200 N N . MET A 1 415 ? 25.846 -40.664 -19.039 1.00 91.06 415 MET A N 1
ATOM 3201 C CA . MET A 1 415 ? 26.357 -40.322 -17.702 1.00 91.06 415 MET A CA 1
ATOM 3202 C C . MET A 1 415 ? 25.419 -40.748 -16.566 1.00 91.06 415 MET A C 1
ATOM 3204 O O . MET A 1 415 ? 25.889 -41.118 -15.493 1.00 91.06 415 MET A O 1
ATOM 3208 N N . PHE A 1 416 ? 24.107 -40.709 -16.803 1.00 92.31 416 PHE A N 1
ATOM 3209 C CA . PHE A 1 416 ? 23.066 -40.990 -15.814 1.00 92.31 416 PHE A CA 1
ATOM 3210 C C . PHE A 1 416 ? 22.002 -41.944 -16.391 1.00 92.31 416 PHE A C 1
ATOM 3212 O O . PHE A 1 416 ? 20.871 -41.524 -16.665 1.00 92.31 416 PHE A O 1
ATOM 3219 N N . PRO A 1 417 ? 22.341 -43.235 -16.599 1.00 88.00 417 PRO A N 1
ATOM 3220 C CA . PRO A 1 417 ? 21.484 -44.175 -17.322 1.00 88.00 417 PRO A CA 1
ATOM 3221 C C . PRO A 1 417 ? 20.109 -44.388 -16.691 1.00 88.00 417 PRO A C 1
ATOM 3223 O O . PRO A 1 417 ? 19.154 -44.638 -17.417 1.00 88.00 417 PRO A O 1
ATOM 3226 N N . GLU A 1 418 ? 19.985 -44.250 -15.373 1.00 90.62 418 GLU A N 1
ATOM 3227 C CA . GLU A 1 418 ? 18.737 -44.517 -14.645 1.00 90.62 418 GLU A CA 1
ATOM 3228 C C . GLU A 1 418 ? 17.896 -43.251 -14.402 1.00 90.62 418 GLU A C 1
ATOM 3230 O O . GLU A 1 418 ? 16.713 -43.341 -14.088 1.00 90.62 418 GLU A O 1
ATOM 3235 N N . GLN A 1 419 ? 18.487 -42.058 -14.535 1.00 90.81 419 GLN A N 1
ATOM 3236 C CA . GLN A 1 419 ? 17.834 -40.781 -14.207 1.00 90.81 419 GLN A CA 1
ATOM 3237 C C . GLN A 1 419 ? 17.340 -40.016 -15.440 1.00 90.81 419 GLN A C 1
ATOM 3239 O O . GLN A 1 419 ? 16.536 -39.093 -15.318 1.00 90.81 419 GLN A O 1
ATOM 3244 N N . VAL A 1 420 ? 17.819 -40.379 -16.629 1.00 85.50 420 VAL A N 1
ATOM 3245 C CA . VAL A 1 420 ? 17.404 -39.783 -17.903 1.00 85.50 420 VAL A CA 1
ATOM 3246 C C . VAL A 1 420 ? 16.524 -40.791 -18.633 1.00 85.50 420 VAL A C 1
ATOM 3248 O O . VAL A 1 420 ? 16.855 -41.968 -18.684 1.00 85.50 420 VAL A O 1
ATOM 3251 N N . VAL A 1 421 ? 15.392 -40.366 -19.189 1.00 88.94 421 VAL A N 1
ATOM 3252 C CA . VAL A 1 421 ? 14.451 -41.257 -19.898 1.00 88.94 421 VAL A CA 1
ATOM 3253 C C . VAL A 1 421 ? 15.069 -41.878 -21.157 1.00 88.94 421 VAL A C 1
ATOM 3255 O O . VAL A 1 421 ? 16.078 -41.394 -21.655 1.00 88.94 421 VAL A O 1
ATOM 3258 N N . GLU A 1 422 ? 14.497 -42.967 -21.676 1.00 90.19 422 GLU A N 1
ATOM 3259 C CA . GLU A 1 422 ? 14.882 -43.494 -22.995 1.00 90.19 422 GLU A CA 1
ATOM 3260 C C . GLU A 1 422 ? 14.382 -42.588 -24.122 1.00 90.19 422 GLU A C 1
ATOM 3262 O O . GLU A 1 422 ? 13.359 -41.915 -23.988 1.00 90.19 422 GLU A O 1
ATOM 3267 N N . GLY A 1 423 ? 15.087 -42.600 -25.250 1.00 89.19 423 GLY A N 1
ATOM 3268 C CA . GLY A 1 423 ? 14.746 -41.770 -26.394 1.00 89.19 423 GLY A CA 1
ATOM 3269 C C . GLY A 1 423 ? 15.274 -42.333 -27.704 1.00 89.19 423 GLY A C 1
ATOM 3270 O O . GLY A 1 423 ? 16.164 -43.185 -27.733 1.00 89.19 423 GLY A O 1
ATOM 3271 N N . LEU A 1 424 ? 14.716 -41.818 -28.791 1.00 92.44 424 LEU A N 1
ATOM 3272 C CA . LEU A 1 424 ? 15.166 -42.061 -30.154 1.00 92.44 424 LEU A CA 1
ATOM 3273 C C . LEU A 1 424 ? 15.651 -40.737 -30.743 1.00 92.44 424 LEU A C 1
ATOM 3275 O O . LEU A 1 424 ? 15.063 -39.685 -30.482 1.00 92.44 424 LEU A O 1
ATOM 3279 N N . VAL A 1 425 ? 16.716 -40.786 -31.536 1.00 90.19 425 VAL A N 1
ATOM 3280 C CA . VAL A 1 425 ? 17.307 -39.625 -32.203 1.00 90.19 425 VAL A CA 1
ATOM 3281 C C . VAL A 1 425 ? 17.147 -39.792 -33.708 1.00 90.19 425 VAL A C 1
ATOM 3283 O O . VAL A 1 425 ? 17.529 -40.808 -34.279 1.00 90.19 425 VAL A O 1
ATOM 3286 N N . ILE A 1 426 ? 16.577 -38.777 -34.350 1.00 90.25 426 ILE A N 1
ATOM 3287 C CA . ILE A 1 426 ? 16.401 -38.718 -35.803 1.00 90.25 426 ILE A CA 1
ATOM 3288 C C . ILE A 1 426 ? 17.624 -37.980 -36.376 1.00 90.25 426 ILE A C 1
ATOM 3290 O O . ILE A 1 426 ? 17.760 -36.779 -36.114 1.00 90.25 426 ILE A O 1
ATOM 3294 N N . PRO A 1 427 ? 18.549 -38.659 -37.083 1.00 90.38 427 PRO A N 1
ATOM 3295 C CA . PRO A 1 427 ? 19.729 -38.013 -37.653 1.00 90.38 427 PRO A CA 1
ATOM 3296 C C . PRO A 1 427 ? 19.382 -37.087 -38.824 1.00 90.38 427 PRO A C 1
ATOM 3298 O O . PRO A 1 427 ? 18.333 -37.212 -39.457 1.00 90.38 427 PRO A O 1
ATOM 3301 N N . PHE A 1 428 ? 20.299 -36.175 -39.153 1.00 88.88 428 PHE A N 1
ATOM 3302 C CA . PHE A 1 428 ? 20.111 -35.219 -40.250 1.00 88.88 428 PHE A CA 1
ATOM 3303 C C . PHE A 1 428 ? 19.933 -35.882 -41.622 1.00 88.88 428 PHE A C 1
ATOM 3305 O O . PHE A 1 428 ? 19.221 -35.336 -42.460 1.00 88.88 428 PHE A O 1
ATOM 3312 N N . GLY A 1 429 ? 20.529 -37.060 -41.843 1.00 85.81 429 GLY A N 1
ATOM 3313 C CA . GLY A 1 429 ? 20.420 -37.791 -43.109 1.00 85.81 429 GLY A CA 1
ATOM 3314 C C . GLY A 1 429 ? 18.993 -38.197 -43.484 1.00 85.81 429 GLY A C 1
ATOM 3315 O O . GLY A 1 429 ? 18.702 -38.286 -44.671 1.00 85.81 429 GLY A O 1
ATOM 3316 N N . ILE A 1 430 ? 18.079 -38.347 -42.514 1.00 87.38 430 ILE A N 1
ATOM 3317 C CA . ILE A 1 430 ? 16.654 -38.626 -42.782 1.00 87.38 430 ILE A CA 1
ATOM 3318 C C . ILE A 1 430 ? 15.978 -37.483 -43.551 1.00 87.38 430 ILE A C 1
ATOM 3320 O O . ILE A 1 430 ? 15.047 -37.728 -44.305 1.00 87.38 430 ILE A O 1
ATOM 3324 N N . PHE A 1 431 ? 16.446 -36.246 -43.382 1.00 81.88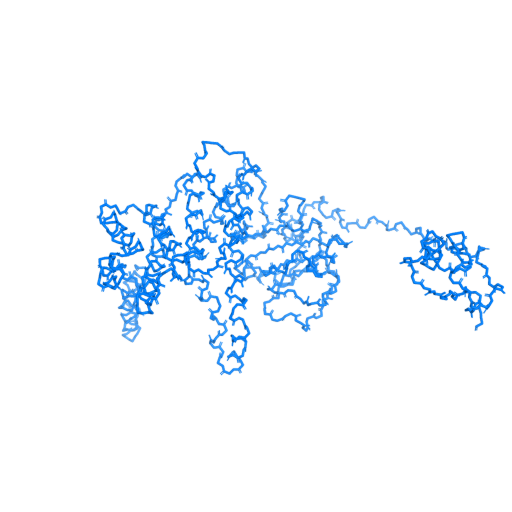 431 PHE A N 1
ATOM 3325 C CA . PHE A 1 431 ? 15.860 -35.055 -44.008 1.00 81.88 431 PHE A CA 1
ATOM 3326 C C . PHE A 1 431 ? 16.537 -34.672 -45.332 1.00 81.88 431 PHE A C 1
ATOM 3328 O O . PHE A 1 431 ? 16.377 -33.545 -45.802 1.00 81.88 431 PHE A O 1
ATOM 3335 N N . LYS A 1 432 ? 17.378 -35.557 -45.881 1.00 78.00 432 LYS A N 1
ATOM 3336 C CA . LYS A 1 432 ? 18.095 -35.321 -47.139 1.00 78.00 432 LYS A CA 1
ATOM 3337 C C . LYS A 1 432 ? 17.182 -35.474 -48.363 1.00 78.00 432 LYS A C 1
ATOM 3339 O O . LYS A 1 432 ? 17.390 -34.757 -49.343 1.00 78.00 432 LYS A O 1
ATOM 3344 N N . ASP A 1 433 ? 16.229 -36.398 -48.286 1.00 58.62 433 ASP A N 1
ATOM 3345 C CA . ASP A 1 433 ? 15.186 -36.645 -49.288 1.00 58.62 433 ASP A CA 1
ATOM 3346 C C . ASP A 1 433 ? 13.883 -35.944 -48.869 1.00 58.62 433 ASP A C 1
ATOM 3348 O O . ASP A 1 433 ? 13.122 -35.530 -49.776 1.00 58.62 433 ASP A O 1
#

Nearest PDB structures (foldseek):
  6r80-assembly1_A-2  TM=3.427E-01  e=3.617E+00  Homo sapiens

pLDDT: mean 86.73, std 10.21, range [42.03, 98.31]

Secondary structure (DSSP, 8-state):
-HHHHHHHHTTTTS-HHHHHHHHHHHHHHHHHTPPP-TTHHHHH-TTTTTSHHHHHHHHHHHHHHH---HHHHHHHHHHHHHHHHHHTTT---HHHHHHHHHHHHHHHHHHHHHTTT---SSHHHHHHHHHHHHHHHHHTTSS-HHHHHHHHHHHGGGG-S---HHHHHHHHHHHHHHHHHHHHHHHHHHHHHHHHHHTT-GGGGGHHHHHHHTSHHHHHHHHHHHHHHHHHHHHS---EETT-S-GGG-EEEE-EEEEEEEEEE-S--TTPPPPTT-EEEESS--TTPPP-SEEEESS---TT-HHHHHHHHHT--EEE--HHHHHHHGGGTT-EEEEEE-TTS-EEEEEGGG--HHHHHTTS------------GGG---S--SPEEGGG--GGGBTTTB-HHHHHHHHHHHH-TTTS---EE--GGGG--

Radius of gyration: 29.85 Å; Cα contacts (8 Å, |Δi|>4): 629; chains: 1; bounding box: 64×80×82 Å

Foldseek 3Di:
DVLVVVCVVCVVVDDPVRNVVSVVVVVVCCVLLPAQPLVVLVVLQVVVPPPPLSVLSVVLSVVCVVDPDLLVLLQSLLVSLLVLVVCLVVDPDPSNSVSSVVVSVSSFSNNLNSLVVQDDPDPLSLLSSLLSLLSNLCSNPLDDPVLCVVLNVLSPCSPPPDDDLVSLVVNLVSLLVSLQSSLVRLCVVCVVVLVVVCVPPVVSVCVSVCVCCSGSSVSSLVSSLVSLVVSCVVVVLAAAAEPDPSSSQKFWDFWAKAKAAEAQDDDDDQPDDDDQRYAYEECDHHLPDDHHQAYEYAHDDPCPRPVNVSCNVVRHTYIYGHPSVSVVCVVRHGFIWMWGADPRGHIYIYGPVPDDPVRVVVPPDPDDPPPPPPLPVVLADLPDQDWAKLCVAACVCDSHFAHNVSRDLSNVCVVPVPPRDTDITGTPNNVPD